Protein 3CWV (pdb70)

Foldseek 3Di:
DVPLVVCVVPVCVQQVAQEQSSLVSLVVLVLLLQLVCLVVVFWQEWEWEQDPVLKIKIKTAGQDADLVLVLCVLVPAQDPPHDPDDHRQRNTSNLSSLSQFQKKKKWKDADLWIWIWIHGNSHTDPSTGTDPPDDDGPDDHRMMMMIMTAGHPVRHPDRDDDLVVVVVLQQLSLQQSASRWYKYHHPVVNDIDIDHHNVHVQSVLCVVCVVFAWLADGWDWDWDDDPQKIKIKTKTAGPAFDFAEWEEESSHTQQVEAQQVLLVLVLQLLLLCVVLVHDSVLQDPSQLRGRMHMYMYMYGDPVQFDAPDDVSNYTDHPPRSVVSSVVCNVVNNVVLPPGSCNVVSNVRD/DLVVCVVPVCVLQVAQELRSLCVLVVQVVLVQLVCLVVPQWQEKEKEDEPVLKIKIKIFGGSNLSSLSQFQFKWKWKAQPDIDIWTTGNRDTDHDDDDPDDDNIMMMIMTAGDPVRHPYRHHDLVVVVVLQQLSQLQSANHWGKYHHVVVVDMDIDHHNVRVQSVLCVVCVVFAWLADGWDWDWDADPQKIKTKTKTATPAFDFAEWEEESSHTQQVEELQVLLVLLLLLQLLCVLLVHHSVQQDSSLLRGRMYMYMYMYGDPVQFDADPPDRNYTDGPPSSVVSNVVRNVVNNVPLNPGSCSVVNNVSTD

Organism: Myxococcus xanthus (strain DK1622) (NCBI:txid246197)

Radius of gyration: 29.13 Å; Cα contacts (8 Å, |Δi|>4): 1427; chains: 2; bounding box: 82×60×70 Å

Structure (mmCIF, N/CA/C/O backbone):
data_3CWV
#
_entry.id   3CWV
#
_cell.length_a   160.606
_cell.length_b   57.799
_cell.length_c   119.437
_cell.angle_alpha   90.000
_cell.angle_beta   127.230
_cell.angle_gamma   90.000
#
_symmetry.space_group_name_H-M   'C 1 2 1'
#
loop_
_entity.id
_entity.type
_entity.pdbx_description
1 polymer 'DNA gyrase, B subunit, truncated'
2 water water
#
loop_
_atom_site.group_PDB
_atom_site.id
_atom_site.type_symbol
_atom_site.label_atom_id
_atom_site.label_alt_id
_atom_site.label_comp_id
_atom_site.label_asym_id
_atom_site.label_entity_id
_atom_site.label_seq_id
_atom_site.pdbx_PDB_ins_code
_atom_site.Cartn_x
_atom_site.Cartn_y
_atom_site.Cartn_z
_atom_site.occupancy
_atom_site.B_iso_or_equiv
_atom_site.auth_seq_id
_atom_site.auth_comp_id
_atom_site.auth_asym_id
_atom_site.auth_atom_id
_atom_site.pdbx_PDB_model_num
ATOM 1 N N . GLY A 1 9 ? 0.187 1.420 -59.934 1.00 38.40 8 GLY A N 1
ATOM 2 C CA . GLY A 1 9 ? -0.394 0.798 -61.143 1.00 49.52 8 GLY A CA 1
ATOM 3 C C . GLY A 1 9 ? -1.742 0.348 -60.647 1.00 50.13 8 GLY A C 1
ATOM 4 O O . GLY A 1 9 ? -1.859 -0.701 -60.014 1.00 54.40 8 GLY A O 1
ATOM 5 N N . GLY A 1 10 ? -2.763 1.149 -60.921 1.00 48.11 9 GLY A N 1
ATOM 6 C CA . GLY A 1 10 ? -3.886 1.153 -60.034 1.00 43.47 9 GLY A CA 1
ATOM 7 C C . GLY A 1 10 ? -3.305 1.779 -58.772 1.00 39.13 9 GLY A C 1
ATOM 8 O O . GLY A 1 10 ? -2.950 2.959 -58.767 1.00 35.98 9 GLY A O 1
ATOM 9 N N . ILE A 1 11 ? -3.142 0.962 -57.735 1.00 35.66 10 ILE A N 1
ATOM 10 C CA . ILE A 1 11 ? -3.020 1.458 -56.361 1.00 32.52 10 ILE A CA 1
ATOM 11 C C . ILE A 1 11 ? -1.712 2.193 -56.092 1.00 30.99 10 ILE A C 1
ATOM 12 O O . ILE A 1 11 ? -1.745 3.309 -55.584 1.00 28.52 10 ILE A O 1
ATOM 17 N N . VAL A 1 12 ? -0.576 1.623 -56.502 1.00 29.67 11 VAL A N 1
ATOM 18 C CA . VAL A 1 12 ? 0.715 2.276 -56.242 1.00 28.66 11 VAL A CA 1
ATOM 19 C C . VAL A 1 12 ? 0.774 3.649 -56.918 1.00 31.67 11 VAL A C 1
ATOM 20 O O . VAL A 1 12 ? 1.260 4.621 -56.341 1.00 29.16 11 VAL A O 1
ATOM 24 N N . GLU A 1 13 ? 0.295 3.707 -58.161 1.00 31.26 12 GLU A N 1
ATOM 25 C CA . GLU A 1 13 ? 0.367 4.952 -58.927 1.00 31.64 12 GLU A CA 1
ATOM 26 C C . GLU A 1 13 ? -0.597 6.005 -58.404 1.00 29.60 12 GLU A C 1
ATOM 27 O O . GLU A 1 13 ? -0.261 7.186 -58.400 1.00 32.02 12 GLU A O 1
ATOM 33 N N . ASN A 1 14 ? -1.758 5.578 -57.914 1.00 32.07 13 ASN A N 1
ATOM 34 C CA . ASN A 1 14 ? -2.701 6.449 -57.206 1.00 32.66 13 ASN A CA 1
ATOM 35 C C . ASN A 1 14 ? -2.100 7.056 -55.959 1.00 31.77 13 ASN A C 1
ATOM 36 O O . ASN A 1 14 ? -2.277 8.245 -55.687 1.00 33.30 13 ASN A O 1
ATOM 41 N N . VAL A 1 15 ? -1.394 6.241 -55.184 1.00 26.79 14 VAL A N 1
ATOM 42 C CA . VAL A 1 15 ? -0.716 6.752 -53.986 1.00 24.99 14 VAL A CA 1
ATOM 43 C C . VAL A 1 15 ? 0.402 7.722 -54.357 1.00 22.72 14 VAL A C 1
ATOM 44 O O . VAL A 1 15 ? 0.547 8.776 -53.728 1.00 24.11 14 VAL A O 1
ATOM 48 N N . ARG A 1 16 ? 1.211 7.353 -55.356 1.00 21.41 15 ARG A N 1
ATOM 49 C CA . ARG A 1 16 ? 2.342 8.213 -55.756 1.00 22.29 15 ARG A CA 1
ATOM 50 C C . ARG A 1 16 ? 1.864 9.543 -56.357 1.00 23.99 15 ARG A C 1
ATOM 51 O O . ARG A 1 16 ? 2.605 10.524 -56.330 1.00 23.19 15 ARG A O 1
ATOM 59 N N . LYS A 1 17 ? 0.660 9.549 -56.910 1.00 23.39 16 LYS A N 1
ATOM 60 C CA . LYS A 1 17 ? 0.121 10.769 -57.543 1.00 27.61 16 LYS A CA 1
ATOM 61 C C . LYS A 1 17 ? -0.292 11.826 -56.525 1.00 26.78 16 LYS A C 1
ATOM 62 O O . LYS A 1 17 ? -0.106 13.021 -56.756 1.00 30.53 16 LYS A O 1
ATOM 68 N N . ARG A 1 18 ? -0.830 11.393 -55.385 1.00 25.27 17 ARG A N 1
ATOM 69 C CA . ARG A 1 18 ? -1.223 12.319 -54.313 1.00 27.34 17 ARG A CA 1
ATOM 70 C C . ARG A 1 18 ? -0.769 11.800 -52.936 1.00 26.65 17 ARG A C 1
ATOM 71 O O . ARG A 1 18 ? -1.593 11.440 -52.112 1.00 26.92 17 ARG A O 1
ATOM 79 N N . PRO A 1 19 ? 0.564 11.778 -52.693 1.00 26.75 18 PRO A N 1
ATOM 80 C CA . PRO A 1 19 ? 1.146 11.161 -51.502 1.00 25.52 18 PRO A CA 1
ATOM 81 C C . PRO A 1 19 ? 0.591 11.690 -50.201 1.00 24.88 18 PRO A C 1
ATOM 82 O O . PRO A 1 19 ? 0.311 10.896 -49.329 1.00 27.38 18 PRO A O 1
ATOM 86 N N . GLY A 1 20 ? 0.405 13.012 -50.071 1.00 23.77 19 GLY A N 1
ATOM 87 C CA . GLY A 1 20 ? -0.054 13.572 -48.806 1.00 23.95 19 GLY A CA 1
ATOM 88 C C . GLY A 1 20 ? -1.458 13.128 -48.426 1.00 24.57 19 GLY A C 1
ATOM 89 O O . GLY A 1 20 ? -1.829 13.227 -47.266 1.00 27.62 19 GLY A O 1
ATOM 90 N N . MET A 1 21 ? -2.259 12.651 -49.387 1.00 24.13 20 MET A N 1
ATOM 91 C CA . MET A 1 21 ? -3.623 12.144 -49.062 1.00 24.61 20 MET A CA 1
ATOM 92 C C . MET A 1 21 ? -3.558 10.822 -48.303 1.00 29.02 20 MET A C 1
ATOM 93 O O . MET A 1 21 ? -4.529 10.393 -47.628 1.00 27.57 20 MET A O 1
ATOM 98 N N . TYR A 1 22 ? -2.396 10.187 -48.389 1.00 27.69 21 TYR A N 1
ATOM 99 C CA . TYR A 1 22 ? -2.206 8.873 -47.797 1.00 29.26 21 TYR A CA 1
ATOM 100 C C . TYR A 1 22 ? -1.280 8.860 -46.594 1.00 28.04 21 TYR A C 1
ATOM 101 O O . TYR A 1 22 ? -1.489 8.066 -45.685 1.00 30.92 21 TYR A O 1
ATOM 110 N N . CYS A 1 23 ? -0.239 9.694 -46.590 1.00 25.98 22 CYS A N 1
ATOM 111 C CA . CYS A 1 23 ? 0.664 9.706 -45.455 1.00 25.53 22 CYS A CA 1
ATOM 112 C C . CYS A 1 23 ? 0.590 11.017 -44.657 1.00 26.58 22 CYS A C 1
ATOM 113 O O . CYS A 1 23 ? 1.383 11.241 -43.752 1.00 26.82 22 CYS A O 1
ATOM 116 N N . GLY A 1 24 ? -0.405 11.854 -44.959 1.00 23.90 23 GLY A N 1
ATOM 117 C CA . GLY A 1 24 ? -0.666 13.054 -44.141 1.00 27.30 23 GLY A CA 1
ATOM 118 C C . GLY A 1 24 ? -0.114 14.329 -44.778 1.00 25.92 23 GLY A C 1
ATOM 119 O O . GLY A 1 24 ? -0.804 15.344 -44.901 1.00 26.11 23 GLY A O 1
ATOM 120 N N . ASP A 1 25 ? 1.154 14.263 -45.166 1.00 26.17 24 ASP A N 1
ATOM 121 C CA . ASP A 1 25 ? 1.815 15.334 -45.898 1.00 26.55 24 ASP A CA 1
ATOM 122 C C . ASP A 1 25 ? 3.095 14.747 -46.479 1.00 26.29 24 ASP A C 1
ATOM 123 O O . ASP A 1 25 ? 3.348 13.551 -46.323 1.00 23.96 24 ASP A O 1
ATOM 128 N N . VAL A 1 26 ? 3.880 15.576 -47.167 1.00 23.26 25 VAL A N 1
ATOM 129 C CA . VAL A 1 26 ? 5.201 15.141 -47.647 1.00 22.71 25 VAL A CA 1
ATOM 130 C C . VAL A 1 26 ? 6.371 15.855 -46.963 1.00 24.24 25 VAL A C 1
ATOM 131 O O . VAL A 1 26 ? 7.482 15.936 -47.520 1.00 23.56 25 VAL A O 1
ATOM 135 N N . GLY A 1 27 ? 6.122 16.326 -45.745 1.00 22.93 26 GLY A N 1
ATOM 136 C CA . GLY A 1 27 ? 7.169 16.841 -44.871 1.00 24.55 26 GLY A CA 1
ATOM 137 C C . GLY A 1 27 ? 7.560 15.822 -43.807 1.00 26.85 26 GLY A C 1
ATOM 138 O O . GLY A 1 27 ? 7.443 14.596 -44.011 1.00 24.21 26 GLY A O 1
ATOM 139 N N . GLU A 1 28 ? 8.006 16.320 -42.661 1.00 26.59 27 GLU A N 1
ATOM 140 C CA . GLU A 1 28 ? 8.515 15.442 -41.600 1.00 29.78 27 GLU A CA 1
ATOM 141 C C . GLU A 1 28 ? 7.448 14.507 -40.961 1.00 29.69 27 GLU A C 1
ATOM 142 O O . GLU A 1 28 ? 7.750 13.364 -40.593 1.00 28.32 27 GLU A O 1
ATOM 148 N N . TYR A 1 29 ? 6.201 14.960 -40.872 1.00 28.66 28 TYR A N 1
ATOM 149 C CA . TYR A 1 29 ? 5.114 14.098 -40.358 1.00 31.12 28 TYR A CA 1
ATOM 150 C C . TYR A 1 29 ? 4.877 12.874 -41.277 1.00 28.05 28 TYR A C 1
ATOM 151 O O . TYR A 1 29 ? 4.829 11.737 -40.804 1.00 27.68 28 TYR A O 1
ATOM 160 N N . GLY A 1 30 ? 4.709 13.117 -42.583 1.00 24.83 29 GLY A N 1
ATOM 161 C CA . GLY A 1 30 ? 4.427 12.030 -43.515 1.00 27.18 29 GLY A CA 1
ATOM 162 C C . GLY A 1 30 ? 5.585 11.073 -43.629 1.00 26.04 29 GLY A C 1
ATOM 163 O O . GLY A 1 30 ? 5.391 9.849 -43.747 1.00 24.42 29 GLY A O 1
ATOM 164 N N . LEU A 1 31 ? 6.798 11.630 -43.608 1.00 22.61 30 LEU A N 1
ATOM 165 C CA . LEU A 1 31 ? 8.014 10.816 -43.622 1.00 24.38 30 LEU A CA 1
ATOM 166 C C . LEU A 1 31 ? 8.008 9.827 -42.476 1.00 24.52 30 LEU A C 1
ATOM 167 O O . LEU A 1 31 ? 8.288 8.657 -42.680 1.00 21.91 30 LEU A O 1
ATOM 172 N N . HIS A 1 32 ? 7.714 10.310 -41.262 1.00 20.68 31 HIS A N 1
ATOM 173 C CA . HIS A 1 32 ? 7.693 9.417 -40.098 1.00 25.44 31 HIS A CA 1
ATOM 174 C C . HIS A 1 32 ? 6.526 8.428 -40.159 1.00 23.45 31 HIS A C 1
ATOM 175 O O . HIS A 1 32 ? 6.643 7.282 -39.722 1.00 22.97 31 HIS A O 1
ATOM 182 N N . HIS A 1 33 ? 5.416 8.870 -40.726 1.00 23.60 32 HIS A N 1
ATOM 183 C CA . HIS A 1 33 ? 4.274 7.955 -40.937 1.00 23.48 32 HIS A CA 1
ATOM 184 C C . HIS A 1 33 ? 4.566 6.720 -41.758 1.00 23.85 32 HIS A C 1
ATOM 185 O O . HIS A 1 33 ? 4.012 5.663 -41.504 1.00 20.61 32 HIS A O 1
ATOM 192 N N . LEU A 1 34 ? 5.496 6.822 -42.693 1.00 22.08 33 LEU A N 1
ATOM 193 C CA . LEU A 1 34 ? 5.891 5.637 -43.440 1.00 23.98 33 LEU A CA 1
ATOM 194 C C . LEU A 1 34 ? 6.400 4.554 -42.509 1.00 22.75 33 LEU A C 1
ATOM 195 O O . LEU A 1 34 ? 6.132 3.357 -42.714 1.00 22.95 33 LEU A O 1
ATOM 200 N N . VAL A 1 35 ? 7.154 4.956 -41.500 1.00 21.44 34 VAL A N 1
ATOM 201 C CA . VAL A 1 35 ? 7.643 4.022 -40.486 1.00 20.57 34 VAL A CA 1
ATOM 202 C C . VAL A 1 35 ? 6.525 3.551 -39.567 1.00 21.84 34 VAL A C 1
ATOM 203 O O . VAL A 1 35 ? 6.449 2.351 -39.239 1.00 20.43 34 VAL A O 1
ATOM 207 N N . TYR A 1 36 ? 5.664 4.478 -39.145 1.00 19.57 35 TYR A N 1
ATOM 208 C CA . TYR A 1 36 ? 4.548 4.120 -38.248 1.00 22.44 35 TYR A CA 1
ATOM 209 C C . TYR A 1 36 ? 3.620 3.100 -38.927 1.00 21.14 35 TYR A C 1
ATOM 210 O O . TYR A 1 36 ? 3.080 2.212 -38.251 1.00 23.63 35 TYR A O 1
ATOM 219 N N . PHE A 1 37 ? 3.425 3.227 -40.244 1.00 18.57 36 PHE A N 1
ATOM 220 C CA . PHE A 1 37 ? 2.595 2.243 -40.975 1.00 20.22 36 PHE A CA 1
ATOM 221 C C . PHE A 1 37 ? 3.191 0.829 -40.857 1.00 21.98 36 PHE A C 1
ATOM 222 O O . PHE A 1 37 ? 2.458 -0.169 -40.687 1.00 22.63 36 PHE A O 1
ATOM 230 N N . LEU A 1 38 ? 4.511 0.717 -41.009 1.00 21.65 37 LEU A N 1
ATOM 231 C CA . LEU A 1 38 ? 5.192 -0.589 -40.781 1.00 25.03 37 LEU A CA 1
ATOM 232 C C . LEU A 1 38 ? 5.016 -1.130 -39.358 1.00 24.66 37 LEU A C 1
ATOM 233 O O . LEU A 1 38 ? 4.656 -2.300 -39.159 1.00 22.28 37 LEU A O 1
ATOM 238 N N . LEU A 1 39 ? 5.323 -0.319 -38.356 1.00 23.11 38 LEU A N 1
ATOM 239 C CA . LEU A 1 39 ? 5.065 -0.690 -36.958 1.00 25.25 38 LEU A CA 1
ATOM 240 C C . LEU A 1 39 ? 3.613 -1.124 -36.690 1.00 25.01 38 LEU A C 1
ATOM 241 O O . LEU A 1 39 ? 3.373 -2.074 -35.921 1.00 26.78 38 LEU A O 1
ATOM 246 N N . ASP A 1 40 ? 2.648 -0.452 -37.331 1.00 23.83 39 ASP A N 1
ATOM 247 C CA . ASP A 1 40 ? 1.230 -0.833 -37.184 1.00 24.03 39 ASP A CA 1
ATOM 248 C C . ASP A 1 40 ? 0.948 -2.254 -37.748 1.00 25.65 39 ASP A C 1
ATOM 249 O O . ASP A 1 40 ? 0.095 -2.993 -37.220 1.00 23.67 39 ASP A O 1
ATOM 254 N N . VAL A 1 41 ? 1.614 -2.604 -38.849 1.00 23.62 40 VAL A N 1
ATOM 255 C CA . VAL A 1 41 ? 1.548 -3.974 -39.387 1.00 25.27 40 VAL A CA 1
ATOM 256 C C . VAL A 1 41 ? 1.983 -5.009 -38.333 1.00 25.07 40 VAL A C 1
ATOM 257 O O . VAL A 1 41 ? 1.291 -6.018 -38.098 1.00 27.05 40 VAL A O 1
ATOM 261 N N . ALA A 1 42 ? 3.129 -4.751 -37.702 1.00 23.92 41 ALA A N 1
ATOM 262 C CA . ALA A 1 42 ? 3.685 -5.628 -36.666 1.00 24.93 41 ALA A CA 1
ATOM 263 C C . ALA A 1 42 ? 2.753 -5.682 -35.451 1.00 23.88 41 ALA A C 1
ATOM 264 O O . ALA A 1 42 ? 2.517 -6.751 -34.896 1.00 23.51 41 ALA A O 1
ATOM 266 N N . TYR A 1 43 ? 2.186 -4.539 -35.069 1.00 21.70 42 TYR A N 1
ATOM 267 C CA . TYR A 1 43 ? 1.205 -4.501 -33.984 1.00 23.03 42 TYR A CA 1
ATOM 268 C C . TYR A 1 43 ? 0.009 -5.417 -34.256 1.00 23.01 42 TYR A C 1
ATOM 269 O O . TYR A 1 43 ? -0.447 -6.108 -33.356 1.00 22.71 42 TYR A O 1
ATOM 278 N N . GLU A 1 44 ? -0.531 -5.379 -35.468 1.00 22.60 43 GLU A N 1
ATOM 279 C CA . GLU A 1 44 ? -1.723 -6.167 -35.754 1.00 26.12 43 GLU A CA 1
ATOM 280 C C . GLU A 1 44 ? -1.416 -7.660 -35.685 1.00 23.06 43 GLU A C 1
ATOM 281 O O . GLU A 1 44 ? -2.237 -8.463 -35.178 1.00 24.86 43 GLU A O 1
ATOM 287 N N . GLU A 1 45 ? -0.240 -8.054 -36.165 1.00 20.02 44 GLU A N 1
ATOM 288 C CA . GLU A 1 45 ? 0.192 -9.451 -36.004 1.00 21.98 44 GLU A CA 1
ATOM 289 C C . GLU A 1 45 ? 0.357 -9.810 -34.530 1.00 23.67 44 GLU A C 1
ATOM 290 O O . GLU A 1 45 ? -0.107 -10.878 -34.089 1.00 26.33 44 GLU A O 1
ATOM 296 N N . ALA A 1 46 ? 1.023 -8.946 -33.766 1.00 22.53 45 ALA A N 1
ATOM 297 C CA . ALA A 1 46 ? 1.181 -9.181 -32.310 1.00 21.49 45 ALA A CA 1
ATOM 298 C C . ALA A 1 46 ? -0.182 -9.238 -31.608 1.00 23.68 45 ALA A C 1
ATOM 299 O O . ALA A 1 46 ? -0.396 -10.104 -30.754 1.00 23.72 45 ALA A O 1
ATOM 301 N N . ARG A 1 47 ? -1.076 -8.302 -31.936 1.00 22.54 46 ARG A N 1
ATOM 302 C CA . ARG A 1 47 ? -2.420 -8.268 -31.352 1.00 23.94 46 ARG A CA 1
ATOM 303 C C . ARG A 1 47 ? -3.152 -9.635 -31.504 1.00 26.88 46 ARG A C 1
ATOM 304 O O . ARG A 1 47 ? -3.907 -10.076 -30.619 1.00 26.85 46 ARG A O 1
ATOM 312 N N . ARG A 1 48 ? -2.896 -10.298 -32.621 1.00 24.42 47 ARG A N 1
ATOM 313 C CA . ARG A 1 48 ? -3.568 -11.559 -32.980 1.00 29.24 47 ARG A CA 1
ATOM 314 C C . ARG A 1 48 ? -2.796 -12.766 -32.489 1.00 30.12 47 ARG A C 1
ATOM 315 O O . ARG A 1 48 ? -3.196 -13.909 -32.751 1.00 31.47 47 ARG A O 1
ATOM 323 N N . GLY A 1 49 ? -1.680 -12.520 -31.805 1.00 27.02 48 GLY A N 1
ATOM 324 C CA . GLY A 1 49 ? -0.900 -13.607 -31.236 1.00 26.97 48 GLY A CA 1
ATOM 325 C C . GLY A 1 49 ? -0.050 -14.302 -32.291 1.00 27.42 48 GLY A C 1
ATOM 326 O O . GLY A 1 49 ? 0.307 -15.486 -32.147 1.00 26.55 48 GLY A O 1
ATOM 327 N N . GLU A 1 50 ? 0.331 -13.542 -33.325 1.00 24.09 49 GLU A N 1
ATOM 328 C CA . GLU A 1 50 ? 1.041 -14.070 -34.493 1.00 24.35 49 GLU A CA 1
ATOM 329 C C . GLU A 1 50 ? 2.433 -13.455 -34.712 1.00 25.78 49 GLU A C 1
ATOM 330 O O . GLU A 1 50 ? 3.066 -13.651 -35.759 1.00 25.49 49 GLU A O 1
ATOM 336 N N . CYS A 1 51 ? 2.928 -12.724 -33.720 1.00 26.57 50 CYS A N 1
ATOM 337 C CA . CYS A 1 51 ? 4.265 -12.138 -33.844 1.00 27.70 50 CYS A CA 1
ATOM 338 C C . CYS A 1 51 ? 4.851 -11.966 -32.467 1.00 26.14 50 CYS A C 1
ATOM 339 O O . CYS A 1 51 ? 4.230 -11.338 -31.601 1.00 27.53 50 CYS A O 1
ATOM 342 N N . ARG A 1 52 ? 6.040 -12.528 -32.260 1.00 26.21 51 ARG A N 1
ATOM 343 C CA . ARG A 1 52 ? 6.707 -12.463 -30.967 1.00 25.79 51 ARG A CA 1
ATOM 344 C C . ARG A 1 52 ? 7.884 -11.490 -30.925 1.00 26.07 51 ARG A C 1
ATOM 345 O O . ARG A 1 52 ? 8.343 -11.152 -29.835 1.00 27.08 51 ARG A O 1
ATOM 353 N N . ASP A 1 53 ? 8.406 -11.102 -32.093 1.00 25.22 52 ASP A N 1
ATOM 354 C CA . ASP A 1 53 ? 9.607 -10.233 -32.174 1.00 27.16 52 ASP A CA 1
ATOM 355 C C . ASP A 1 53 ? 9.462 -9.233 -33.315 1.00 25.82 52 ASP A C 1
ATOM 356 O O . ASP A 1 53 ? 9.030 -9.602 -34.412 1.00 25.02 52 ASP A O 1
ATOM 361 N N . VAL A 1 54 ? 9.845 -7.981 -33.047 1.00 24.78 53 VAL A N 1
ATOM 362 C CA . VAL A 1 54 ? 9.845 -6.903 -34.041 1.00 23.67 53 VAL A CA 1
ATOM 363 C C . VAL A 1 54 ? 11.150 -6.135 -33.868 1.00 23.90 53 VAL A C 1
ATOM 364 O O . VAL A 1 54 ? 11.485 -5.733 -32.740 1.00 24.49 53 VAL A O 1
ATOM 368 N N . VAL A 1 55 ? 11.888 -5.945 -34.957 1.00 24.60 54 VAL A N 1
ATOM 369 C CA . VAL A 1 55 ? 13.125 -5.152 -34.954 1.00 24.01 54 VAL A CA 1
ATOM 370 C C . VAL A 1 55 ? 13.031 -4.007 -35.966 1.00 25.24 54 VAL A C 1
ATOM 371 O O . VAL A 1 55 ? 12.823 -4.239 -37.152 1.00 25.11 54 VAL A O 1
ATOM 375 N N . LEU A 1 56 ? 13.214 -2.780 -35.488 1.00 23.15 55 LEU A N 1
ATOM 376 C CA . LEU A 1 56 ? 13.234 -1.602 -36.339 1.00 22.09 55 LEU A CA 1
ATOM 377 C C . LEU A 1 56 ? 14.678 -1.096 -36.419 1.00 25.24 55 LEU A C 1
ATOM 378 O O . LEU A 1 56 ? 15.372 -0.918 -35.399 1.00 24.01 55 LEU A O 1
ATOM 383 N N . GLU A 1 57 ? 15.129 -0.848 -37.632 1.00 25.68 56 GLU A N 1
ATOM 384 C CA . GLU A 1 57 ? 16.521 -0.478 -37.845 1.00 30.11 56 GLU A CA 1
ATOM 385 C C . GLU A 1 57 ? 16.575 0.771 -38.712 1.00 31.74 56 GLU A C 1
ATOM 386 O O . GLU A 1 57 ? 15.950 0.841 -39.778 1.00 28.46 56 GLU A O 1
ATOM 392 N N . VAL A 1 58 ? 17.303 1.777 -38.236 1.00 33.93 57 VAL A N 1
ATOM 393 C CA . VAL A 1 58 ? 17.535 2.998 -39.015 1.00 35.91 57 VAL A CA 1
ATOM 394 C C . VAL A 1 58 ? 19.018 3.025 -39.409 1.00 36.93 57 VAL A C 1
ATOM 395 O O . VAL A 1 58 ? 19.895 2.794 -38.582 1.00 36.80 57 VAL A O 1
ATOM 399 N N . GLY A 1 59 ? 19.283 3.243 -40.681 1.00 37.79 58 GLY A N 1
ATOM 400 C CA . GLY A 1 59 ? 20.652 3.288 -41.158 1.00 42.37 58 GLY A CA 1
ATOM 401 C C . GLY A 1 59 ? 21.054 4.729 -41.378 1.00 44.38 58 GLY A C 1
ATOM 402 O O . GLY A 1 59 ? 20.202 5.629 -41.378 1.00 43.59 58 GLY A O 1
ATOM 403 N N . GLY A 1 60 ? 22.353 4.945 -41.575 1.00 47.11 59 GLY A N 1
ATOM 404 C CA . GLY A 1 60 ? 22.888 6.274 -41.877 1.00 47.33 59 GLY A CA 1
ATOM 405 C C . GLY A 1 60 ? 22.456 6.800 -43.232 1.00 47.89 59 GLY A C 1
ATOM 406 O O . GLY A 1 60 ? 22.450 8.007 -43.458 1.00 51.20 59 GLY A O 1
ATOM 407 N N . ASP A 1 61 ? 22.076 5.900 -44.134 1.00 47.28 60 ASP A N 1
ATOM 408 C CA . ASP A 1 61 ? 21.668 6.283 -45.484 1.00 44.66 60 ASP A CA 1
ATOM 409 C C . ASP A 1 61 ? 20.192 6.690 -45.624 1.00 42.77 60 ASP A C 1
ATOM 410 O O . ASP A 1 61 ? 19.680 6.823 -46.739 1.00 43.13 60 ASP A O 1
ATOM 415 N N . GLY A 1 62 ? 19.512 6.896 -44.499 1.00 37.74 61 GLY A N 1
ATOM 416 C CA . GLY A 1 62 ? 18.106 7.322 -44.521 1.00 36.18 61 GLY A CA 1
ATOM 417 C C . GLY A 1 62 ? 17.111 6.195 -44.813 1.00 34.95 61 GLY A C 1
ATOM 418 O O . GLY A 1 62 ? 15.899 6.432 -44.933 1.00 33.31 61 GLY A O 1
ATOM 419 N N . SER A 1 63 ? 17.623 4.970 -44.923 1.00 31.78 62 SER A N 1
ATOM 420 C CA . SER A 1 63 ? 16.755 3.811 -45.113 1.00 30.37 62 SER A CA 1
ATOM 421 C C . SER A 1 63 ? 16.184 3.340 -43.764 1.00 28.28 62 SER A C 1
ATOM 422 O O . SER A 1 63 ? 16.657 3.722 -42.688 1.00 27.32 62 SER A O 1
ATOM 425 N N . ILE A 1 64 ? 15.165 2.485 -43.836 1.00 27.21 63 ILE A N 1
ATOM 426 C CA . ILE A 1 64 ? 14.466 2.005 -42.660 1.00 24.92 63 ILE A CA 1
ATOM 427 C C . ILE A 1 64 ? 14.275 0.509 -42.893 1.00 23.21 63 ILE A C 1
ATOM 428 O O . ILE A 1 64 ? 13.925 0.106 -44.001 1.00 22.67 63 ILE A O 1
ATOM 433 N N . ALA A 1 65 ? 14.511 -0.319 -41.892 1.00 23.71 64 ALA A N 1
ATOM 434 C CA . ALA A 1 65 ? 14.090 -1.721 -42.082 1.00 24.08 64 ALA A CA 1
ATOM 435 C C . ALA A 1 65 ? 13.289 -2.182 -40.883 1.00 22.43 64 ALA A C 1
ATOM 436 O O . ALA A 1 65 ? 13.612 -1.831 -39.736 1.00 24.86 64 ALA A O 1
ATOM 438 N N . LEU A 1 66 ? 12.247 -2.976 -41.133 1.00 22.38 65 LEU A N 1
ATOM 439 C CA . LEU A 1 66 ? 11.499 -3.592 -40.035 1.00 20.74 65 LEU A CA 1
ATOM 440 C C . LEU A 1 66 ? 11.499 -5.095 -40.287 1.00 24.71 65 LEU A C 1
ATOM 441 O O . LEU A 1 66 ? 11.199 -5.518 -41.409 1.00 23.81 65 LEU A O 1
ATOM 446 N N . PHE A 1 67 ? 11.897 -5.873 -39.277 1.00 22.96 66 PHE A N 1
ATOM 447 C CA . PHE A 1 67 ? 11.790 -7.332 -39.325 1.00 24.24 66 PHE A CA 1
ATOM 448 C C . PHE A 1 67 ? 10.808 -7.823 -38.272 1.00 25.04 66 PHE A C 1
ATOM 449 O O . PHE A 1 67 ? 10.783 -7.303 -37.153 1.00 22.34 66 PHE A O 1
ATOM 457 N N . CYS A 1 68 ? 10.007 -8.834 -38.635 1.00 25.52 67 CYS A N 1
ATOM 458 C CA . CYS A 1 68 ? 9.038 -9.440 -37.728 1.00 25.16 67 CYS A CA 1
ATOM 459 C C . CYS A 1 68 ? 9.151 -10.955 -37.831 1.00 23.89 67 CYS A C 1
ATOM 460 O O . CYS A 1 68 ? 9.256 -11.457 -38.934 1.00 21.02 67 CYS A O 1
ATOM 463 N N . THR A 1 69 ? 9.125 -11.659 -36.701 1.00 22.86 68 THR A N 1
ATOM 464 C CA . THR A 1 69 ? 9.040 -13.119 -36.715 1.00 24.56 68 THR A CA 1
ATOM 465 C C . THR A 1 69 ? 7.590 -13.477 -36.887 1.00 25.33 68 THR A C 1
ATOM 466 O O . THR A 1 69 ? 6.703 -12.648 -36.675 1.00 24.56 68 THR A O 1
ATOM 470 N N . SER A 1 70 ? 7.328 -14.719 -37.270 1.00 27.57 69 SER A N 1
ATOM 471 C CA . SER A 1 70 ? 5.978 -15.113 -37.647 1.00 26.46 69 SER A CA 1
ATOM 472 C C . SER A 1 70 ? 5.903 -16.628 -37.667 1.00 27.87 69 SER A C 1
ATOM 473 O O . SER A 1 70 ? 6.941 -17.298 -37.780 1.00 29.71 69 SER A O 1
ATOM 476 N N . ARG A 1 71 ? 4.691 -17.164 -37.553 1.00 30.04 70 ARG A N 1
ATOM 477 C CA . ARG A 1 71 ? 4.479 -18.584 -37.862 1.00 32.63 70 ARG A CA 1
ATOM 478 C C . ARG A 1 71 ? 3.582 -18.708 -39.083 1.00 31.79 70 ARG A C 1
ATOM 479 O O . ARG A 1 71 ? 3.308 -19.806 -39.538 1.00 29.59 70 ARG A O 1
ATOM 487 N N . THR A 1 72 ? 3.109 -17.585 -39.625 1.00 30.36 71 THR A N 1
ATOM 488 C CA . THR A 1 72 ? 2.135 -17.669 -40.727 1.00 30.33 71 THR A CA 1
ATOM 489 C C . THR A 1 72 ? 2.479 -16.946 -42.044 1.00 31.93 71 THR A C 1
ATOM 490 O O . THR A 1 72 ? 1.898 -17.251 -43.094 1.00 31.25 71 THR A O 1
ATOM 494 N N . VAL A 1 73 ? 3.396 -15.978 -42.003 1.00 27.72 72 VAL A N 1
ATOM 495 C CA . VAL A 1 73 ? 3.664 -15.162 -43.197 1.00 26.32 72 VAL A CA 1
ATOM 496 C C . VAL A 1 73 ? 4.052 -16.025 -44.405 1.00 26.94 72 VAL A C 1
ATOM 497 O O . VAL A 1 73 ? 4.751 -17.047 -44.268 1.00 28.22 72 VAL A O 1
ATOM 501 N N . THR A 1 74 ? 3.590 -15.640 -45.587 1.00 26.98 73 THR A N 1
ATOM 502 C CA . THR A 1 74 ? 4.066 -16.284 -46.818 1.00 28.75 73 THR A CA 1
ATOM 503 C C . THR A 1 74 ? 4.557 -15.286 -47.856 1.00 27.77 73 THR A C 1
ATOM 504 O O . THR A 1 74 ? 4.132 -14.130 -47.887 1.00 27.01 73 THR A O 1
ATOM 508 N N . ALA A 1 75 ? 5.395 -15.755 -48.773 1.00 26.74 74 ALA A N 1
ATOM 509 C CA . ALA A 1 75 ? 5.833 -14.905 -49.864 1.00 27.90 74 ALA A CA 1
ATOM 510 C C . ALA A 1 75 ? 4.678 -14.491 -50.775 1.00 27.48 74 ALA A C 1
ATOM 511 O O . ALA A 1 75 ? 4.667 -13.367 -51.284 1.00 28.31 74 ALA A O 1
ATOM 513 N N . GLU A 1 76 ? 3.718 -15.391 -51.014 1.00 28.73 75 GLU A N 1
ATOM 514 C CA . GLU A 1 76 ? 2.579 -15.041 -51.868 1.00 28.56 75 GLU A CA 1
ATOM 515 C C . GLU A 1 76 ? 1.749 -13.907 -51.267 1.00 29.59 75 GLU A C 1
ATOM 516 O O . GLU A 1 76 ? 1.290 -13.014 -51.981 1.00 30.68 75 GLU A O 1
ATOM 522 N N . ASN A 1 77 ? 1.545 -13.996 -49.955 1.00 28.05 76 ASN A N 1
ATOM 523 C CA . ASN A 1 77 ? 0.945 -12.931 -49.115 1.00 29.47 76 ASN A CA 1
ATOM 524 C C . ASN A 1 77 ? 1.636 -11.582 -49.374 1.00 28.14 76 ASN A C 1
ATOM 525 O O . ASN A 1 77 ? 0.965 -10.627 -49.758 1.00 28.88 76 ASN A O 1
ATOM 530 N N . LEU A 1 78 ? 2.965 -11.539 -49.252 1.00 27.84 77 LEU A N 1
ATOM 531 C CA . LEU A 1 78 ? 3.724 -10.289 -49.440 1.00 27.91 77 LEU A CA 1
ATOM 532 C C . LEU A 1 78 ? 3.634 -9.750 -50.855 1.00 27.86 77 LEU A C 1
ATOM 533 O O . LEU A 1 78 ? 3.444 -8.547 -51.037 1.00 27.25 77 LEU A O 1
ATOM 538 N N . VAL A 1 79 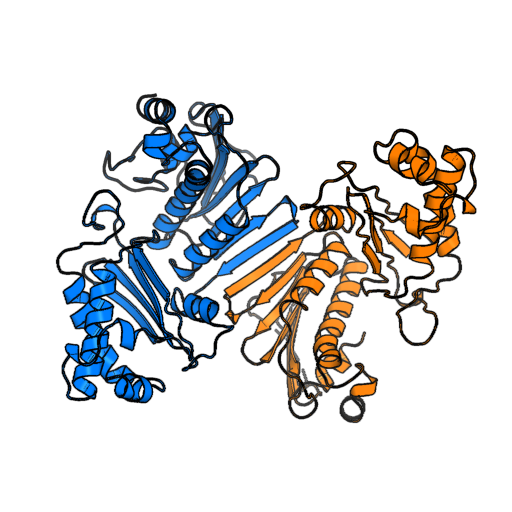? 3.758 -10.623 -51.863 1.00 24.58 78 VAL A N 1
ATOM 539 C CA . VAL A 1 79 ? 3.654 -10.153 -53.254 1.00 25.46 78 VAL A CA 1
ATOM 540 C C . VAL A 1 79 ? 2.280 -9.515 -53.510 1.00 26.82 78 VAL A C 1
ATOM 541 O O . VAL A 1 79 ? 2.199 -8.435 -54.116 1.00 24.72 78 VAL A O 1
ATOM 545 N N . ARG A 1 80 ? 1.210 -10.158 -53.030 1.00 25.45 79 ARG A N 1
ATOM 546 C CA . ARG A 1 80 ? -0.139 -9.615 -53.206 1.00 25.46 79 ARG A CA 1
ATOM 547 C C . ARG A 1 80 ? -0.325 -8.253 -52.516 1.00 26.48 79 ARG A C 1
ATOM 548 O O . ARG A 1 80 ? -0.805 -7.300 -53.138 1.00 24.84 79 ARG A O 1
ATOM 556 N N . VAL A 1 81 ? 0.032 -8.173 -51.233 1.00 24.56 80 VAL A N 1
ATOM 557 C CA . VAL A 1 81 ? -0.136 -6.926 -50.493 1.00 25.80 80 VAL A CA 1
ATOM 558 C C . VAL A 1 81 ? 0.743 -5.817 -51.062 1.00 27.20 80 VAL A C 1
ATOM 559 O O . VAL A 1 81 ? 0.343 -4.660 -51.050 1.00 25.19 80 VAL A O 1
ATOM 563 N N . ALA A 1 82 ? 1.906 -6.173 -51.609 1.00 26.62 81 ALA A N 1
ATOM 564 C CA . ALA A 1 82 ? 2.793 -5.183 -52.208 1.00 29.77 81 ALA A CA 1
ATOM 565 C C . ALA A 1 82 ? 2.171 -4.416 -53.385 1.00 30.35 81 ALA A C 1
ATOM 566 O O . ALA A 1 82 ? 2.575 -3.298 -53.655 1.00 30.78 81 ALA A O 1
ATOM 568 N N . THR A 1 83 ? 1.224 -5.014 -54.111 1.00 31.78 82 THR A N 1
ATOM 569 C CA . THR A 1 83 ? 0.520 -4.231 -55.153 1.00 33.53 82 THR A CA 1
ATOM 570 C C . THR A 1 83 ? -0.876 -3.725 -54.766 1.00 32.27 82 THR A C 1
ATOM 571 O O . THR A 1 83 ? -1.640 -3.262 -55.617 1.00 34.40 82 THR A O 1
ATOM 575 N N . GLY A 1 84 ? -1.207 -3.804 -53.490 1.00 27.77 83 GLY A N 1
ATOM 576 C CA . GLY A 1 84 ? -2.456 -3.227 -53.047 1.00 26.75 83 GLY A CA 1
ATOM 577 C C . GLY A 1 84 ? -3.534 -4.164 -52.590 1.00 24.35 83 GLY A C 1
ATOM 578 O O . GLY A 1 84 ? -4.607 -3.725 -52.167 1.00 24.79 83 GLY A O 1
ATOM 579 N N . ALA A 1 85 ? -3.285 -5.475 -52.629 1.00 25.17 84 ALA A N 1
ATOM 580 C CA . ALA A 1 85 ? -4.322 -6.386 -52.138 1.00 26.30 84 ALA A CA 1
ATOM 581 C C . ALA A 1 85 ? -4.715 -6.100 -50.681 1.00 23.78 84 ALA A C 1
ATOM 582 O O . ALA A 1 85 ? -3.855 -5.965 -49.800 1.00 25.96 84 ALA A O 1
ATOM 584 N N . GLY A 1 86 ? -6.023 -6.010 -50.412 1.00 22.71 85 GLY A N 1
ATOM 585 C CA . GLY A 1 86 ? -6.517 -5.821 -49.062 1.00 22.92 85 GLY A CA 1
ATOM 586 C C . GLY A 1 86 ? -6.537 -4.372 -48.579 1.00 23.93 85 GLY A C 1
ATOM 587 O O . GLY A 1 86 ? -7.059 -4.069 -47.510 1.00 24.13 85 GLY A O 1
ATOM 588 N N . PHE A 1 87 ? -5.930 -3.506 -49.358 1.00 22.73 86 PHE A N 1
ATOM 589 C CA . PHE A 1 87 ? -5.808 -2.083 -49.009 1.00 27.55 86 PHE A CA 1
ATOM 590 C C . PHE A 1 87 ? -7.195 -1.428 -48.881 1.00 27.51 86 PHE A C 1
ATOM 591 O O . PHE A 1 87 ? -8.061 -1.624 -49.745 1.00 30.09 86 PHE A O 1
ATOM 599 N N . LEU A 1 88 ? -7.386 -0.693 -47.785 1.00 29.46 87 LEU A N 1
ATOM 600 C CA . LEU A 1 88 ? -8.643 -0.028 -47.471 1.00 31.72 87 LEU A CA 1
ATOM 601 C C . LEU A 1 88 ? -9.825 -1.011 -47.469 1.00 35.13 87 LEU A C 1
ATOM 602 O O . LEU A 1 88 ? -10.894 -0.693 -47.998 1.00 34.81 87 LEU A O 1
ATOM 607 N N . GLY A 1 89 ? -9.609 -2.215 -46.915 1.00 35.30 88 GLY A N 1
ATOM 608 C CA . GLY A 1 89 ? -10.659 -3.242 -46.822 1.00 34.82 88 GLY A CA 1
ATOM 609 C C . GLY A 1 89 ? -11.017 -4.034 -48.072 1.00 33.77 88 GLY A C 1
ATOM 610 O O . GLY A 1 89 ? -11.883 -4.918 -48.020 1.00 37.57 88 GLY A O 1
ATOM 611 N N A ARG A 1 90 ? -10.355 -3.758 -49.183 0.50 33.45 89 ARG A N 1
ATOM 612 N N B ARG A 1 90 ? -10.325 -3.755 -49.176 0.50 33.31 89 ARG A N 1
ATOM 613 C CA A ARG A 1 90 ? -10.725 -4.388 -50.446 0.50 32.67 89 ARG A CA 1
ATOM 614 C CA B ARG A 1 90 ? -10.630 -4.324 -50.503 0.50 32.92 89 ARG A CA 1
ATOM 615 C C A ARG A 1 90 ? -9.691 -5.380 -50.998 0.50 29.61 89 ARG A C 1
ATOM 616 C C B ARG A 1 90 ? -9.639 -5.389 -51.010 0.50 29.40 89 ARG A C 1
ATOM 617 O O A ARG A 1 90 ? -8.615 -4.983 -51.426 0.50 29.96 89 ARG A O 1
ATOM 618 O O B ARG A 1 90 ? -8.542 -5.047 -51.442 0.50 29.97 89 ARG A O 1
ATOM 633 N N . PRO A 1 91 ? -10.026 -6.680 -51.013 1.00 29.62 90 PRO A N 1
ATOM 634 C CA . PRO A 1 91 ? -11.221 -7.309 -50.447 1.00 28.57 90 PRO A CA 1
ATOM 635 C C . PRO A 1 91 ? -11.000 -7.598 -48.972 1.00 27.74 90 PRO A C 1
ATOM 636 O O . PRO A 1 91 ? -9.883 -7.456 -48.497 1.00 27.32 90 PRO A O 1
ATOM 640 N N . PRO A 1 92 ? -12.056 -7.999 -48.237 1.00 26.96 91 PRO A N 1
ATOM 641 C CA . PRO A 1 92 ? -11.828 -8.386 -46.858 1.00 26.88 91 PRO A CA 1
ATOM 642 C C . PRO A 1 92 ? -11.035 -9.715 -46.851 1.00 26.59 91 PRO A C 1
ATOM 643 O O . PRO A 1 92 ? -11.195 -10.558 -47.765 1.00 25.93 91 PRO A O 1
ATOM 647 N N . GLY A 1 93 ? -10.199 -9.894 -45.849 1.00 24.80 92 GLY A N 1
ATOM 648 C CA . GLY A 1 93 ? -9.310 -11.078 -45.853 1.00 26.17 92 GLY A CA 1
ATOM 649 C C . GLY A 1 93 ? -8.354 -11.101 -44.685 1.00 25.87 92 GLY A C 1
ATOM 650 O O . GLY A 1 93 ? -8.647 -10.540 -43.632 1.00 24.69 92 GLY A O 1
ATOM 651 N N . ASP A 1 94 ? -7.202 -11.776 -44.846 1.00 26.75 93 ASP A N 1
ATOM 652 C CA . ASP A 1 94 ? -6.256 -11.963 -43.743 1.00 27.23 93 ASP A CA 1
ATOM 653 C C . ASP A 1 94 ? -4.847 -12.072 -44.282 1.00 26.87 93 ASP A C 1
ATOM 654 O O . ASP A 1 94 ? -4.648 -12.459 -45.430 1.00 27.24 93 ASP A O 1
ATOM 659 N N . GLY A 1 95 ? -3.859 -11.759 -43.449 1.00 25.83 94 GLY A N 1
ATOM 660 C CA . GLY A 1 95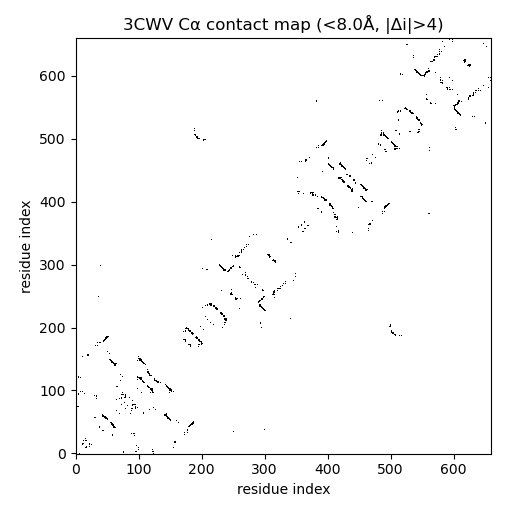 ? -2.482 -11.857 -43.909 1.00 25.13 94 GLY A CA 1
ATOM 661 C C . GLY A 1 95 ? -1.625 -10.775 -43.321 1.00 23.09 94 GLY A C 1
ATOM 662 O O . GLY A 1 95 ? -2.141 -9.749 -42.822 1.00 23.13 94 GLY A O 1
ATOM 663 N N . TRP A 1 96 ? -0.322 -11.024 -43.339 1.00 21.45 95 TRP A N 1
ATOM 664 C CA . TRP A 1 96 ? 0.666 -10.023 -42.928 1.00 23.68 95 TRP A CA 1
ATOM 665 C C . TRP A 1 96 ? 0.482 -8.726 -43.736 1.00 23.03 95 TRP A C 1
ATOM 666 O O . TRP A 1 96 ? 0.648 -8.710 -44.949 1.00 27.17 95 TRP A O 1
ATOM 677 N N . GLY A 1 97 ? 0.120 -7.642 -43.071 1.00 22.83 96 GLY A N 1
ATOM 678 C CA . GLY A 1 97 ? -0.071 -6.333 -43.772 1.00 21.47 96 GLY A CA 1
ATOM 679 C C . GLY A 1 97 ? -1.388 -6.230 -44.528 1.00 24.43 96 GLY A C 1
ATOM 680 O O . GLY A 1 97 ? -1.646 -5.229 -45.187 1.00 22.59 96 GLY A O 1
ATOM 681 N N . TRP A 1 98 ? -2.264 -7.235 -44.402 1.00 22.98 97 TRP A N 1
ATOM 682 C CA . TRP A 1 98 ? -3.577 -7.167 -45.042 1.00 25.35 97 TRP A CA 1
ATOM 683 C C . TRP A 1 98 ? -4.437 -6.122 -44.323 1.00 24.30 97 TRP A C 1
ATOM 684 O O . TRP A 1 98 ? -4.485 -6.084 -43.095 1.00 27.85 97 TRP A O 1
ATOM 695 N N . ASP A 1 99 ? -5.133 -5.305 -45.088 1.00 23.69 98 ASP A N 1
ATOM 696 C CA . ASP A 1 99 ? -5.844 -4.141 -44.558 1.00 24.68 98 ASP A CA 1
ATOM 697 C C . ASP A 1 99 ? -4.955 -3.205 -43.704 1.00 23.65 98 ASP A C 1
ATOM 698 O O . ASP A 1 99 ? -5.360 -2.742 -42.631 1.00 26.66 98 ASP A O 1
ATOM 703 N N . SER A 1 100 ? -3.735 -2.969 -44.160 1.00 23.71 99 SER A N 1
ATOM 704 C CA . SER A 1 100 ? -2.816 -2.104 -43.449 1.00 22.25 99 SER A CA 1
ATOM 705 C C . SER A 1 100 ? -2.470 -0.999 -44.425 1.00 20.21 99 SER A C 1
ATOM 706 O O . SER A 1 100 ? -2.951 -1.002 -45.529 1.00 21.51 99 SER A O 1
ATOM 709 N N . MET A 1 101 ? -1.608 -0.073 -44.006 1.00 21.78 100 MET A N 1
ATOM 710 C CA . MET A 1 101 ? -1.091 0.952 -44.878 1.00 21.14 100 MET A CA 1
ATOM 711 C C . MET A 1 101 ? 0.297 0.550 -45.387 1.00 20.27 100 MET A C 1
ATOM 712 O O . MET A 1 101 ? 1.060 1.388 -45.875 1.00 22.03 100 MET A O 1
ATOM 717 N N . LEU A 1 102 ? 0.650 -0.735 -45.291 1.00 19.51 101 LEU A N 1
ATOM 718 C CA . LEU A 1 102 ? 1.902 -1.177 -45.911 1.00 21.47 101 LEU A CA 1
ATOM 719 C C . LEU A 1 102 ? 2.158 -0.707 -47.352 1.00 21.01 101 LEU A C 1
ATOM 720 O O . LEU A 1 102 ? 3.287 -0.303 -47.686 1.00 21.13 101 LEU A O 1
ATOM 725 N N . VAL A 1 103 ? 1.157 -0.807 -48.228 1.00 18.71 102 VAL A N 1
ATOM 726 C CA . VAL A 1 103 ? 1.367 -0.474 -49.621 1.00 20.00 102 VAL A CA 1
ATOM 727 C C . VAL A 1 103 ? 1.721 1.020 -49.784 1.00 23.51 102 VAL A C 1
ATOM 728 O O . VAL A 1 103 ? 2.379 1.377 -50.735 1.00 19.96 102 VAL A O 1
ATOM 732 N N . VAL A 1 104 ? 1.298 1.854 -48.840 1.00 20.13 103 VAL A N 1
ATOM 733 C CA . VAL A 1 104 ? 1.681 3.290 -48.907 1.00 21.51 103 VAL A CA 1
ATOM 734 C C . VAL A 1 104 ? 3.178 3.458 -48.672 1.00 20.69 103 VAL A C 1
ATOM 735 O O . VAL A 1 104 ? 3.834 4.182 -49.396 1.00 22.47 103 VAL A O 1
ATOM 739 N N . SER A 1 105 ? 3.717 2.792 -47.654 1.00 21.61 104 SER A N 1
ATOM 740 C CA . SER A 1 105 ? 5.148 2.883 -47.376 1.00 23.19 104 SER A CA 1
ATOM 741 C C . SER A 1 105 ? 5.945 2.384 -48.561 1.00 21.61 104 SER A C 1
ATOM 742 O O . SER A 1 105 ? 6.944 2.988 -48.944 1.00 19.23 104 SER A O 1
ATOM 745 N N . LEU A 1 106 ? 5.514 1.270 -49.136 1.00 19.25 105 LEU A N 1
ATOM 746 C CA . LEU A 1 106 ? 6.190 0.722 -50.315 1.00 20.74 105 LEU A CA 1
ATOM 747 C C . LEU A 1 106 ? 6.005 1.622 -51.533 1.00 18.31 105 LEU A C 1
ATOM 748 O O . LEU A 1 106 ? 6.985 1.921 -52.234 1.00 20.76 105 LEU A O 1
ATOM 753 N N . ALA A 1 107 ? 4.768 2.063 -51.791 1.00 20.31 106 ALA A N 1
ATOM 754 C CA . ALA A 1 107 ? 4.511 2.938 -52.953 1.00 19.51 106 ALA A CA 1
ATOM 755 C C . ALA A 1 107 ? 5.383 4.194 -52.930 1.00 20.44 106 ALA A C 1
ATOM 756 O O . ALA A 1 107 ? 5.822 4.675 -53.981 1.00 20.61 106 ALA A O 1
ATOM 758 N N . LEU A 1 108 ? 5.586 4.749 -51.739 1.00 22.63 107 LEU A N 1
ATOM 759 C CA . LEU A 1 108 ? 6.300 6.032 -51.594 1.00 22.58 107 LEU A CA 1
ATOM 760 C C . LEU A 1 108 ? 7.797 5.892 -51.311 1.00 23.91 107 LEU A C 1
ATOM 761 O O . LEU A 1 108 ? 8.420 6.801 -50.747 1.00 23.03 107 LEU A O 1
ATOM 766 N N . SER A 1 109 ? 8.354 4.731 -51.666 1.00 23.58 108 SER A N 1
ATOM 767 C CA . SER A 1 109 ? 9.790 4.505 -51.608 1.00 22.74 108 SER A CA 1
ATOM 768 C C . SER A 1 109 ? 10.377 4.640 -53.027 1.00 22.73 108 SER A C 1
ATOM 769 O O . SER A 1 109 ? 9.669 4.444 -54.002 1.00 24.98 108 SER A O 1
ATOM 772 N N . SER A 1 110 ? 11.653 5.035 -53.145 1.00 23.87 109 SER A N 1
ATOM 773 C CA . SER A 1 110 ? 12.329 4.976 -54.451 1.00 24.54 109 SER A CA 1
ATOM 774 C C . SER A 1 110 ? 12.814 3.550 -54.681 1.00 24.63 109 SER A C 1
ATOM 775 O O . SER A 1 110 ? 12.948 3.110 -55.810 1.00 26.44 109 SER A O 1
ATOM 778 N N . ARG A 1 111 ? 13.070 2.845 -53.594 1.00 24.14 110 ARG A N 1
ATOM 779 C CA . ARG A 1 111 ? 13.463 1.435 -53.704 1.00 24.08 110 ARG A CA 1
ATOM 780 C C . ARG A 1 111 ? 13.127 0.716 -52.435 1.00 22.48 110 ARG A C 1
ATOM 781 O O . ARG A 1 111 ? 13.141 1.314 -51.366 1.00 20.83 110 ARG A O 1
ATOM 789 N N . TYR A 1 112 ? 12.883 -0.598 -52.556 1.00 22.79 111 TYR A N 1
ATOM 790 C CA . TYR A 1 112 ? 12.723 -1.423 -51.398 1.00 21.47 111 TYR A CA 1
ATOM 791 C C . TYR A 1 112 ? 13.210 -2.847 -51.631 1.00 21.08 111 TYR A C 1
ATOM 792 O O . TYR A 1 112 ? 13.470 -3.251 -52.763 1.00 23.02 111 TYR A O 1
ATOM 801 N N . GLN A 1 113 ? 13.316 -3.573 -50.537 1.00 21.71 112 GLN A N 1
ATOM 802 C CA . GLN A 1 113 ? 13.650 -4.999 -50.589 1.00 20.53 112 GLN A CA 1
ATOM 803 C C . GLN A 1 113 ? 12.861 -5.700 -49.522 1.00 20.19 112 GLN A C 1
ATOM 804 O O . GLN A 1 113 ? 12.906 -5.313 -48.353 1.00 22.85 112 GLN A O 1
ATOM 810 N N . VAL A 1 114 ? 12.122 -6.736 -49.907 1.00 21.52 113 VAL A N 1
ATOM 811 C CA . VAL A 1 114 ? 11.385 -7.492 -48.930 1.00 19.25 113 VAL A CA 1
ATOM 812 C C . VAL A 1 114 ? 11.951 -8.935 -48.913 1.00 20.58 113 VAL A C 1
ATOM 813 O O . VAL A 1 114 ? 12.080 -9.541 -49.954 1.00 22.00 113 VAL A O 1
ATOM 817 N N . ASP A 1 115 ? 12.234 -9.453 -47.732 1.00 21.24 114 ASP A N 1
ATOM 818 C CA . ASP A 1 115 ? 12.717 -10.843 -47.589 1.00 24.91 114 ASP A CA 1
ATOM 819 C C . ASP A 1 115 ? 11.729 -11.623 -46.757 1.00 22.98 114 ASP A C 1
ATOM 820 O O . ASP A 1 115 ? 11.218 -11.124 -45.757 1.00 24.63 114 ASP A O 1
ATOM 825 N N . ILE A 1 116 ? 11.432 -12.852 -47.174 1.00 23.76 115 ILE A N 1
ATOM 826 C CA . ILE A 1 116 ? 10.488 -13.677 -46.439 1.00 23.31 115 ILE A CA 1
ATOM 827 C C . ILE A 1 116 ? 11.214 -15.007 -46.207 1.00 24.57 115 ILE A C 1
ATOM 828 O O . ILE A 1 116 ? 11.744 -15.587 -47.154 1.00 24.34 115 ILE A O 1
ATOM 833 N N . TRP A 1 117 ? 11.264 -15.447 -44.953 1.00 24.16 116 TRP A N 1
ATOM 834 C CA . TRP A 1 117 ? 11.907 -16.720 -44.602 1.00 28.38 116 TRP A CA 1
ATOM 835 C C . TRP A 1 117 ? 10.771 -17.647 -44.199 1.00 27.23 116 TRP A C 1
ATOM 836 O O . TRP A 1 117 ? 9.892 -17.252 -43.439 1.00 25.66 116 TRP A O 1
ATOM 847 N N . ALA A 1 118 ? 10.790 -18.883 -44.706 1.00 32.08 117 ALA A N 1
ATOM 848 C CA . ALA A 1 118 ? 9.791 -19.903 -44.344 1.00 34.53 117 ALA A CA 1
ATOM 849 C C . ALA A 1 118 ? 10.300 -21.264 -44.830 1.00 37.71 117 ALA A C 1
ATOM 850 O O . ALA A 1 118 ? 10.921 -21.340 -45.879 1.00 38.13 117 ALA A O 1
ATOM 852 N N . ASP A 1 119 ? 10.065 -22.323 -44.058 1.00 43.13 118 ASP A N 1
ATOM 853 C CA . ASP A 1 119 ? 10.397 -23.698 -44.508 1.00 45.66 118 A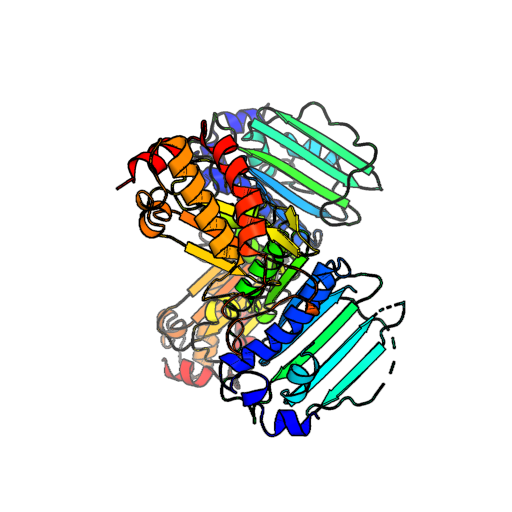SP A CA 1
ATOM 854 C C . ASP A 1 119 ? 11.856 -23.907 -44.858 1.00 45.64 118 ASP A C 1
ATOM 855 O O . ASP A 1 119 ? 12.176 -24.579 -45.838 1.00 48.95 118 ASP A O 1
ATOM 860 N N . GLY A 1 120 ? 12.747 -23.325 -44.076 1.00 44.48 119 GLY A N 1
ATOM 861 C CA . GLY A 1 120 ? 14.168 -23.423 -44.365 1.00 43.29 119 GLY A CA 1
ATOM 862 C C . GLY A 1 120 ? 14.628 -22.708 -45.618 1.00 41.82 119 GLY A C 1
ATOM 863 O O . GLY A 1 120 ? 15.782 -22.855 -46.028 1.00 42.47 119 GLY A O 1
ATOM 864 N N . ARG A 1 121 ? 13.743 -21.918 -46.230 1.00 38.74 120 ARG A N 1
ATOM 865 C CA . ARG A 1 121 ? 14.091 -21.212 -47.449 1.00 35.90 120 ARG A CA 1
ATOM 866 C C . ARG A 1 121 ? 13.711 -19.722 -47.331 1.00 31.69 120 ARG A C 1
ATOM 867 O O . ARG A 1 121 ? 12.931 -19.339 -46.463 1.00 31.40 120 ARG A O 1
ATOM 875 N N . GLN A 1 122 ? 14.282 -18.924 -48.217 1.00 30.18 121 GLN A N 1
ATOM 876 C CA . GLN A 1 122 ? 14.122 -17.475 -48.234 1.00 28.85 121 GLN A CA 1
ATOM 877 C C . GLN A 1 122 ? 13.745 -16.992 -49.642 1.00 29.51 121 GLN A C 1
ATOM 878 O O . GLN A 1 122 ? 14.310 -17.436 -50.663 1.00 29.74 121 GLN A O 1
ATOM 884 N N . TRP A 1 123 ? 12.801 -16.056 -49.698 1.00 26.74 122 TRP A N 1
ATOM 885 C CA . TRP A 1 123 ? 12.391 -15.458 -50.956 1.00 26.34 122 TRP A CA 1
ATOM 886 C C . TRP A 1 123 ? 12.578 -13.947 -50.844 1.00 23.55 122 TRP A C 1
ATOM 887 O O . TRP A 1 123 ? 12.369 -13.394 -49.771 1.00 25.37 122 TRP A O 1
ATOM 898 N N . ARG A 1 124 ? 12.929 -13.300 -51.950 1.00 24.38 123 ARG A N 1
ATOM 899 C CA . ARG A 1 124 ? 13.230 -11.866 -51.965 1.00 24.34 123 ARG A CA 1
ATOM 900 C C . ARG A 1 124 ? 12.500 -11.157 -53.113 1.00 25.50 123 ARG A C 1
ATOM 901 O O . ARG A 1 124 ? 12.613 -11.577 -54.273 1.00 24.22 123 ARG A O 1
ATOM 909 N N . VAL A 1 125 ? 11.816 -10.050 -52.793 1.00 24.09 124 VAL A N 1
ATOM 910 C CA . VAL A 1 125 ? 11.119 -9.217 -53.783 1.00 23.59 124 VAL A CA 1
ATOM 911 C C . VAL A 1 125 ? 11.746 -7.817 -53.764 1.00 23.76 124 VAL A C 1
ATOM 912 O O . VAL A 1 125 ? 11.823 -7.210 -52.702 1.00 23.39 124 VAL A O 1
ATOM 916 N N . MET A 1 126 ? 12.226 -7.346 -54.914 1.00 22.79 125 MET A N 1
ATOM 917 C CA . MET A 1 126 ? 12.841 -6.023 -55.017 1.00 23.77 125 MET A CA 1
ATOM 918 C C . MET A 1 126 ? 11.760 -5.053 -55.449 1.00 23.01 125 MET A C 1
ATOM 919 O O . MET A 1 126 ? 10.809 -5.446 -56.121 1.00 24.56 125 MET A O 1
ATOM 924 N N . GLY A 1 127 ? 11.910 -3.785 -55.061 1.00 23.74 126 GLY A N 1
ATOM 925 C CA . GLY A 1 127 ? 10.954 -2.766 -55.478 1.00 20.81 126 GLY A CA 1
ATOM 926 C C . GLY A 1 127 ? 11.718 -1.566 -56.043 1.00 23.04 126 GLY A C 1
ATOM 927 O O . GLY A 1 127 ? 12.804 -1.239 -55.561 1.00 23.37 126 GLY A O 1
ATOM 928 N N . GLU A 1 128 ? 11.171 -0.933 -57.087 1.00 24.74 127 GLU A N 1
ATOM 929 C CA . GLU A 1 128 ? 11.726 0.347 -57.572 1.00 27.62 127 GLU A CA 1
ATOM 930 C C . GLU A 1 128 ? 10.576 1.321 -57.831 1.00 24.33 127 GLU A C 1
ATOM 931 O O . GLU A 1 128 ? 9.579 0.950 -58.459 1.00 25.68 127 GLU A O 1
ATOM 937 N N . HIS A 1 129 ? 10.684 2.563 -57.340 1.00 25.55 128 HIS A N 1
ATOM 938 C CA . HIS A 1 129 ? 9.658 3.595 -57.628 1.00 24.67 128 HIS A CA 1
ATOM 939 C C . HIS A 1 129 ? 8.264 3.129 -57.236 1.00 25.23 128 HIS A C 1
ATOM 940 O O . HIS A 1 129 ? 7.255 3.492 -57.855 1.00 25.92 128 HIS A O 1
ATOM 947 N N . GLY A 1 130 ? 8.231 2.314 -56.186 1.00 25.55 129 GLY A N 1
ATOM 948 C CA . GLY A 1 130 ? 7.005 1.942 -55.542 1.00 22.61 129 GLY A CA 1
ATOM 949 C C . GLY A 1 130 ? 6.452 0.610 -55.948 1.00 24.61 129 GLY A C 1
ATOM 950 O O . GLY A 1 130 ? 5.469 0.171 -55.361 1.00 23.29 129 GLY A O 1
ATOM 951 N N . HIS A 1 131 ? 7.059 -0.013 -56.968 1.00 25.44 130 HIS A N 1
ATOM 952 C CA . HIS A 1 131 ? 6.499 -1.204 -57.619 1.00 24.73 130 HIS A CA 1
ATOM 953 C C . HIS A 1 131 ? 7.376 -2.436 -57.441 1.00 23.41 130 HIS A C 1
ATOM 954 O O . HIS A 1 131 ? 8.560 -2.355 -57.636 1.00 25.02 130 HIS A O 1
ATOM 961 N N . PRO A 1 132 ? 6.768 -3.594 -57.190 1.00 26.42 131 PRO A N 1
ATOM 962 C CA . PRO A 1 132 ? 7.611 -4.796 -57.124 1.00 27.91 131 PRO A CA 1
ATOM 963 C C . PRO A 1 132 ? 8.180 -5.118 -58.500 1.00 30.37 131 PRO A C 1
ATOM 964 O O . PRO A 1 132 ? 7.517 -4.931 -59.522 1.00 30.48 131 PRO A O 1
ATOM 968 N N . GLN A 1 133 ? 9.421 -5.566 -58.516 1.00 30.94 132 GLN A N 1
ATOM 969 C CA . GLN A 1 133 ? 10.031 -6.050 -59.737 1.00 33.42 132 GLN A CA 1
ATOM 970 C C . GLN A 1 133 ? 9.706 -7.533 -59.923 1.00 34.58 132 GLN A C 1
ATOM 971 O O . GLN A 1 133 ? 10.330 -8.401 -59.310 1.00 36.98 132 GLN A O 1
ATOM 977 N N . GLY A 1 134 ? 8.680 -7.805 -60.724 1.00 35.95 133 GLY A N 1
ATOM 978 C CA . GLY A 1 134 ? 8.224 -9.185 -60.971 1.00 34.70 133 GLY A CA 1
ATOM 979 C C . GLY A 1 134 ? 7.658 -9.787 -59.699 1.00 36.02 133 GLY A C 1
ATOM 980 O O . GLY A 1 134 ? 7.071 -9.082 -58.889 1.00 35.34 133 GLY A O 1
ATOM 981 N N . GLU A 1 135 ? 7.850 -11.088 -59.497 1.00 30.60 134 GLU A N 1
ATOM 982 C CA . GLU A 1 135 ? 7.375 -11.724 -58.287 1.00 29.36 134 GLU A CA 1
ATOM 983 C C . GLU A 1 135 ? 8.538 -12.203 -57.366 1.00 29.20 134 GLU A C 1
ATOM 984 O O . GLU A 1 135 ? 8.319 -12.983 -56.451 1.00 31.33 134 GLU A O 1
ATOM 990 N N . GLY A 1 136 ? 9.741 -11.692 -57.598 1.00 26.96 135 GLY A N 1
ATOM 991 C CA . GLY A 1 136 ? 10.884 -11.906 -56.718 1.00 27.84 135 GLY A CA 1
ATOM 992 C C . GLY A 1 136 ? 11.693 -13.121 -57.142 1.00 29.83 135 GLY A C 1
ATOM 993 O O . GLY A 1 136 ? 11.501 -13.613 -58.242 1.00 30.69 135 GLY A O 1
ATOM 994 N N . ALA A 1 137 ? 12.601 -13.592 -56.283 1.00 30.82 136 ALA A N 1
ATOM 995 C CA . ALA A 1 137 ? 13.498 -14.716 -56.605 1.00 30.96 136 ALA A CA 1
ATOM 996 C C . ALA A 1 137 ? 13.988 -15.319 -55.323 1.00 31.05 136 ALA A C 1
ATOM 997 O O . ALA A 1 137 ? 14.015 -14.635 -54.306 1.00 29.43 136 ALA A O 1
ATOM 999 N N . ALA A 1 138 ? 14.404 -16.591 -55.373 1.00 32.28 137 ALA A N 1
ATOM 1000 C CA . ALA A 1 138 ? 14.934 -17.284 -54.188 1.00 31.57 137 ALA A CA 1
ATOM 1001 C C . ALA A 1 138 ? 16.262 -16.667 -53.772 1.00 32.32 137 ALA A C 1
ATOM 1002 O O . ALA A 1 138 ? 16.997 -16.130 -54.606 1.00 31.18 137 ALA A O 1
ATOM 1004 N N . VAL A 1 139 ? 16.549 -16.733 -52.472 1.00 32.13 138 VAL A N 1
ATOM 1005 C CA . VAL A 1 139 ? 17.856 -16.401 -51.934 1.00 33.28 138 VAL A CA 1
ATOM 1006 C C . VAL A 1 139 ? 18.476 -17.735 -51.523 1.00 36.06 138 VAL A C 1
ATOM 1007 O O . VAL A 1 139 ? 18.021 -18.377 -50.578 1.00 34.81 138 VAL A O 1
ATOM 1011 N N . THR A 1 140 ? 19.492 -18.156 -52.266 1.00 40.29 139 THR A N 1
ATOM 1012 C CA . THR A 1 140 ? 20.169 -19.436 -52.015 1.00 44.94 139 THR A CA 1
ATOM 1013 C C . THR A 1 140 ? 21.693 -19.231 -52.011 1.00 46.13 139 THR A C 1
ATOM 1014 O O . THR A 1 140 ? 22.255 -18.677 -52.958 1.00 48.92 139 THR A O 1
ATOM 1018 N N . PRO A 1 141 ? 22.368 -19.634 -50.920 1.00 47.29 140 PRO A N 1
ATOM 1019 C CA . PRO A 1 141 ? 21.752 -20.245 -49.750 1.00 46.64 140 PRO A CA 1
ATOM 1020 C C . PRO A 1 141 ? 21.032 -19.161 -48.924 1.00 44.82 140 PRO A C 1
ATOM 1021 O O . PRO A 1 141 ? 21.310 -17.976 -49.093 1.00 42.95 140 PRO A O 1
ATOM 1025 N N . MET A 1 142 ? 20.117 -19.609 -48.069 1.00 44.68 141 MET A N 1
ATOM 1026 C CA . MET A 1 142 ? 19.383 -18.804 -47.104 1.00 44.62 141 MET A CA 1
ATOM 1027 C C . MET A 1 142 ? 20.346 -17.978 -46.250 1.00 45.49 141 MET A C 1
ATOM 1028 O O . MET A 1 142 ? 21.348 -18.492 -45.732 1.00 45.51 141 MET A O 1
ATOM 1033 N N . GLU A 1 143 ? 20.050 -16.692 -46.102 1.00 43.16 142 GLU A N 1
ATOM 1034 C CA . GLU A 1 143 ? 20.860 -15.821 -45.265 1.00 39.35 142 GLU A CA 1
ATOM 1035 C C . GLU A 1 143 ? 20.266 -15.777 -43.861 1.00 39.16 142 GLU A C 1
ATOM 1036 O O . GLU A 1 143 ? 19.085 -16.097 -43.684 1.00 39.83 142 GLU A O 1
ATOM 1042 N N . PRO A 1 144 ? 21.074 -15.414 -42.840 1.00 39.06 143 PRO A N 1
ATOM 1043 C CA . PRO A 1 144 ? 20.554 -15.558 -41.481 1.00 39.48 143 PRO A CA 1
ATOM 1044 C C . PRO A 1 144 ? 19.382 -14.620 -41.171 1.00 38.38 143 PRO A C 1
ATOM 1045 O O . PRO A 1 144 ? 19.389 -13.453 -41.583 1.00 36.57 143 PRO A O 1
ATOM 1049 N N . MET A 1 145 ? 18.394 -15.148 -40.456 1.00 36.71 144 MET A N 1
ATOM 1050 C CA . MET A 1 145 ? 17.250 -14.372 -39.991 1.00 33.88 144 MET A CA 1
ATOM 1051 C C . MET A 1 145 ? 17.749 -13.444 -38.896 1.00 37.30 144 MET A C 1
ATOM 1052 O O . MET A 1 145 ? 18.515 -13.889 -38.053 1.00 34.20 144 MET A O 1
ATOM 1057 N N . PRO A 1 146 ? 17.330 -12.151 -38.908 1.00 36.68 145 PRO A N 1
ATOM 1058 C CA . PRO A 1 146 ? 17.669 -11.218 -37.833 1.00 36.59 145 PRO A CA 1
ATOM 1059 C C . PRO A 1 146 ? 17.336 -11.743 -36.432 1.00 37.31 145 PRO A C 1
ATOM 1060 O O . PRO A 1 146 ? 18.099 -11.513 -35.493 1.00 35.25 145 PRO A O 1
ATOM 1064 N N . VAL A 1 147 ? 16.196 -12.417 -36.298 1.00 34.31 146 VAL A N 1
ATOM 1065 C CA . VAL A 1 147 ? 15.813 -13.118 -35.071 1.00 33.48 146 VAL A CA 1
ATOM 1066 C C . VAL A 1 147 ? 15.333 -14.474 -35.561 1.00 34.44 146 VAL A C 1
ATOM 1067 O O . VAL A 1 147 ? 14.450 -14.551 -36.412 1.00 31.79 146 VAL A O 1
ATOM 1071 N N . SER A 1 148 ? 15.930 -15.542 -35.053 1.00 35.74 147 SER A N 1
ATOM 1072 C CA . SER A 1 148 ? 15.623 -16.877 -35.555 1.00 37.34 147 SER A CA 1
ATOM 1073 C C . SER A 1 148 ? 14.223 -17.299 -35.153 1.00 35.63 147 SER A C 1
ATOM 1074 O O . SER A 1 148 ? 13.802 -17.081 -34.015 1.00 39.02 147 SER A O 1
ATOM 1077 N N . ALA A 1 149 ? 13.473 -17.855 -36.099 1.00 33.71 148 ALA A N 1
ATOM 1078 C CA . ALA A 1 149 ? 12.100 -18.266 -35.834 1.00 33.20 148 ALA A CA 1
ATOM 1079 C C . ALA A 1 149 ? 11.629 -19.180 -36.948 1.00 31.32 148 ALA A C 1
ATOM 1080 O O . ALA A 1 149 ? 12.314 -19.305 -37.953 1.00 31.65 148 ALA A O 1
ATOM 1082 N N . GLU A 1 150 ? 10.431 -19.747 -36.813 1.00 30.74 149 GLU A N 1
ATOM 1083 C CA . GLU A 1 150 ? 9.860 -20.596 -37.873 1.00 34.58 149 GLU A CA 1
ATOM 1084 C C . GLU A 1 150 ? 9.777 -19.828 -39.198 1.00 31.83 149 GLU A C 1
ATOM 1085 O O . GLU A 1 150 ? 10.161 -20.342 -40.270 1.00 31.48 149 GLU A O 1
ATOM 1091 N N . ARG A 1 151 ? 9.254 -18.597 -39.120 1.00 27.37 150 ARG A N 1
ATOM 1092 C CA . ARG A 1 151 ? 9.130 -17.759 -40.291 1.00 25.92 150 ARG A CA 1
ATOM 1093 C C . ARG A 1 151 ? 9.444 -16.312 -39.898 1.00 25.12 150 ARG A C 1
ATOM 1094 O O . ARG A 1 151 ? 9.478 -15.961 -38.716 1.00 24.68 150 ARG A O 1
ATOM 1102 N N . GLY A 1 152 ? 9.669 -15.483 -40.906 1.00 27.71 151 GLY A N 1
ATOM 1103 C CA . GLY A 1 152 ? 9.873 -14.055 -40.645 1.00 25.52 151 GLY A CA 1
ATOM 1104 C C . GLY A 1 152 ? 9.809 -13.269 -41.9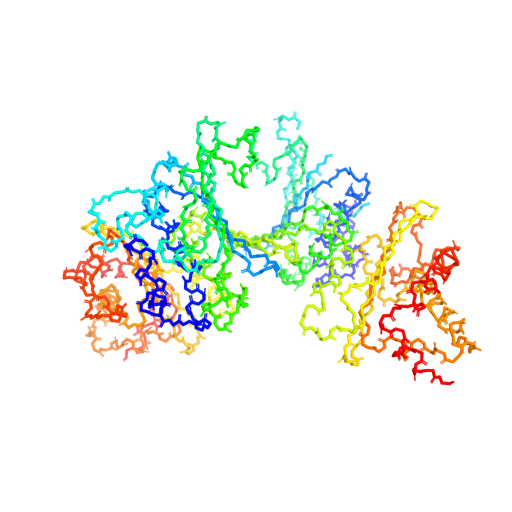25 1.00 26.22 151 GLY A C 1
ATOM 1105 O O . GLY A 1 152 ? 9.867 -13.831 -43.018 1.00 23.89 151 GLY A O 1
ATOM 1106 N N . VAL A 1 153 ? 9.690 -11.950 -41.780 1.00 23.47 152 VAL A N 1
ATOM 1107 C CA . VAL A 1 153 ? 9.613 -11.076 -42.928 1.00 22.16 152 VAL A CA 1
ATOM 1108 C C . VAL A 1 153 ? 10.367 -9.776 -42.583 1.00 21.12 152 VAL A C 1
ATOM 1109 O O . VAL A 1 153 ? 10.237 -9.264 -41.472 1.00 21.49 152 VAL A O 1
ATOM 1113 N N . ARG A 1 154 ? 11.196 -9.329 -43.510 1.00 22.96 153 ARG A N 1
ATOM 1114 C CA . ARG A 1 154 ? 11.869 -8.025 -43.397 1.00 24.12 153 ARG A CA 1
ATOM 1115 C C . ARG A 1 154 ? 11.456 -7.116 -44.551 1.00 24.40 153 ARG A C 1
ATOM 1116 O O . ARG A 1 154 ? 11.455 -7.531 -45.699 1.00 25.36 153 ARG A O 1
ATOM 1124 N N . VAL A 1 155 ? 11.128 -5.866 -44.241 1.00 22.76 154 VAL A N 1
ATOM 1125 C CA . VAL A 1 155 ? 10.790 -4.897 -45.271 1.00 22.83 154 VAL A CA 1
ATOM 1126 C C . VAL A 1 155 ? 11.818 -3.780 -45.096 1.00 22.25 154 VAL A C 1
ATOM 1127 O O . VAL A 1 155 ? 11.906 -3.209 -44.031 1.00 20.84 154 VAL A O 1
ATOM 1131 N N . HIS A 1 156 ? 12.627 -3.540 -46.111 1.00 20.26 155 HIS A N 1
ATOM 1132 C CA . HIS A 1 156 ? 13.669 -2.499 -46.035 1.00 23.36 155 HIS A CA 1
ATOM 1133 C C . HIS A 1 156 ? 13.317 -1.511 -47.131 1.00 24.60 155 HIS A C 1
ATOM 1134 O O . HIS A 1 156 ? 13.099 -1.928 -48.251 1.00 26.14 155 HIS A O 1
ATOM 1141 N N . PHE A 1 157 ? 13.284 -0.207 -46.836 1.00 23.40 156 PHE A N 1
ATOM 1142 C CA . PHE A 1 157 ? 12.909 0.751 -47.876 1.00 22.01 156 PHE A CA 1
ATOM 1143 C C . PHE A 1 157 ? 13.575 2.103 -47.659 1.00 21.87 156 PHE A C 1
ATOM 1144 O O . PHE A 1 157 ? 14.083 2.400 -46.575 1.00 21.33 156 PHE A O 1
ATOM 1152 N N . VAL A 1 158 ? 13.575 2.889 -48.729 1.00 24.55 157 VAL A N 1
ATOM 1153 C CA . VAL A 1 158 ? 14.139 4.228 -48.750 1.00 24.08 157 VAL A CA 1
ATOM 1154 C C . VAL A 1 158 ? 13.047 5.197 -49.221 1.00 22.17 157 VAL A C 1
ATOM 1155 O O . VAL A 1 158 ? 12.619 5.150 -50.371 1.00 19.86 157 VAL A O 1
ATOM 1159 N N . PRO A 1 159 ? 12.593 6.080 -48.323 1.00 24.56 158 PRO A N 1
ATOM 1160 C CA . PRO A 1 159 ? 11.590 7.071 -48.717 1.00 23.96 158 PRO A CA 1
ATOM 1161 C C . PRO A 1 159 ? 12.077 7.783 -49.964 1.00 23.42 158 PRO A C 1
ATOM 1162 O O . PRO A 1 159 ? 13.257 8.136 -50.048 1.00 25.19 158 PRO A O 1
ATOM 1166 N N . ASP A 1 160 ? 11.169 7.990 -50.912 1.00 25.41 159 ASP A N 1
ATOM 1167 C CA . ASP A 1 160 ? 11.522 8.530 -52.218 1.00 24.72 159 ASP A CA 1
ATOM 1168 C C . ASP A 1 160 ? 11.946 9.996 -52.085 1.00 26.80 159 ASP A C 1
ATOM 1169 O O . ASP A 1 160 ? 11.124 10.873 -51.729 1.00 22.74 159 ASP A O 1
ATOM 1174 N N . ALA A 1 161 ? 13.211 10.272 -52.415 1.00 25.74 160 ALA A N 1
ATOM 1175 C CA . ALA A 1 161 ? 13.745 11.642 -52.327 1.00 27.53 160 ALA A CA 1
ATOM 1176 C C . ALA A 1 161 ? 13.123 12.639 -53.314 1.00 25.39 160 ALA A C 1
ATOM 1177 O O . ALA A 1 161 ? 13.300 13.846 -53.160 1.00 30.46 160 ALA A O 1
ATOM 1179 N N . THR A 1 162 ? 12.428 12.156 -54.332 1.00 25.92 161 THR A N 1
ATOM 1180 C CA . THR A 1 162 ? 11.720 13.051 -55.258 1.00 27.46 161 THR A CA 1
ATOM 1181 C C . THR A 1 162 ? 10.337 13.452 -54.709 1.00 31.24 161 THR A C 1
ATOM 1182 O O . THR A 1 162 ? 9.674 14.321 -55.259 1.00 30.05 161 THR A O 1
ATOM 1186 N N . ILE A 1 163 ? 9.917 12.808 -53.626 1.00 27.44 162 ILE A N 1
ATOM 1187 C CA . ILE A 1 163 ? 8.578 13.038 -53.090 1.00 27.28 162 ILE A CA 1
ATOM 1188 C C . ILE A 1 163 ? 8.666 13.818 -51.791 1.00 26.92 162 ILE A C 1
ATOM 1189 O O . ILE A 1 163 ? 7.945 14.793 -51.587 1.00 27.86 162 ILE A O 1
ATOM 1194 N N . PHE A 1 164 ? 9.515 13.365 -50.885 1.00 24.41 163 PHE A N 1
ATOM 1195 C CA . PHE A 1 164 ? 9.563 13.951 -49.553 1.00 27.36 163 PHE A CA 1
ATOM 1196 C C . PHE A 1 164 ? 10.512 15.121 -49.437 1.00 29.99 163 PHE A C 1
ATOM 1197 O O . PHE A 1 164 ? 11.578 15.120 -50.039 1.00 29.84 163 PHE A O 1
ATOM 1205 N N . GLU A 1 165 ? 10.092 16.100 -48.647 1.00 30.70 164 GLU A N 1
ATOM 1206 C CA . GLU A 1 165 ? 10.795 17.382 -48.491 1.00 37.53 164 GLU A CA 1
ATOM 1207 C C . GLU A 1 165 ? 11.940 17.268 -47.508 1.00 37.78 164 GLU A C 1
ATOM 1208 O O . GLU A 1 165 ? 12.906 18.008 -47.601 1.00 37.59 164 GLU A O 1
ATOM 1214 N N . VAL A 1 166 ? 11.824 16.351 -46.543 1.00 37.01 165 VAL A N 1
ATOM 1215 C CA . VAL A 1 166 ? 12.903 16.097 -45.594 1.00 38.28 165 VAL A CA 1
ATOM 1216 C C . VAL A 1 166 ? 13.068 14.584 -45.538 1.00 36.51 165 VAL A C 1
ATOM 1217 O O . VAL A 1 166 ? 12.100 13.845 -45.752 1.00 35.29 165 VAL A O 1
ATOM 1221 N N . LEU A 1 167 ? 14.287 14.130 -45.291 1.00 33.08 166 LEU A N 1
ATOM 1222 C CA . LEU A 1 167 ? 14.581 12.711 -45.349 1.00 34.93 166 LEU A CA 1
ATOM 1223 C C . LEU A 1 167 ? 15.189 12.173 -44.059 1.00 34.84 166 LEU A C 1
ATOM 1224 O O . LEU A 1 167 ? 15.417 10.972 -43.930 1.00 34.56 166 LEU A O 1
ATOM 1229 N N . ALA A 1 168 ? 15.444 13.045 -43.095 1.00 33.35 167 ALA A N 1
ATOM 1230 C CA . ALA A 1 168 ? 16.088 12.609 -41.873 1.00 32.86 167 ALA A CA 1
ATOM 1231 C C . ALA A 1 168 ? 15.073 12.135 -40.819 1.00 31.83 167 ALA A C 1
ATOM 1232 O O . ALA A 1 168 ? 14.144 12.840 -40.485 1.00 31.21 167 ALA A O 1
ATOM 1234 N N . PHE A 1 169 ? 15.230 10.910 -40.325 1.00 31.46 168 PHE A N 1
ATOM 1235 C CA . PHE A 1 169 ? 14.365 10.433 -39.240 1.00 33.78 168 PHE A CA 1
ATOM 1236 C C . PHE A 1 169 ? 14.832 10.889 -37.876 1.00 33.93 168 PHE A C 1
ATOM 1237 O O . PHE A 1 169 ? 16.027 10.896 -37.604 1.00 36.32 168 PHE A O 1
ATOM 1245 N N . ASP A 1 170 ? 13.882 11.265 -37.022 1.00 33.28 169 ASP A N 1
ATOM 1246 C CA . ASP A 1 170 ? 14.124 11.583 -35.627 1.00 33.85 169 ASP A CA 1
ATOM 1247 C C . ASP A 1 170 ? 14.215 10.230 -34.890 1.00 33.58 169 ASP A C 1
ATOM 1248 O O . ASP A 1 170 ? 13.187 9.597 -34.629 1.00 31.00 169 ASP A O 1
ATOM 1253 N N . ARG A 1 171 ? 15.435 9.781 -34.588 1.00 32.83 170 ARG A N 1
ATOM 1254 C CA . ARG A 1 171 ? 15.654 8.507 -33.881 1.00 35.15 170 ARG A CA 1
ATOM 1255 C C . ARG A 1 171 ? 14.929 8.406 -32.544 1.00 34.81 170 ARG A C 1
ATOM 1256 O O . ARG A 1 171 ? 14.404 7.336 -32.185 1.00 32.91 170 ARG A O 1
ATOM 1264 N N . ALA A 1 172 ? 14.909 9.516 -31.809 1.00 34.47 171 ALA A N 1
ATOM 1265 C CA . ALA A 1 172 ? 14.248 9.561 -30.503 1.00 32.70 171 ALA A CA 1
ATOM 1266 C C . ALA A 1 172 ? 12.756 9.286 -30.584 1.00 31.00 171 ALA A C 1
ATOM 1267 O O . ALA A 1 172 ? 12.203 8.553 -29.743 1.00 29.23 171 ALA A O 1
ATOM 1269 N N . ARG A 1 173 ? 12.066 9.892 -31.551 1.00 29.71 172 ARG A N 1
ATOM 1270 C CA . ARG A 1 173 ? 10.623 9.633 -31.643 1.00 29.76 172 ARG A CA 1
ATOM 1271 C C . ARG A 1 173 ? 10.292 8.216 -32.152 1.00 28.94 172 ARG A C 1
ATOM 1272 O O . ARG A 1 173 ? 9.311 7.623 -31.724 1.00 29.66 172 ARG A O 1
ATOM 1280 N N . LEU A 1 174 ? 11.118 7.680 -33.044 1.00 27.14 173 LEU A N 1
ATOM 1281 C CA . LEU A 1 174 ? 10.997 6.280 -33.465 1.00 29.18 173 LEU A CA 1
ATOM 1282 C C . LEU A 1 174 ? 11.220 5.303 -32.298 1.00 29.42 173 LEU A C 1
ATOM 1283 O O . LEU A 1 174 ? 10.425 4.366 -32.128 1.00 31.85 173 LEU A O 1
ATOM 1288 N N . SER A 1 175 ? 12.260 5.521 -31.478 1.00 31.07 174 SER A N 1
ATOM 1289 C CA . SER A 1 175 ? 12.469 4.703 -30.259 1.00 30.59 174 SER A CA 1
ATOM 1290 C C . SER A 1 175 ? 11.305 4.792 -29.298 1.00 30.73 174 SER A C 1
ATOM 1291 O O . SER A 1 175 ? 10.888 3.774 -28.742 1.00 29.27 174 SER A O 1
ATOM 1294 N N . ARG A 1 176 ? 10.772 5.997 -29.086 1.00 30.68 175 ARG A N 1
ATOM 1295 C CA . ARG A 1 176 ? 9.575 6.143 -28.253 1.00 31.35 175 ARG A CA 1
ATOM 1296 C C . ARG A 1 176 ? 8.381 5.347 -28.783 1.00 29.31 175 ARG A C 1
ATOM 1297 O O . ARG A 1 176 ? 7.640 4.780 -28.003 1.00 30.64 175 ARG A O 1
ATOM 1305 N N . ARG A 1 177 ? 8.179 5.313 -30.098 1.00 29.54 176 ARG A N 1
ATOM 1306 C CA . ARG A 1 177 ? 7.049 4.561 -30.652 1.00 27.37 176 ARG A CA 1
ATOM 1307 C C . ARG A 1 177 ? 7.266 3.061 -30.441 1.00 25.82 176 ARG A C 1
ATOM 1308 O O . ARG A 1 177 ? 6.316 2.296 -30.223 1.00 26.61 176 ARG A O 1
ATOM 1316 N N . CYS A 1 178 ? 8.514 2.636 -30.498 1.00 23.79 177 CYS A N 1
ATOM 1317 C CA . CYS A 1 178 ? 8.825 1.232 -30.265 1.00 27.09 177 CYS A CA 1
ATOM 1318 C C . CYS A 1 178 ? 8.518 0.846 -28.804 1.00 28.95 177 CYS A C 1
ATOM 1319 O O . CYS A 1 178 ? 7.956 -0.217 -28.526 1.00 27.52 177 CYS A O 1
ATOM 1322 N N . ASN A 1 179 ? 8.901 1.723 -27.879 1.00 28.28 178 ASN A N 1
ATOM 1323 C CA . ASN A 1 179 ? 8.629 1.526 -26.458 1.00 28.97 178 ASN A CA 1
ATOM 1324 C C . ASN A 1 179 ? 7.117 1.396 -26.207 1.00 28.71 178 ASN A C 1
ATOM 1325 O O . ASN A 1 179 ? 6.687 0.496 -25.473 1.00 27.67 178 ASN A O 1
ATOM 1330 N N . GLU A 1 180 ? 6.318 2.271 -26.829 1.00 27.99 179 GLU A N 1
ATOM 1331 C CA . GLU A 1 180 ? 4.866 2.211 -26.726 1.00 30.03 179 GLU A CA 1
ATOM 1332 C C . GLU A 1 180 ? 4.319 0.903 -27.251 1.00 29.74 179 GLU A C 1
ATOM 1333 O O . GLU A 1 180 ? 3.421 0.333 -26.662 1.00 28.79 179 GLU A O 1
ATOM 1339 N N . LEU A 1 181 ? 4.816 0.472 -28.406 1.00 29.33 180 LEU A N 1
ATOM 1340 C CA . LEU A 1 181 ? 4.378 -0.781 -29.012 1.00 30.01 180 LEU A CA 1
ATOM 1341 C C . LEU A 1 181 ? 4.617 -1.997 -28.073 1.00 29.14 180 LEU A C 1
ATOM 1342 O O . LEU A 1 181 ? 3.737 -2.858 -27.922 1.00 27.68 180 LEU A O 1
ATOM 1347 N N . ALA A 1 182 ? 5.792 -2.060 -27.443 1.00 26.40 181 ALA A N 1
ATOM 1348 C CA . ALA A 1 182 ? 6.043 -3.084 -26.414 1.00 25.85 181 ALA A CA 1
ATOM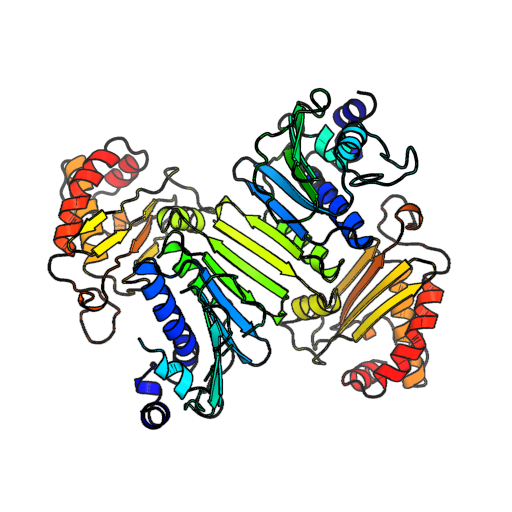 1349 C C . ALA A 1 182 ? 5.032 -3.047 -25.258 1.00 26.15 181 ALA A C 1
ATOM 1350 O O . ALA A 1 182 ? 4.603 -4.101 -24.763 1.00 27.23 181 ALA A O 1
ATOM 1352 N N . ALA A 1 183 ? 4.657 -1.845 -24.825 1.00 25.62 182 ALA A N 1
ATOM 1353 C CA . ALA A 1 183 ? 3.641 -1.669 -23.773 1.00 26.71 182 ALA A CA 1
ATOM 1354 C C . ALA A 1 183 ? 2.235 -2.065 -24.232 1.00 29.06 182 ALA A C 1
ATOM 1355 O O . ALA A 1 183 ? 1.450 -2.622 -23.454 1.00 27.93 182 ALA A O 1
ATOM 1357 N N . LEU A 1 184 ? 1.909 -1.757 -25.485 1.00 27.73 183 LEU A N 1
ATOM 1358 C CA . LEU A 1 184 ? 0.533 -1.941 -25.966 1.00 31.00 183 LEU A CA 1
ATOM 1359 C C . LEU A 1 184 ? 0.272 -3.396 -26.348 1.00 29.93 183 LEU A C 1
ATOM 1360 O O . LEU A 1 184 ? -0.869 -3.831 -26.406 1.00 31.49 183 LEU A O 1
ATOM 1365 N N . ALA A 1 185 ? 1.345 -4.127 -26.613 1.00 28.36 184 ALA A N 1
ATOM 1366 C CA . ALA A 1 185 ? 1.265 -5.532 -26.971 1.00 29.12 184 ALA A CA 1
ATOM 1367 C C . ALA A 1 185 ? 2.139 -6.313 -25.973 1.00 29.15 184 ALA A C 1
ATOM 1368 O O . ALA A 1 185 ? 3.241 -6.752 -26.277 1.00 28.26 184 ALA A O 1
ATOM 1370 N N . PRO A 1 186 ? 1.648 -6.433 -24.720 1.00 29.98 185 PRO A N 1
ATOM 1371 C CA . PRO A 1 186 ? 2.479 -6.940 -23.626 1.00 27.06 185 PRO A CA 1
ATOM 1372 C C . PRO A 1 186 ? 3.064 -8.294 -23.935 1.00 28.93 185 PRO A C 1
ATOM 1373 O O . PRO A 1 186 ? 2.336 -9.188 -24.375 1.00 30.05 185 PRO A O 1
ATOM 1377 N N . GLY A 1 187 ? 4.368 -8.442 -23.732 1.00 26.27 186 GLY A N 1
ATOM 1378 C CA . GLY A 1 187 ? 5.043 -9.684 -24.071 1.00 28.63 186 GLY A CA 1
ATOM 1379 C C . GLY A 1 187 ? 5.735 -9.647 -25.427 1.00 26.77 186 GLY A C 1
ATOM 1380 O O . GLY A 1 187 ? 6.665 -10.407 -25.660 1.00 29.39 186 GLY A O 1
ATOM 1381 N N . LEU A 1 188 ? 5.288 -8.770 -26.321 1.00 25.83 187 LEU A N 1
ATOM 1382 C CA . LEU A 1 188 ? 5.989 -8.560 -27.591 1.00 25.75 187 LEU A CA 1
ATOM 1383 C C . LEU A 1 188 ? 7.411 -8.013 -27.326 1.00 26.09 187 LEU A C 1
ATOM 1384 O O . LEU A 1 188 ? 7.570 -7.063 -26.556 1.00 28.25 187 LEU A O 1
ATOM 1389 N N . ARG A 1 189 ? 8.424 -8.626 -27.942 1.00 24.65 188 ARG A N 1
ATOM 1390 C CA . ARG A 1 189 ? 9.809 -8.107 -27.923 1.00 24.58 188 ARG A CA 1
ATOM 1391 C C . ARG A 1 189 ? 10.026 -7.122 -29.060 1.00 24.38 188 ARG A C 1
ATOM 1392 O O . ARG A 1 189 ? 9.873 -7.480 -30.232 1.00 24.47 188 ARG A O 1
ATOM 1400 N N . VAL A 1 190 ? 10.331 -5.865 -28.729 1.00 23.90 189 VAL A N 1
ATOM 1401 C CA . VAL A 1 190 ? 10.469 -4.862 -29.772 1.00 23.82 189 VAL A CA 1
ATOM 1402 C C . VAL A 1 190 ? 11.851 -4.257 -29.608 1.00 24.65 189 VAL A C 1
ATOM 1403 O O . VAL A 1 190 ? 12.212 -3.888 -28.499 1.00 25.82 189 VAL A O 1
ATOM 1407 N N . SER A 1 191 ? 12.614 -4.171 -30.698 1.00 23.98 190 SER A N 1
ATOM 1408 C CA . SER A 1 191 ? 13.966 -3.627 -30.644 1.00 25.92 190 SER A CA 1
ATOM 1409 C C . SER A 1 191 ? 14.121 -2.463 -31.614 1.00 26.94 190 SER A C 1
ATOM 1410 O O . SER A 1 191 ? 13.534 -2.458 -32.705 1.00 23.53 190 SER A O 1
ATOM 1413 N N . PHE A 1 192 ? 14.930 -1.492 -31.209 1.00 26.25 191 PHE A N 1
ATOM 1414 C CA . PHE A 1 192 ? 15.293 -0.400 -32.082 1.00 28.79 191 PHE A CA 1
ATOM 1415 C C . PHE A 1 192 ? 16.818 -0.426 -32.268 1.00 29.42 191 PHE A C 1
ATOM 1416 O O . PHE A 1 192 ? 17.548 -0.319 -31.303 1.00 27.61 191 PHE A O 1
ATOM 1424 N N . ALA A 1 193 ? 17.288 -0.588 -33.506 1.00 28.74 192 ALA A N 1
ATOM 1425 C CA . ALA A 1 193 ? 18.711 -0.698 -33.799 1.00 31.80 192 ALA A CA 1
ATOM 1426 C C . ALA A 1 193 ? 19.198 0.561 -34.493 1.00 35.89 192 ALA A C 1
ATOM 1427 O O . ALA A 1 193 ? 18.809 0.873 -35.623 1.00 33.38 192 ALA A O 1
ATOM 1429 N N . ASP A 1 194 ? 20.022 1.301 -33.763 1.00 39.98 193 ASP A N 1
ATOM 1430 C CA . ASP A 1 194 ? 20.640 2.535 -34.213 1.00 42.43 193 ASP A CA 1
ATOM 1431 C C . ASP A 1 194 ? 22.029 2.138 -34.730 1.00 44.06 193 ASP A C 1
ATOM 1432 O O . ASP A 1 194 ? 23.014 2.157 -33.986 1.00 43.24 193 ASP A O 1
ATOM 1437 N N . LEU A 1 195 ? 22.097 1.725 -35.991 1.00 44.37 194 LEU A N 1
ATOM 1438 C CA . LEU A 1 195 ? 23.324 1.152 -36.563 1.00 45.96 194 LEU A CA 1
ATOM 1439 C C . LEU A 1 195 ? 24.561 2.059 -36.450 1.00 46.87 194 LEU A C 1
ATOM 1440 O O . LEU A 1 195 ? 25.687 1.590 -36.248 1.00 46.79 194 LEU A O 1
ATOM 1445 N N . GLN A 1 196 ? 24.332 3.355 -36.602 1.00 48.10 195 GLN A N 1
ATOM 1446 C CA . GLN A 1 196 ? 25.391 4.352 -36.475 1.00 50.93 195 GLN A CA 1
ATOM 1447 C C . GLN A 1 196 ? 26.055 4.309 -35.090 1.00 48.89 195 GLN A C 1
ATOM 1448 O O . GLN A 1 196 ? 27.285 4.227 -34.987 1.00 51.30 195 GLN A O 1
ATOM 1454 N N . ARG A 1 197 ? 25.240 4.345 -34.036 1.00 45.12 196 ARG A N 1
ATOM 1455 C CA . ARG A 1 197 ? 25.741 4.374 -32.669 1.00 43.01 196 ARG A CA 1
ATOM 1456 C C . ARG A 1 197 ? 26.275 3.035 -32.156 1.00 41.26 196 ARG A C 1
ATOM 1457 O O . ARG A 1 197 ? 26.764 2.952 -31.034 1.00 42.45 196 ARG A O 1
ATOM 1465 N N . GLY A 1 198 ? 26.142 1.976 -32.943 1.00 39.34 197 GLY A N 1
ATOM 1466 C CA . GLY A 1 198 ? 26.446 0.638 -32.455 1.00 37.34 197 GLY A CA 1
ATOM 1467 C C . GLY A 1 198 ? 25.584 0.296 -31.247 1.00 39.03 197 GLY A C 1
ATOM 1468 O O . GLY A 1 198 ? 26.008 -0.444 -30.349 1.00 39.24 197 GLY A O 1
ATOM 1469 N N . GLU A 1 199 ? 24.361 0.826 -31.250 1.00 37.05 198 GLU A N 1
ATOM 1470 C CA . GLU A 1 199 ? 23.412 0.676 -30.144 1.00 37.75 198 GLU A CA 1
ATOM 1471 C C . GLU A 1 199 ? 22.125 -0.069 -30.587 1.00 36.78 198 GLU A C 1
ATOM 1472 O O . GLU A 1 199 ? 21.671 0.100 -31.731 1.00 35.59 198 GLU A O 1
ATOM 1478 N N . ARG A 1 200 ? 21.558 -0.882 -29.692 1.00 33.23 199 ARG A N 1
ATOM 1479 C CA . ARG A 1 200 ? 20.284 -1.598 -29.939 1.00 34.05 199 ARG A CA 1
ATOM 1480 C C . ARG A 1 200 ? 19.505 -1.694 -28.632 1.00 35.03 199 ARG A C 1
ATOM 1481 O O . ARG A 1 200 ? 20.018 -2.248 -27.660 1.00 38.15 199 ARG A O 1
ATOM 1489 N N . THR A 1 201 ? 18.294 -1.133 -28.587 1.00 32.15 200 THR A N 1
ATOM 1490 C CA . THR A 1 201 ? 17.482 -1.160 -27.365 1.00 29.84 200 THR A CA 1
ATOM 1491 C C . THR A 1 201 ? 16.373 -2.188 -27.534 1.00 31.38 200 THR A C 1
ATOM 1492 O O . THR A 1 201 ? 15.687 -2.182 -28.558 1.00 25.56 200 THR A O 1
ATOM 1496 N N . LEU A 1 202 ? 16.207 -3.058 -26.540 1.00 31.04 201 LEU A N 1
ATOM 1497 C CA . LEU A 1 202 ? 15.158 -4.079 -26.541 1.00 30.15 201 LEU A CA 1
ATOM 1498 C C . LEU A 1 202 ? 14.186 -3.744 -25.457 1.00 29.61 201 LEU A C 1
ATOM 1499 O O . LEU A 1 202 ? 14.585 -3.571 -24.292 1.00 28.89 201 LEU A O 1
ATOM 1504 N N . TRP A 1 203 ? 12.910 -3.613 -25.830 1.00 28.89 202 TRP A N 1
ATOM 1505 C CA . TRP A 1 203 ? 11.839 -3.486 -24.839 1.00 27.20 202 TRP A CA 1
ATOM 1506 C C . TRP A 1 203 ? 11.058 -4.789 -24.782 1.00 29.52 202 TRP A C 1
ATOM 1507 O O . TRP A 1 203 ? 10.744 -5.371 -25.808 1.00 28.26 202 TRP A O 1
ATOM 1518 N N . HIS A 1 204 ? 10.760 -5.242 -23.575 1.00 27.67 203 HIS A N 1
ATOM 1519 C CA . HIS A 1 204 ? 9.891 -6.374 -23.369 1.00 29.67 203 HIS A CA 1
ATOM 1520 C C . HIS A 1 204 ? 9.146 -6.033 -22.076 1.00 29.32 203 HIS A C 1
ATOM 1521 O O . HIS A 1 204 ? 9.750 -5.950 -20.994 1.00 29.05 203 HIS A O 1
ATOM 1528 N N . LEU A 1 205 ? 7.865 -5.693 -22.217 1.00 28.28 204 LEU A N 1
ATOM 1529 C CA . LEU A 1 205 ? 7.065 -5.222 -21.092 1.00 29.79 204 LEU A CA 1
ATOM 1530 C C . LEU A 1 205 ? 5.917 -6.212 -20.838 1.00 30.76 204 LEU A C 1
ATOM 1531 O O . LEU A 1 205 ? 4.777 -5.952 -21.208 1.00 30.35 204 LEU A O 1
ATOM 1536 N N . PRO A 1 206 ? 6.217 -7.362 -20.202 1.00 34.26 205 PRO A N 1
ATOM 1537 C CA . PRO A 1 206 ? 5.137 -8.346 -20.009 1.00 35.21 205 PRO A CA 1
ATOM 1538 C C . PRO A 1 206 ? 4.006 -7.789 -19.143 1.00 34.53 205 PRO A C 1
ATOM 1539 O O . PRO A 1 206 ? 2.869 -8.224 -19.265 1.00 36.37 205 PRO A O 1
ATOM 1543 N N . GLY A 1 207 ? 4.297 -6.786 -18.323 1.00 35.02 206 GLY A N 1
ATOM 1544 C CA . GLY A 1 207 ? 3.248 -6.130 -17.552 1.00 34.44 206 GLY A CA 1
ATOM 1545 C C . GLY A 1 207 ? 2.480 -5.070 -18.314 1.00 35.10 206 GLY A C 1
ATOM 1546 O O . GLY A 1 207 ? 1.616 -4.424 -17.751 1.00 36.05 206 GLY A O 1
ATOM 1547 N N . GLY A 1 208 ? 2.795 -4.858 -19.593 1.00 34.79 207 GLY A N 1
ATOM 1548 C CA . GLY A 1 208 ? 1.949 -3.984 -20.416 1.00 28.94 207 GLY A CA 1
ATOM 1549 C C . GLY A 1 208 ? 1.902 -2.508 -20.033 1.00 30.50 207 GLY A C 1
ATOM 1550 O O . GLY A 1 208 ? 2.920 -1.901 -19.685 1.00 27.99 207 GLY A O 1
ATOM 1551 N N . VAL A 1 209 ? 0.718 -1.917 -20.094 1.00 29.20 208 VAL A N 1
ATOM 1552 C CA . VAL A 1 209 ? 0.598 -0.488 -19.825 1.00 31.28 208 VAL A CA 1
ATOM 1553 C C . VAL A 1 209 ? 0.789 -0.191 -18.326 1.00 31.74 208 VAL A C 1
ATOM 1554 O O . VAL A 1 209 ? 1.067 0.945 -17.955 1.00 30.55 208 VAL A O 1
ATOM 1558 N N . ALA A 1 210 ? 0.665 -1.220 -17.483 1.00 31.99 209 ALA A N 1
ATOM 1559 C CA . ALA A 1 210 ? 0.955 -1.077 -16.051 1.00 34.60 209 ALA A CA 1
ATOM 1560 C C . ALA A 1 210 ? 2.447 -0.873 -15.847 1.00 36.38 209 ALA A C 1
ATOM 1561 O O . ALA A 1 210 ? 2.888 0.018 -15.099 1.00 36.54 209 ALA A O 1
ATOM 1563 N N . GLN A 1 211 ? 3.233 -1.689 -16.537 1.00 35.38 210 GLN A N 1
ATOM 1564 C CA . GLN A 1 211 ? 4.669 -1.572 -16.437 1.00 36.77 210 GLN A CA 1
ATOM 1565 C C . GLN A 1 211 ? 5.099 -0.211 -16.993 1.00 37.58 210 GLN A C 1
ATOM 1566 O O . GLN A 1 211 ? 5.979 0.441 -16.429 1.00 38.06 210 GLN A O 1
ATOM 1572 N N . TRP A 1 212 ? 4.425 0.239 -18.056 1.00 36.34 211 TRP A N 1
ATOM 1573 C CA . TRP A 1 212 ? 4.705 1.513 -18.711 1.00 36.13 211 TRP A CA 1
ATOM 1574 C C . TRP A 1 212 ? 4.352 2.699 -17.824 1.00 36.23 211 TRP A C 1
ATOM 1575 O O . TRP A 1 212 ? 5.059 3.712 -17.826 1.00 35.72 211 TRP A O 1
ATOM 1586 N N . ALA A 1 213 ? 3.242 2.593 -17.095 1.00 35.86 212 ALA A N 1
ATOM 1587 C CA . ALA A 1 213 ? 2.822 3.661 -16.189 1.00 37.25 212 ALA A CA 1
ATOM 1588 C C . ALA A 1 213 ? 3.865 3.872 -15.080 1.00 38.96 212 ALA A C 1
ATOM 1589 O O . ALA A 1 213 ? 4.181 5.017 -14.715 1.00 39.07 212 ALA A O 1
ATOM 1591 N N . HIS A 1 214 ? 4.400 2.769 -14.565 1.00 41.76 213 HIS A N 1
ATOM 1592 C CA . HIS A 1 214 ? 5.474 2.829 -13.573 1.00 44.61 213 HIS A CA 1
ATOM 1593 C C . HIS A 1 214 ? 6.650 3.610 -14.139 1.00 45.80 213 HIS A C 1
ATOM 1594 O O . HIS A 1 214 ? 7.174 4.523 -13.488 1.00 46.46 213 HIS A O 1
ATOM 1601 N N . VAL A 1 215 ? 7.069 3.232 -15.346 1.00 43.86 214 VAL A N 1
ATOM 1602 C CA . VAL A 1 215 ? 8.141 3.925 -16.049 1.00 43.33 214 VAL A CA 1
ATOM 1603 C C . VAL A 1 215 ? 7.885 5.419 -16.122 1.00 43.73 214 VAL A C 1
ATOM 1604 O O . VAL A 1 215 ? 8.762 6.216 -15.759 1.00 44.90 214 VAL A O 1
ATOM 1608 N N . LEU A 1 216 ? 6.687 5.799 -16.588 1.00 40.19 215 LEU A N 1
ATOM 1609 C CA . LEU A 1 216 ? 6.334 7.204 -16.796 1.00 40.34 215 LEU A CA 1
ATOM 1610 C C . LEU A 1 216 ? 6.307 8.013 -15.512 1.00 39.83 215 LEU A C 1
ATOM 1611 O O . LEU A 1 216 ? 6.383 9.237 -15.553 1.00 41.21 215 LEU A O 1
ATOM 1616 N N . THR A 1 217 ? 6.170 7.331 -14.380 1.00 39.84 216 THR A N 1
ATOM 1617 C CA . THR A 1 217 ? 6.115 8.001 -13.080 1.00 40.21 216 THR A CA 1
ATOM 1618 C C . THR A 1 217 ? 7.342 7.760 -12.184 1.00 44.17 216 THR A C 1
ATOM 1619 O O . THR A 1 217 ? 7.392 8.257 -11.051 1.00 43.15 216 THR A O 1
ATOM 1623 N N . GLU A 1 218 ? 8.320 6.994 -12.671 1.00 45.92 217 GLU A N 1
ATOM 1624 C CA . GLU A 1 218 ? 9.426 6.524 -11.809 1.00 50.36 217 GLU A CA 1
ATOM 1625 C C . GLU A 1 218 ? 10.209 7.641 -11.075 1.00 51.30 217 GLU A C 1
ATOM 1626 O O . GLU A 1 218 ? 10.831 7.386 -10.042 1.00 53.25 217 GLU A O 1
ATOM 1632 N N . ALA A 1 219 ? 10.165 8.863 -11.602 1.00 52.98 218 ALA A N 1
ATOM 1633 C CA . ALA A 1 219 ? 10.882 10.001 -11.013 1.00 54.07 218 ALA A CA 1
ATOM 1634 C C . ALA A 1 219 ? 9.928 10.969 -10.307 1.00 55.05 218 ALA A C 1
ATOM 1635 O O . ALA A 1 219 ? 10.263 12.140 -10.080 1.00 56.07 218 ALA A O 1
ATOM 1637 N N . ARG A 1 220 ? 8.740 10.474 -9.978 1.00 54.03 219 ARG A N 1
ATOM 1638 C CA . ARG A 1 220 ? 7.726 11.235 -9.270 1.00 52.76 219 ARG A CA 1
ATOM 1639 C C . ARG A 1 220 ? 7.437 10.526 -7.939 1.00 51.85 219 ARG A C 1
ATOM 1640 O O . ARG A 1 220 ? 7.743 9.344 -7.784 1.00 50.80 219 ARG A O 1
ATOM 1648 N N . PRO A 1 221 ? 6.859 11.241 -6.962 1.00 50.79 220 PRO A N 1
ATOM 1649 C CA . PRO A 1 221 ? 6.588 10.533 -5.714 1.00 50.05 220 PRO A CA 1
ATOM 1650 C C . PRO A 1 221 ? 5.296 9.714 -5.756 1.00 47.51 220 PRO A C 1
ATOM 1651 O O . PRO A 1 221 ? 4.201 10.247 -5.555 1.00 47.75 220 PRO A O 1
ATOM 1655 N N . GLN A 1 222 ? 5.436 8.415 -6.000 1.00 45.05 221 GLN A N 1
ATOM 1656 C CA . GLN A 1 222 ? 4.288 7.522 -6.145 1.00 44.31 221 GLN A CA 1
ATOM 1657 C C . GLN A 1 222 ? 3.557 7.287 -4.814 1.00 44.62 221 GLN A C 1
ATOM 1658 O O . GLN A 1 222 ? 4.191 6.980 -3.803 1.00 43.30 221 GLN A O 1
ATOM 1664 N N . LEU A 1 223 ? 2.226 7.408 -4.830 1.00 42.13 222 LEU A N 1
ATOM 1665 C CA . LEU A 1 223 ? 1.407 7.239 -3.624 1.00 42.29 222 LEU A CA 1
ATOM 1666 C C . LEU A 1 223 ? 1.098 5.783 -3.303 1.00 41.53 222 LEU A C 1
ATOM 1667 O O . LEU A 1 223 ? 0.518 5.471 -2.260 1.00 44.20 222 LEU A O 1
ATOM 1672 N N . HIS A 1 224 ? 1.462 4.898 -4.218 1.00 39.56 223 HIS A N 1
ATOM 1673 C CA . HIS A 1 224 ? 1.305 3.471 -4.032 1.00 37.20 223 HIS A CA 1
ATOM 1674 C C . HIS A 1 224 ? 2.356 2.788 -4.916 1.00 40.12 223 HIS A C 1
ATOM 1675 O O . HIS A 1 224 ? 2.731 3.340 -5.950 1.00 38.20 223 HIS A O 1
ATOM 1682 N N . PRO A 1 225 ? 2.869 1.619 -4.485 1.00 41.05 224 PRO A N 1
ATOM 1683 C CA . PRO A 1 225 ? 4.009 0.983 -5.139 1.00 42.04 224 PRO A CA 1
ATOM 1684 C C . PRO A 1 225 ? 3.697 0.205 -6.413 1.00 42.16 224 PRO A C 1
ATOM 1685 O O . PRO A 1 225 ? 4.630 -0.207 -7.111 1.00 41.81 224 PRO A O 1
ATOM 1689 N N . GLU A 1 226 ? 2.415 -0.026 -6.693 1.00 41.64 225 GLU A N 1
ATOM 1690 C CA . GLU A 1 226 ? 2.031 -0.768 -7.891 1.00 43.11 225 GLU A CA 1
ATOM 1691 C C . GLU A 1 226 ? 0.820 -0.093 -8.531 1.00 42.06 225 GLU A C 1
ATOM 1692 O O . GLU A 1 226 ? -0.117 0.318 -7.824 1.00 39.70 225 GLU A O 1
ATOM 1698 N N . PRO A 1 227 ? 0.844 0.069 -9.874 1.00 39.96 226 PRO A N 1
ATOM 1699 C CA . PRO A 1 227 ? -0.304 0.714 -10.498 1.00 37.08 226 PRO A CA 1
ATOM 1700 C C . PRO A 1 227 ? -1.562 -0.118 -10.325 1.00 33.40 226 PRO A C 1
ATOM 1701 O O . PRO A 1 227 ? -1.490 -1.350 -10.156 1.00 32.48 226 PRO A O 1
ATOM 1705 N N . VAL A 1 228 ? -2.706 0.548 -10.334 1.00 34.14 227 VAL A N 1
ATOM 1706 C CA . VAL A 1 228 ? -3.981 -0.162 -10.430 1.00 34.38 227 VAL A CA 1
ATOM 1707 C C . VAL A 1 228 ? -4.146 -0.624 -11.877 1.00 35.83 227 VAL A C 1
ATOM 1708 O O . VAL A 1 228 ? -3.988 0.177 -12.788 1.00 35.67 227 VAL A O 1
ATOM 1712 N N . VAL A 1 229 ? -4.466 -1.899 -12.092 1.00 35.13 228 VAL A N 1
ATOM 1713 C CA . VAL A 1 229 ? -4.501 -2.445 -13.449 1.00 36.07 228 VAL A CA 1
ATOM 1714 C C . VAL A 1 229 ? -5.763 -3.253 -13.713 1.00 36.83 228 VAL A C 1
ATOM 1715 O O . VAL A 1 229 ? -6.302 -3.893 -12.810 1.00 36.13 228 VAL A O 1
ATOM 1719 N N . PHE A 1 230 ? -6.226 -3.217 -14.958 1.00 34.95 229 PHE A N 1
ATOM 1720 C CA . PHE A 1 230 ? -7.321 -4.067 -15.431 1.00 34.38 229 PHE A CA 1
ATOM 1721 C C . PHE A 1 230 ? -6.980 -4.582 -16.816 1.00 34.11 229 PHE A C 1
ATOM 1722 O O . PHE A 1 230 ? -6.268 -3.915 -17.578 1.00 32.90 229 PHE A O 1
ATOM 1730 N N . ASP A 1 231 ? -7.428 -5.794 -17.124 1.00 30.68 230 ASP A N 1
ATOM 1731 C CA . ASP A 1 231 ? -7.243 -6.353 -18.446 1.00 34.84 230 ASP A CA 1
ATOM 1732 C C . ASP A 1 231 ? -8.410 -7.300 -18.626 1.00 35.63 230 ASP A C 1
ATOM 1733 O O . ASP A 1 231 ? -8.486 -8.306 -17.924 1.00 34.54 230 ASP A O 1
ATOM 1738 N N . PHE A 1 232 ? -9.318 -6.977 -19.542 1.00 32.40 231 PHE A N 1
ATOM 1739 C CA . PHE A 1 232 ? -10.464 -7.858 -19.795 1.00 33.12 231 PHE A CA 1
ATOM 1740 C C . PHE A 1 232 ? -10.953 -7.735 -21.231 1.00 33.47 231 PHE A C 1
ATOM 1741 O O . PHE A 1 232 ? -10.528 -6.841 -21.957 1.00 31.67 231 PHE A O 1
ATOM 1749 N N . THR A 1 233 ? -11.844 -8.637 -21.631 1.00 34.33 232 THR A N 1
ATOM 1750 C CA . THR A 1 233 ? -12.367 -8.663 -22.995 1.00 34.31 232 THR A CA 1
ATOM 1751 C C . THR A 1 233 ? -13.895 -8.555 -22.962 1.00 34.58 232 THR A C 1
ATOM 1752 O O . THR A 1 233 ? -14.564 -9.168 -22.115 1.00 34.05 232 THR A O 1
ATOM 1756 N N . TRP A 1 234 ? -14.431 -7.723 -23.843 1.00 30.41 233 TRP A N 1
ATOM 1757 C CA . TRP A 1 234 ? -15.875 -7.568 -23.986 1.00 31.43 233 TRP A CA 1
ATOM 1758 C C . TRP A 1 234 ? -16.205 -7.587 -25.451 1.00 31.78 233 TRP A C 1
ATOM 1759 O O . TRP A 1 234 ? -15.634 -6.812 -26.230 1.00 29.88 233 TRP A O 1
ATOM 1770 N N . ASP A 1 235 ? -17.111 -8.490 -25.834 1.00 28.72 234 ASP A N 1
ATOM 1771 C CA . ASP A 1 235 ? -17.541 -8.597 -27.204 1.00 29.65 234 ASP A CA 1
ATOM 1772 C C . ASP A 1 235 ? -16.362 -8.597 -28.186 1.00 30.72 234 ASP A C 1
ATOM 1773 O O . ASP A 1 235 ? -16.413 -7.906 -29.196 1.00 30.06 234 ASP A O 1
ATOM 1778 N N . GLY A 1 236 ? -15.311 -9.368 -27.887 1.00 30.86 235 GLY A N 1
ATOM 1779 C CA . GLY A 1 236 ? -14.168 -9.501 -28.794 1.00 30.17 235 GLY A CA 1
ATOM 1780 C C . GLY A 1 236 ? -13.112 -8.401 -28.694 1.00 30.62 235 GLY A C 1
ATOM 1781 O O . GLY A 1 236 ? -12.108 -8.430 -29.425 1.00 28.63 235 GLY A O 1
ATOM 1782 N N . LEU A 1 237 ? -13.341 -7.453 -27.782 1.00 27.24 236 LEU A N 1
ATOM 1783 C CA . LEU A 1 237 ? -12.522 -6.251 -27.621 1.00 28.27 236 LEU A CA 1
ATOM 1784 C C . LEU A 1 237 ? -11.755 -6.348 -26.315 1.00 29.45 236 LEU A C 1
ATOM 1785 O O . LEU A 1 237 ? -12.370 -6.516 -25.260 1.00 31.36 236 LEU A O 1
ATOM 1790 N N . ARG A 1 238 ? -10.432 -6.196 -26.368 1.00 26.27 237 ARG A N 1
ATOM 1791 C CA . ARG A 1 238 ? -9.626 -6.202 -25.162 1.00 27.07 237 ARG A CA 1
ATOM 1792 C C . ARG A 1 238 ? -9.430 -4.805 -24.605 1.00 27.92 237 ARG A C 1
ATOM 1793 O O . ARG A 1 238 ? -9.083 -3.874 -25.323 1.00 29.99 237 ARG A O 1
ATOM 1801 N N . VAL A 1 239 ? -9.657 -4.653 -23.312 1.00 26.58 238 VAL A N 1
ATOM 1802 C CA . VAL A 1 239 ? -9.494 -3.360 -22.672 1.00 28.32 238 VAL A CA 1
ATOM 1803 C C . VAL A 1 239 ? -8.410 -3.539 -21.627 1.00 29.87 238 VAL A C 1
ATOM 1804 O O . VAL A 1 239 ? -8.497 -4.448 -20.808 1.00 27.87 238 VAL A O 1
ATOM 1808 N N . GLN A 1 240 ? -7.361 -2.722 -21.714 1.00 29.37 239 GLN A N 1
ATOM 1809 C CA . GLN A 1 240 ? -6.241 -2.764 -20.771 1.00 30.73 239 GLN A CA 1
ATOM 1810 C C . GLN A 1 240 ? -6.106 -1.370 -20.199 1.00 31.85 239 GLN A C 1
ATOM 1811 O O . GLN A 1 240 ? -6.159 -0.377 -20.925 1.00 27.54 239 GLN A O 1
ATOM 1817 N N . CYS A 1 241 ? -5.935 -1.285 -18.891 1.00 33.21 240 CYS A N 1
ATOM 1818 C CA . CYS A 1 241 ? -5.945 -0.017 -18.226 1.00 31.93 240 CYS A CA 1
ATOM 1819 C C . CYS A 1 241 ? -4.921 -0.021 -17.076 1.00 33.05 240 CYS A C 1
ATOM 1820 O O . CYS A 1 241 ? -4.713 -1.049 -16.424 1.00 29.80 240 CYS A O 1
ATOM 1823 N N . ALA A 1 242 ? -4.266 1.116 -16.855 1.00 30.02 241 ALA A N 1
ATOM 1824 C CA . ALA A 1 242 ? -3.369 1.281 -15.687 1.00 32.53 241 ALA A CA 1
ATOM 1825 C C . ALA A 1 242 ? -3.558 2.670 -15.098 1.00 31.95 241 ALA A C 1
ATOM 1826 O O . ALA A 1 242 ? -3.646 3.646 -15.838 1.00 31.20 241 ALA A O 1
ATOM 1828 N N . LEU A 1 243 ? -3.599 2.764 -13.766 1.00 30.13 242 LEU A N 1
ATOM 1829 C CA . LEU A 1 243 ? -3.704 4.062 -13.098 1.00 28.93 242 LEU A CA 1
ATOM 1830 C C . LEU A 1 243 ? -2.645 4.175 -11.990 1.00 30.52 242 LEU A C 1
ATOM 1831 O O . LEU A 1 243 ? -2.448 3.250 -11.207 1.00 32.95 242 LEU A O 1
ATOM 1836 N N . GLN A 1 244 ? -2.000 5.326 -11.916 1.00 31.20 243 GLN A N 1
ATOM 1837 C CA . GLN A 1 244 ? -0.911 5.527 -10.974 1.00 35.18 243 GLN A CA 1
ATOM 1838 C C . GLN A 1 244 ? -0.947 6.962 -10.476 1.00 35.40 243 GLN A C 1
ATOM 1839 O O . GLN A 1 244 ? -0.776 7.895 -11.263 1.00 35.69 243 GLN A O 1
ATOM 1845 N N . TRP A 1 245 ? -1.181 7.120 -9.170 1.00 36.09 244 TRP A N 1
ATOM 1846 C CA . TRP A 1 245 ? -1.198 8.415 -8.520 1.00 36.92 244 TRP A CA 1
ATOM 1847 C C . TRP A 1 245 ? 0.145 8.707 -7.882 1.00 38.90 244 TRP A C 1
ATOM 1848 O O . TRP A 1 245 ? 0.786 7.818 -7.325 1.00 39.46 244 TRP A O 1
ATOM 1859 N N . CYS A 1 246 ? 0.555 9.964 -7.992 1.00 41.85 245 CYS A N 1
ATOM 1860 C CA . CYS A 1 246 ? 1.789 10.467 -7.423 1.00 44.92 245 CYS A CA 1
ATOM 1861 C C . CYS A 1 246 ? 1.418 11.756 -6.707 1.00 48.34 245 CYS A C 1
ATOM 1862 O O . CYS A 1 246 ? 0.343 12.302 -6.940 1.00 48.43 245 CYS A O 1
ATOM 1865 N N . GLU A 1 247 ? 2.286 12.254 -5.835 1.00 52.81 246 GLU A N 1
ATOM 1866 C CA . GLU A 1 247 ? 1.939 13.483 -5.133 1.00 57.64 246 GLU A CA 1
ATOM 1867 C C . GLU A 1 247 ? 2.497 14.723 -5.814 1.00 59.50 246 GLU A C 1
ATOM 1868 O O . GLU A 1 247 ? 3.425 15.367 -5.320 1.00 62.10 246 GLU A O 1
ATOM 1874 N N . ASP A 1 248 ? 1.916 15.036 -6.968 1.00 62.05 247 ASP A N 1
ATOM 1875 C CA . ASP A 1 248 ? 2.190 16.275 -7.687 1.00 62.86 247 ASP A CA 1
ATOM 1876 C C . ASP A 1 248 ? 0.931 16.779 -8.394 1.00 63.57 247 ASP A C 1
ATOM 1877 O O . ASP A 1 248 ? -0.154 16.210 -8.243 1.00 62.38 247 ASP A O 1
ATOM 1882 N N . GLU A 1 249 ? 1.076 17.854 -9.155 1.00 63.93 248 GLU A N 1
ATOM 1883 C CA . GLU A 1 249 ? -0.082 18.548 -9.696 1.00 65.18 248 GLU A CA 1
ATOM 1884 C C . GLU A 1 249 ? -0.464 18.055 -11.093 1.00 63.60 248 GLU A C 1
ATOM 1885 O O . GLU A 1 249 ? -1.622 18.169 -11.509 1.00 63.61 248 GLU A O 1
ATOM 1891 N N . ASP A 1 250 ? 0.516 17.505 -11.802 1.00 61.15 249 ASP A N 1
ATOM 1892 C CA . ASP A 1 250 ? 0.355 17.161 -13.203 1.00 58.94 249 ASP A CA 1
ATOM 1893 C C . ASP A 1 250 ? -0.526 15.934 -13.384 1.00 56.29 249 ASP A C 1
ATOM 1894 O O . ASP A 1 250 ? -0.527 15.037 -12.552 1.00 56.07 249 ASP A O 1
ATOM 1899 N N . SER A 1 251 ? -1.270 15.916 -14.481 1.00 53.27 250 SER A N 1
ATOM 1900 C CA . SER A 1 251 ? -2.167 14.816 -14.819 1.00 50.55 250 SER A CA 1
ATOM 1901 C C . SER A 1 251 ? -1.795 14.332 -16.211 1.00 47.79 250 SER A C 1
ATOM 1902 O O . SER A 1 251 ? -1.489 15.141 -17.082 1.00 44.71 250 SER A O 1
ATOM 1905 N N . THR A 1 252 ? -1.794 13.016 -16.406 1.00 44.54 251 THR A N 1
ATOM 1906 C CA . THR A 1 252 ? -1.514 12.437 -17.711 1.00 42.83 251 THR A CA 1
ATOM 1907 C C . THR A 1 252 ? -2.573 11.380 -18.034 1.00 41.17 251 THR A C 1
ATOM 1908 O O . THR A 1 252 ? -2.805 10.463 -17.249 1.00 39.47 251 T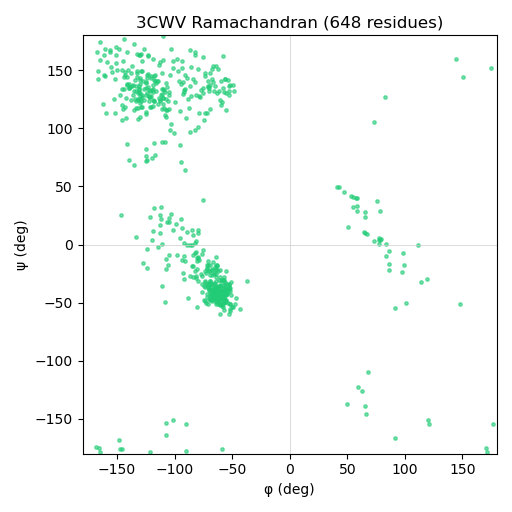HR A O 1
ATOM 1912 N N . LEU A 1 253 ? -3.229 11.529 -19.185 1.00 38.24 252 LEU A N 1
ATOM 1913 C CA . LEU A 1 253 ? -4.217 10.546 -19.633 1.00 37.61 252 LEU A CA 1
ATOM 1914 C C . LEU A 1 253 ? -3.919 10.190 -21.091 1.00 36.60 252 LEU A C 1
ATOM 1915 O O . LEU A 1 253 ? -4.095 11.018 -21.982 1.00 32.48 252 LEU A O 1
ATOM 1920 N N . LEU A 1 254 ? -3.416 8.974 -21.309 1.00 33.19 253 LEU A N 1
ATOM 1921 C CA . LEU A 1 254 ? -3.068 8.480 -22.647 1.00 32.90 253 LEU A CA 1
ATOM 1922 C C . LEU A 1 254 ? -4.065 7.393 -23.030 1.00 32.03 253 LEU A C 1
ATOM 1923 O O . LEU A 1 254 ? -4.252 6.439 -22.272 1.00 31.90 253 LEU A O 1
ATOM 1928 N N . SER A 1 255 ? -4.715 7.529 -24.185 1.00 26.81 254 SER A N 1
ATOM 1929 C CA . SER A 1 255 ? -5.671 6.491 -24.596 1.00 25.96 254 SER A CA 1
ATOM 1930 C C . SER A 1 255 ? -5.364 6.053 -26.019 1.00 27.43 254 SER A C 1
ATOM 1931 O O . SER A 1 255 ? -4.839 6.848 -26.812 1.00 26.01 254 SER A O 1
ATOM 1934 N N . PHE A 1 256 ? -5.662 4.789 -26.319 1.00 24.64 255 PHE A N 1
ATOM 1935 C CA . PHE A 1 256 ? -5.312 4.182 -27.602 1.00 24.79 255 PHE A CA 1
ATOM 1936 C C . PHE A 1 256 ? -6.445 3.294 -28.076 1.00 23.90 255 PHE A C 1
ATOM 1937 O O . PHE A 1 256 ? -7.159 2.734 -27.263 1.00 23.49 255 PHE A O 1
ATOM 1945 N N . ALA A 1 257 ? -6.601 3.171 -29.392 1.00 25.79 256 ALA A N 1
ATOM 1946 C CA . ALA A 1 257 ? -7.447 2.121 -29.966 1.00 27.35 256 ALA A CA 1
ATOM 1947 C C . ALA A 1 257 ? -6.581 1.453 -31.001 1.00 28.71 256 ALA A C 1
ATOM 1948 O O . ALA A 1 257 ? -6.033 2.124 -31.898 1.00 25.35 256 ALA A O 1
ATOM 1950 N N . ASN A 1 258 ? -6.404 0.142 -30.861 1.00 26.69 257 ASN A N 1
ATOM 1951 C CA . ASN A 1 258 ? -5.370 -0.563 -31.623 1.00 26.64 257 ASN A CA 1
ATOM 1952 C C . ASN A 1 258 ? -4.033 0.184 -31.701 1.00 29.09 257 ASN A C 1
ATOM 1953 O O . ASN A 1 258 ? -3.450 0.350 -32.799 1.00 24.92 257 ASN A O 1
ATOM 1958 N N . ALA A 1 259 ? -3.556 0.623 -30.542 1.00 27.17 258 ALA A N 1
ATOM 1959 C CA . ALA A 1 259 ? -2.187 1.150 -30.430 1.00 33.22 258 ALA A CA 1
ATOM 1960 C C . ALA A 1 259 ? -1.953 2.436 -31.216 1.00 35.47 258 ALA A C 1
ATOM 1961 O O . ALA A 1 259 ? -0.808 2.872 -31.357 1.00 35.77 258 ALA A O 1
ATOM 1963 N N . VAL A 1 260 ? -3.025 3.034 -31.733 1.00 37.04 259 VAL A N 1
ATOM 1964 C CA . VAL A 1 260 ? -2.948 4.412 -32.219 1.00 37.38 259 VAL A CA 1
ATOM 1965 C C . VAL A 1 260 ? -3.693 5.346 -31.259 1.00 35.46 259 VAL A C 1
ATOM 1966 O O . VAL A 1 260 ? -4.783 5.028 -30.752 1.00 31.81 259 VAL A O 1
ATOM 1970 N N . ARG A 1 261 ? -3.111 6.507 -31.006 1.00 34.14 260 ARG A N 1
ATOM 1971 C CA . ARG A 1 261 ? -3.616 7.303 -29.906 1.00 34.40 260 ARG A CA 1
ATOM 1972 C C . ARG A 1 261 ? -4.942 7.935 -30.279 1.00 33.42 260 ARG A C 1
ATOM 1973 O O . ARG A 1 261 ? -5.185 8.272 -31.441 1.00 31.93 260 ARG A O 1
ATOM 1981 N N . THR A 1 262 ? -5.819 8.038 -29.290 1.00 30.59 261 THR A N 1
ATOM 1982 C CA . THR A 1 262 ? -7.066 8.766 -29.435 1.00 28.63 261 THR A CA 1
ATOM 1983 C C . THR A 1 262 ? -6.901 9.987 -28.552 1.00 31.90 261 THR A C 1
ATOM 1984 O O . THR A 1 262 ? -7.264 9.956 -27.369 1.00 28.67 261 THR A O 1
ATOM 1988 N N . VAL A 1 263 ? -6.348 11.069 -29.118 1.00 30.82 262 VAL A N 1
ATOM 1989 C CA . VAL A 1 263 ? -6.051 12.263 -28.314 1.00 33.34 262 VAL A CA 1
ATOM 1990 C C . VAL A 1 263 ? -7.265 12.957 -27.691 1.00 33.73 262 VAL A C 1
ATOM 1991 O O . VAL A 1 263 ? -7.092 13.756 -26.768 1.00 35.70 262 VAL A O 1
ATOM 1995 N N . ARG A 1 264 ? -8.479 12.676 -28.182 1.00 31.23 263 ARG A N 1
ATOM 1996 C CA . ARG A 1 264 ? -9.698 13.187 -27.530 1.00 32.15 263 ARG A CA 1
ATOM 1997 C C . ARG A 1 264 ? -10.533 12.063 -26.897 1.00 31.00 263 ARG A C 1
ATOM 1998 O O . ARG A 1 264 ? -11.740 12.196 -26.657 1.00 29.49 263 ARG A O 1
ATOM 2006 N N . HIS A 1 265 ? -9.863 10.954 -26.620 1.00 29.23 264 HIS A N 1
ATOM 2007 C CA . HIS A 1 265 ? -10.410 9.923 -25.734 1.00 28.81 264 HIS A CA 1
ATOM 2008 C C . HIS A 1 265 ? -11.678 9.313 -26.309 1.00 28.49 264 HIS A C 1
ATOM 2009 O O . HIS A 1 265 ? -11.645 8.831 -27.432 1.00 30.50 264 HIS A O 1
ATOM 2016 N N . GLY A 1 266 ? -12.778 9.304 -25.572 1.00 28.64 265 GLY A N 1
ATOM 2017 C CA . GLY A 1 266 ? -13.977 8.637 -26.053 1.00 30.08 265 GLY A CA 1
ATOM 2018 C C . GLY A 1 266 ? -14.461 7.536 -25.133 1.00 32.16 265 GLY A C 1
ATOM 2019 O O . GLY A 1 266 ? -14.172 7.533 -23.934 1.00 31.10 265 GLY A O 1
ATOM 2020 N N . ALA A 1 267 ? -15.176 6.579 -25.712 1.00 31.54 266 ALA A N 1
ATOM 2021 C CA . ALA A 1 267 ? -15.966 5.623 -24.940 1.00 30.54 266 ALA A CA 1
ATOM 2022 C C . ALA A 1 267 ? -15.130 4.715 -24.029 1.00 30.64 266 ALA A C 1
ATOM 2023 O O . ALA A 1 267 ? -15.578 4.364 -22.941 1.00 30.10 266 ALA A O 1
ATOM 2025 N N . HIS A 1 268 ? -13.932 4.336 -24.482 1.00 27.52 267 HIS A N 1
ATOM 2026 C CA . HIS A 1 268 ? -13.040 3.492 -23.684 1.00 29.00 267 HIS A CA 1
ATOM 2027 C C . HIS A 1 268 ? -12.622 4.233 -22.403 1.00 30.92 267 HIS A C 1
ATOM 2028 O O . HIS A 1 268 ? -12.712 3.692 -21.294 1.00 31.27 267 HIS A O 1
ATOM 2035 N N . VAL A 1 269 ? -12.241 5.495 -22.557 1.00 30.26 268 VAL A N 1
ATOM 2036 C CA . VAL A 1 269 ? -11.819 6.316 -21.438 1.00 31.24 268 VAL A CA 1
ATOM 2037 C C . VAL A 1 269 ? -13.001 6.650 -20.521 1.00 34.47 268 VAL A C 1
ATOM 2038 O O . VAL A 1 269 ? -12.903 6.500 -19.295 1.00 34.41 268 VAL A O 1
ATOM 2042 N N . LYS A 1 270 ? -14.123 7.095 -21.100 1.00 32.68 269 LYS A N 1
ATOM 2043 C CA . LYS A 1 270 ? -15.284 7.436 -20.293 1.00 33.21 269 LYS A CA 1
ATOM 2044 C C . LYS A 1 270 ? -15.808 6.264 -19.469 1.00 32.23 269 LYS A C 1
ATOM 2045 O O . LYS A 1 270 ? -16.251 6.455 -18.348 1.00 33.14 269 LYS A O 1
ATOM 2051 N N . GLY A 1 271 ? -15.755 5.054 -20.003 1.00 31.50 270 GLY A N 1
ATOM 2052 C CA . GLY A 1 271 ? -16.097 3.884 -19.197 1.00 30.89 270 GLY A CA 1
ATOM 2053 C C . GLY A 1 271 ? -15.278 3.829 -17.907 1.00 34.59 270 GLY A C 1
ATOM 2054 O O . GLY A 1 271 ? -15.805 3.520 -16.816 1.00 32.48 270 GLY A O 1
ATOM 2055 N N . VAL A 1 272 ? -13.988 4.128 -18.026 1.00 33.24 271 VAL A N 1
ATOM 2056 C CA . VAL A 1 272 ? -13.068 4.021 -16.900 1.00 33.03 271 VAL A CA 1
ATOM 2057 C C . VAL A 1 272 ? -13.312 5.146 -15.914 1.00 32.37 271 VAL A C 1
ATOM 2058 O O . VAL A 1 272 ? -13.412 4.909 -14.726 1.00 34.85 271 VAL A O 1
ATOM 2062 N N . THR A 1 273 ? -13.399 6.376 -16.398 1.00 33.92 272 THR A N 1
ATOM 2063 C CA . THR A 1 273 ? -13.508 7.493 -15.491 1.00 35.44 272 THR A CA 1
ATOM 2064 C C . THR A 1 273 ? -14.871 7.486 -14.793 1.00 37.41 272 THR A C 1
ATOM 2065 O O . THR A 1 273 ? -14.967 7.829 -13.611 1.00 36.75 272 THR A O 1
ATOM 2069 N N . GLN A 1 274 ? -15.911 7.059 -15.505 1.00 36.21 273 GLN A N 1
ATOM 2070 C CA . GLN A 1 274 ? -17.234 6.958 -14.902 1.00 37.21 273 GLN A CA 1
ATOM 2071 C C . GLN A 1 274 ? -17.266 5.893 -13.819 1.00 36.18 273 GLN A C 1
ATOM 2072 O O . GLN A 1 274 ? -17.887 6.089 -12.759 1.00 35.78 273 GLN A O 1
ATOM 2078 N N . ALA A 1 275 ? -16.597 4.772 -14.077 1.00 34.81 274 ALA A N 1
ATOM 2079 C CA . ALA A 1 275 ? -16.486 3.692 -13.100 1.00 35.69 274 ALA A CA 1
ATOM 2080 C C . ALA A 1 275 ? -15.747 4.147 -11.834 1.00 35.78 274 ALA A C 1
ATOM 2081 O O . ALA A 1 275 ? -16.169 3.826 -10.726 1.00 35.19 274 ALA A O 1
ATOM 2083 N N . LEU A 1 276 ? -14.662 4.909 -12.003 1.00 36.62 275 LEU A N 1
ATOM 2084 C CA . LEU A 1 276 ? -13.856 5.382 -10.864 1.00 37.66 275 LEU A CA 1
ATOM 2085 C C . LEU A 1 276 ? -14.566 6.479 -10.057 1.00 41.44 275 LEU A C 1
ATOM 2086 O O . LEU A 1 276 ? -14.648 6.406 -8.820 1.00 41.68 275 LEU A O 1
ATOM 2091 N N . ARG A 1 277 ? -15.061 7.498 -10.751 1.00 40.82 276 ARG A N 1
ATOM 2092 C CA . ARG A 1 277 ? -15.832 8.563 -10.109 1.00 43.14 276 ARG A CA 1
ATOM 2093 C C . ARG A 1 277 ? -17.031 8.007 -9.348 1.00 44.18 276 ARG A C 1
ATOM 2094 O O . ARG A 1 277 ? -17.406 8.541 -8.303 1.00 44.34 276 ARG A O 1
ATOM 2102 N N . GLY A 1 278 ? -17.613 6.932 -9.880 1.00 43.01 277 GLY A N 1
ATOM 2103 C CA . GLY A 1 278 ? -18.745 6.252 -9.283 1.00 44.51 277 GLY A CA 1
ATOM 2104 C C . GLY A 1 278 ? -18.406 5.379 -8.083 1.00 47.23 277 GLY A C 1
ATOM 2105 O O . GLY A 1 278 ? -19.221 5.234 -7.159 1.00 44.99 277 GLY A O 1
ATOM 2106 N N . ALA A 1 279 ? -17.222 4.769 -8.115 1.00 45.14 278 ALA A N 1
ATOM 2107 C CA . ALA A 1 279 ? -16.731 3.971 -7.010 1.00 44.86 278 ALA A CA 1
ATOM 2108 C C . ALA A 1 279 ? -16.444 4.895 -5.837 1.00 45.03 278 ALA A C 1
ATOM 2109 O O . ALA A 1 279 ? -16.804 4.586 -4.709 1.00 47.02 278 ALA A O 1
ATOM 2111 N N . LEU A 1 280 ? -15.825 6.036 -6.117 1.00 44.88 279 LEU A N 1
ATOM 2112 C CA . LEU A 1 280 ? -15.532 7.024 -5.086 1.00 47.22 279 LEU A CA 1
ATOM 2113 C C . LEU A 1 280 ? -16.804 7.598 -4.468 1.00 48.31 279 LEU A C 1
ATOM 2114 O O . LEU A 1 280 ? -16.932 7.639 -3.247 1.00 48.49 279 LEU A O 1
ATOM 2119 N N . ALA A 1 281 ? -17.736 8.028 -5.317 1.00 48.50 280 ALA A N 1
ATOM 2120 C CA . ALA A 1 281 ? -19.053 8.499 -4.871 1.00 48.65 280 ALA A CA 1
ATOM 2121 C C . ALA A 1 281 ? -19.692 7.543 -3.866 1.00 48.63 280 ALA A C 1
ATOM 2122 O O . ALA A 1 281 ? -20.115 7.957 -2.783 1.00 50.67 280 ALA A O 1
ATOM 2124 N N . LYS A 1 282 ? -19.746 6.264 -4.204 1.00 46.22 281 LYS A N 1
ATOM 2125 C CA . LYS A 1 282 ? -20.377 5.289 -3.334 1.00 45.89 281 LYS A CA 1
ATOM 2126 C C . LYS A 1 282 ? -19.634 5.114 -2.001 1.00 48.23 281 LYS A C 1
ATOM 2127 O O . LYS A 1 282 ? -20.255 5.097 -0.932 1.00 47.94 281 LYS A O 1
ATOM 2133 N N . LEU A 1 283 ? -18.309 5.002 -2.070 1.00 48.07 282 LEU A N 1
ATOM 2134 C CA . LEU A 1 283 ? -17.484 4.781 -0.883 1.00 50.25 282 LEU A CA 1
ATOM 2135 C C . LEU A 1 283 ? -17.640 5.910 0.132 1.00 51.82 282 LEU A C 1
ATOM 2136 O O . LEU A 1 283 ? -17.743 5.660 1.336 1.00 54.82 282 LEU A O 1
ATOM 2141 N N . SER A 1 284 ? -17.661 7.143 -0.364 1.00 53.13 283 SER A N 1
ATOM 2142 C CA . SER A 1 284 ? -17.816 8.321 0.467 1.00 54.05 283 SER A CA 1
ATOM 2143 C C . SER A 1 284 ? -19.276 8.580 0.833 1.00 56.62 283 SER A C 1
ATOM 2144 O O . SER A 1 284 ? -19.566 9.473 1.630 1.00 56.58 283 SER A O 1
ATOM 2147 N N . GLY A 1 285 ? -20.187 7.799 0.251 1.00 58.71 284 GLY A N 1
ATOM 2148 C CA . GLY A 1 285 ? -21.621 8.025 0.394 1.00 60.17 284 GLY A CA 1
ATOM 2149 C C . GLY A 1 285 ? -22.069 9.330 -0.242 1.00 61.93 284 GLY A C 1
ATOM 2150 O O . GLY A 1 285 ? -23.095 9.893 0.135 1.00 63.00 284 GLY A O 1
ATOM 2151 N N . GLU A 1 286 ? -21.297 9.823 -1.205 1.00 63.11 285 GLU A N 1
ATOM 2152 C CA . GLU A 1 286 ? -21.661 11.046 -1.910 1.00 63.66 285 GLU A CA 1
ATOM 2153 C C . GLU A 1 286 ? -22.137 10.758 -3.342 1.00 64.08 285 GLU A C 1
ATOM 2154 O O . GLU A 1 286 ? -22.476 9.616 -3.692 1.00 62.82 285 GLU A O 1
ATOM 2160 N N . THR A 1 287 ? -22.160 11.808 -4.158 1.00 64.24 286 THR A N 1
ATOM 2161 C CA . THR A 1 287 ? -22.638 11.732 -5.531 1.00 65.32 286 THR A CA 1
ATOM 2162 C C . THR A 1 287 ? -21.468 11.965 -6.501 1.00 64.75 286 THR A C 1
ATOM 2163 O O . THR A 1 287 ? -20.461 12.569 -6.118 1.00 64.24 286 THR A O 1
ATOM 2167 N N . ARG A 1 288 ? -21.595 11.482 -7.741 1.00 63.54 287 ARG A N 1
ATOM 2168 C CA . ARG A 1 288 ? -20.524 11.608 -8.744 1.00 61.06 287 ARG A CA 1
ATOM 2169 C C . ARG A 1 288 ? -20.038 13.042 -8.922 1.00 60.83 287 ARG A C 1
ATOM 2170 O O . ARG A 1 288 ? -18.857 13.267 -9.188 1.00 59.66 287 ARG A O 1
ATOM 2178 N N . GLY A 1 289 ? -20.949 14.006 -8.782 1.00 59.06 288 GLY A N 1
ATOM 2179 C CA . GLY A 1 289 ? -20.608 15.424 -8.912 1.00 58.34 288 GLY A CA 1
ATOM 2180 C C . GLY A 1 289 ? -19.649 15.919 -7.842 1.00 57.66 288 GLY A C 1
ATOM 2181 O O . GLY A 1 289 ? -18.956 16.924 -8.028 1.00 57.73 288 GLY A O 1
ATOM 2182 N N . ALA A 1 290 ? -19.610 15.202 -6.721 1.00 57.59 289 ALA A N 1
ATOM 2183 C CA . ALA A 1 290 ? -18.673 15.486 -5.630 1.00 58.05 289 ALA A CA 1
ATOM 2184 C C . ALA A 1 290 ? -17.240 15.154 -6.039 1.00 58.51 289 ALA A C 1
ATOM 2185 O O . ALA A 1 290 ? -16.277 15.695 -5.482 1.00 58.94 289 ALA A O 1
ATOM 2187 N N . PHE A 1 291 ? -17.110 14.267 -7.024 1.00 57.98 290 PHE A N 1
ATOM 2188 C CA . PHE A 1 291 ? -15.810 13.863 -7.529 1.00 56.69 290 PHE A CA 1
ATOM 2189 C C . PHE A 1 291 ? -15.629 14.184 -9.009 1.00 56.29 290 PHE A C 1
ATOM 2190 O O . PHE A 1 291 ? -15.647 13.279 -9.840 1.00 56.70 290 PHE A O 1
ATOM 2198 N N . PRO A 1 292 ? -15.420 15.472 -9.340 1.00 55.20 291 PRO A N 1
ATOM 2199 C CA . PRO A 1 292 ? -15.204 15.804 -10.737 1.00 54.54 291 PRO A CA 1
ATOM 2200 C C . PRO A 1 292 ? -13.880 15.201 -11.182 1.00 53.75 291 PRO A C 1
ATOM 2201 O O . PRO A 1 292 ? -12.995 14.988 -10.350 1.00 53.87 291 PRO A O 1
ATOM 2205 N N . TRP A 1 293 ? -13.755 14.916 -12.474 1.00 51.52 292 TRP A N 1
ATOM 2206 C CA . TRP A 1 293 ? -12.579 14.224 -12.976 1.00 49.98 292 TRP A CA 1
ATOM 2207 C C . TRP A 1 293 ? -11.308 15.040 -12.776 1.00 50.62 292 TRP A C 1
ATOM 2208 O O . TRP A 1 293 ? -10.263 14.481 -12.433 1.00 51.65 292 TRP A O 1
ATOM 2219 N N . ALA A 1 294 ? -11.406 16.354 -12.963 1.00 49.80 293 ALA A N 1
ATOM 2220 C CA . ALA A 1 294 ? -10.274 17.255 -12.758 1.00 51.00 293 ALA A CA 1
ATOM 2221 C C . ALA A 1 294 ? -9.646 17.123 -11.363 1.00 51.54 293 ALA A C 1
ATOM 2222 O O . ALA A 1 294 ? -8.433 17.287 -11.213 1.00 51.78 293 ALA A O 1
ATOM 2224 N N . ARG A 1 295 ? -10.472 16.840 -10.355 1.00 51.28 294 ARG A N 1
ATOM 2225 C CA . ARG A 1 295 ? -9.989 16.648 -8.987 1.00 51.88 294 ARG A CA 1
ATOM 2226 C C . ARG A 1 295 ? -9.422 15.244 -8.815 1.00 51.00 294 ARG A C 1
ATOM 2227 O O . ARG A 1 295 ? -8.278 15.072 -8.383 1.00 51.37 294 ARG A O 1
ATOM 2230 N N . VAL A 1 296 ? -10.226 14.242 -9.168 1.00 50.08 295 VAL A N 1
ATOM 2231 C CA . VAL A 1 296 ? -9.815 12.842 -9.078 1.00 47.14 295 VAL A CA 1
ATOM 2232 C C . VAL A 1 296 ? -8.477 12.602 -9.780 1.00 46.34 295 VAL A C 1
ATOM 2233 O O . VAL A 1 296 ? -7.645 11.847 -9.283 1.00 44.41 295 VAL A O 1
ATOM 2237 N N . ALA A 1 297 ? -8.261 13.278 -10.909 1.00 45.36 296 ALA A N 1
ATOM 2238 C CA . ALA A 1 297 ? -7.073 13.052 -11.757 1.00 45.56 296 ALA A CA 1
ATOM 2239 C C . ALA A 1 297 ? -5.805 13.818 -11.367 1.00 45.84 296 ALA A C 1
ATOM 2240 O O . ALA A 1 297 ? -4.775 13.697 -12.046 1.00 44.68 296 ALA A O 1
ATOM 2242 N N . GLN A 1 298 ? -5.875 14.632 -10.308 1.00 45.89 297 GLN A N 1
ATOM 2243 C CA . GLN A 1 298 ? -4.684 15.358 -9.849 1.00 45.13 297 GLN A CA 1
ATOM 2244 C C . GLN A 1 298 ? -3.606 14.362 -9.452 1.00 42.37 297 GLN A C 1
ATOM 2245 O O . GLN A 1 298 ? -3.858 13.473 -8.658 1.00 43.30 297 GLN A O 1
ATOM 2251 N N . GLY A 1 299 ? -2.424 14.486 -10.048 1.00 40.48 298 GLY A N 1
ATOM 2252 C CA . GLY A 1 299 ? -1.341 13.536 -9.807 1.00 40.20 298 GLY A CA 1
ATOM 2253 C C . GLY A 1 299 ? -1.508 12.161 -10.443 1.00 39.41 298 GLY A C 1
ATOM 2254 O O . GLY A 1 299 ? -0.666 11.284 -10.246 1.00 39.36 298 GLY A O 1
ATOM 2255 N N . LEU A 1 300 ? -2.580 11.974 -11.210 1.00 37.62 299 LEU A N 1
ATOM 2256 C CA . LEU A 1 300 ? -2.834 10.700 -11.904 1.00 37.44 299 LEU A CA 1
ATOM 2257 C C . LEU A 1 300 ? -2.134 10.586 -13.261 1.00 37.95 299 LEU A C 1
ATOM 2258 O O . LEU A 1 300 ? -2.264 11.467 -14.117 1.00 39.65 299 LEU A O 1
ATOM 2263 N N . THR A 1 301 ? -1.399 9.494 -13.445 1.00 38.61 300 THR A N 1
ATOM 2264 C CA . THR A 1 301 ? -0.982 9.051 -14.765 1.00 36.37 300 THR A CA 1
ATOM 2265 C C . THR A 1 301 ? -1.857 7.827 -15.069 1.00 36.06 300 THR A C 1
ATOM 2266 O O . THR A 1 301 ? -1.795 6.814 -14.367 1.00 34.49 300 THR A O 1
ATOM 2270 N N . ALA A 1 302 ? -2.700 7.945 -16.098 1.00 33.25 301 ALA A N 1
ATOM 2271 C CA . ALA A 1 302 ? -3.625 6.872 -16.472 1.00 30.73 301 ALA A CA 1
ATOM 2272 C C . ALA A 1 302 ? -3.471 6.539 -17.963 1.00 32.40 301 ALA A C 1
ATOM 2273 O O . ALA A 1 302 ? -3.260 7.427 -18.805 1.00 31.47 301 ALA A O 1
ATOM 2275 N N . ILE A 1 303 ? -3.537 5.249 -18.273 1.00 30.51 302 ILE A N 1
ATOM 2276 C CA . ILE A 1 303 ? -3.439 4.785 -19.646 1.00 28.50 302 ILE A CA 1
ATOM 2277 C C . ILE A 1 303 ? -4.598 3.820 -19.892 1.00 28.60 302 ILE A C 1
ATOM 2278 O O . ILE A 1 303 ? -4.835 2.911 -19.083 1.00 27.15 302 ILE A O 1
ATOM 2283 N N . VAL A 1 304 ? -5.321 4.033 -20.995 1.00 27.50 303 VAL A N 1
ATOM 2284 C CA . VAL A 1 304 ? -6.463 3.199 -21.364 1.00 26.35 303 VAL A CA 1
ATOM 2285 C C . VAL A 1 304 ? -6.340 2.781 -22.845 1.00 28.43 303 VAL A C 1
ATOM 2286 O O . VAL A 1 304 ? -6.350 3.628 -23.717 1.00 26.12 303 VAL A O 1
ATOM 2290 N N . ALA A 1 305 ? -6.218 1.481 -23.121 1.00 25.85 304 ALA A N 1
ATOM 2291 C CA . ALA A 1 305 ? -5.988 0.990 -24.476 1.00 27.98 304 ALA A CA 1
ATOM 2292 C C . ALA A 1 305 ? -7.047 -0.055 -24.808 1.00 28.73 304 ALA A C 1
ATOM 2293 O O . ALA A 1 305 ? -7.210 -1.028 -24.072 1.00 29.32 304 ALA A O 1
ATOM 2295 N N . VAL A 1 306 ? -7.768 0.157 -25.906 1.00 27.73 305 VAL A N 1
ATOM 2296 C CA . VAL A 1 306 ? -8.715 -0.867 -26.370 1.00 27.42 305 VAL A CA 1
ATOM 2297 C C . VAL A 1 306 ? -8.171 -1.439 -27.662 1.00 25.69 305 VAL A C 1
ATOM 2298 O O . VAL A 1 306 ? -7.475 -0.760 -28.396 1.00 23.66 305 VAL A O 1
ATOM 2302 N N . SER A 1 307 ? -8.414 -2.715 -27.923 1.00 24.95 306 SER A N 1
ATOM 2303 C CA . SER A 1 307 ? -7.921 -3.267 -29.160 1.00 24.58 306 SER A CA 1
ATOM 2304 C C . SER A 1 307 ? -8.947 -4.295 -29.644 1.00 26.56 306 SER A C 1
ATOM 2305 O O . SER A 1 307 ? -9.735 -4.785 -28.834 1.00 25.26 306 SER A O 1
ATOM 2308 N N . GLY A 1 308 ? -8.945 -4.600 -30.940 1.00 23.72 307 GLY A N 1
ATOM 2309 C CA . GLY A 1 308 ? -9.888 -5.561 -31.498 1.00 26.05 307 GLY A CA 1
ATOM 2310 C C . GLY A 1 308 ? -9.796 -5.528 -33.024 1.00 27.72 307 GLY A C 1
ATOM 2311 O O . GLY A 1 308 ? -8.962 -4.800 -33.585 1.00 26.79 307 GLY A O 1
ATOM 2312 N N . PRO A 1 309 ? -10.673 -6.285 -33.709 1.00 28.32 308 PRO A N 1
ATOM 2313 C CA . PRO A 1 309 ? -10.656 -6.261 -35.180 1.00 28.63 308 PRO A CA 1
ATOM 2314 C C . PRO A 1 309 ? -10.740 -4.808 -35.683 1.00 28.13 308 PRO A C 1
ATOM 2315 O O . PRO A 1 309 ? -11.525 -4.020 -35.129 1.00 29.92 308 PRO A O 1
ATOM 2319 N N . ARG A 1 310 ? -9.937 -4.450 -36.690 1.00 32.07 309 ARG A N 1
ATOM 2320 C CA . ARG A 1 310 ? -9.899 -3.050 -37.213 1.00 36.19 309 ARG A CA 1
ATOM 2321 C C . ARG A 1 310 ? -11.286 -2.527 -37.584 1.00 38.40 309 ARG A C 1
ATOM 2322 O O . ARG A 1 310 ? -11.597 -1.327 -37.395 1.00 39.69 309 ARG A O 1
ATOM 2330 N N . ARG A 1 311 ? -12.106 -3.414 -38.145 1.00 39.61 310 ARG A N 1
ATOM 2331 C CA . ARG A 1 311 ? -13.461 -3.071 -38.595 1.00 44.99 310 ARG A CA 1
ATOM 2332 C C . ARG A 1 311 ? -14.378 -2.654 -37.449 1.00 44.67 310 ARG A C 1
ATOM 2333 O O . ARG A 1 311 ? -15.319 -1.885 -37.655 1.00 44.12 310 ARG A O 1
ATOM 2341 N N . GLN A 1 312 ? -14.100 -3.181 -36.254 1.00 43.04 311 GLN A N 1
ATOM 2342 C CA . GLN A 1 312 ? -14.869 -2.876 -35.042 1.00 43.61 311 GLN A CA 1
ATOM 2343 C C . GLN A 1 312 ? -14.497 -1.552 -34.377 1.00 40.32 311 GLN A C 1
ATOM 2344 O O . GLN A 1 312 ? -15.215 -1.091 -33.504 1.00 43.44 311 GLN A O 1
ATOM 2350 N N . MET A 1 313 ? -13.369 -0.963 -34.759 1.00 39.94 312 MET A N 1
ATOM 2351 C CA . MET A 1 313 ? -12.933 0.335 -34.211 1.00 38.26 312 MET A CA 1
ATOM 2352 C C . MET A 1 313 ? -13.714 1.447 -34.897 1.00 38.83 312 MET A C 1
ATOM 2353 O O . MET A 1 313 ? -13.567 1.655 -36.099 1.00 40.76 312 MET A O 1
ATOM 2358 N N . ALA A 1 314 ? -14.566 2.142 -34.151 1.00 35.05 313 ALA A N 1
ATOM 2359 C CA . ALA A 1 314 ? -15.437 3.170 -34.728 1.00 31.78 313 ALA A CA 1
ATOM 2360 C C . ALA A 1 314 ? -15.197 4.462 -33.984 1.00 29.76 313 ALA A C 1
ATOM 2361 O O . ALA A 1 314 ? -15.043 4.467 -32.763 1.00 28.82 313 ALA A O 1
ATOM 2363 N N . PHE A 1 315 ? -15.167 5.560 -34.725 1.00 28.61 314 PHE A N 1
ATOM 2364 C CA . PHE A 1 315 ? -14.768 6.847 -34.186 1.00 27.40 314 PHE A CA 1
ATOM 2365 C C . PHE A 1 315 ? -15.909 7.837 -34.409 1.00 30.15 314 PHE A C 1
ATOM 2366 O O . PHE A 1 315 ? -16.829 7.570 -35.194 1.00 31.71 314 PHE A O 1
ATOM 2374 N N . ALA A 1 316 ? -15.882 8.956 -33.695 1.00 28.52 315 ALA A N 1
ATOM 2375 C CA . ALA A 1 316 ? -16.933 9.957 -33.813 1.00 30.19 315 ALA A CA 1
ATOM 2376 C C . ALA A 1 316 ? -16.858 10.707 -35.147 1.00 30.37 315 ALA A C 1
ATOM 2377 O O . ALA A 1 316 ? -17.826 11.347 -35.578 1.00 33.66 315 ALA A O 1
ATOM 2379 N N . GLY A 1 317 ? -15.695 10.683 -35.769 1.00 31.51 316 GLY A N 1
ATOM 2380 C CA . GLY A 1 317 ? -15.535 11.359 -37.062 1.00 30.99 316 GLY A CA 1
ATOM 2381 C C . GLY A 1 317 ? -14.233 10.973 -37.712 1.00 32.77 316 GLY A C 1
ATOM 2382 O O . GLY A 1 317 ? -13.496 10.124 -37.180 1.00 31.88 316 GLY A O 1
ATOM 2383 N N . PRO A 1 318 ? -13.913 11.630 -38.854 1.00 33.58 317 PRO A N 1
ATOM 2384 C CA . PRO A 1 318 ? -12.779 11.283 -39.716 1.00 33.06 317 PRO A CA 1
ATOM 2385 C C . PRO A 1 318 ? -11.389 11.543 -39.156 1.00 33.02 317 PRO A C 1
ATOM 2386 O O . PRO A 1 318 ? -10.421 10.975 -39.671 1.00 34.10 317 PRO A O 1
ATOM 2390 N N . THR A 1 319 ? -11.277 12.368 -38.110 1.00 35.28 318 THR A N 1
ATOM 2391 C CA . THR A 1 319 ? -9.973 12.617 -37.482 1.00 35.48 318 THR A CA 1
ATOM 2392 C C . THR A 1 319 ? -9.499 11.381 -36.693 1.00 35.47 318 THR A C 1
ATOM 2393 O O . THR A 1 319 ? -8.311 11.249 -36.421 1.00 36.25 318 THR A O 1
ATOM 2397 N N . LYS A 1 320 ? -10.437 10.501 -36.337 1.00 34.43 319 LYS A N 1
ATOM 2398 C CA . LYS A 1 320 ? -10.179 9.309 -35.495 1.00 34.20 319 LYS A CA 1
ATOM 2399 C C . LYS A 1 320 ? -9.585 9.660 -34.126 1.00 33.96 319 LYS A C 1
ATOM 2400 O O . LYS A 1 320 ? -8.834 8.880 -33.538 1.00 33.73 319 LYS A O 1
ATOM 2406 N N . GLU A 1 321 ? -9.915 10.844 -33.627 1.00 32.22 320 GLU A N 1
ATOM 2407 C CA . GLU A 1 321 ? -9.349 11.281 -32.367 1.00 31.36 320 GLU A CA 1
ATOM 2408 C C . GLU A 1 321 ? -10.217 10.883 -31.181 1.00 29.76 320 GLU A C 1
ATOM 2409 O O . GLU A 1 321 ? -9.747 10.900 -30.046 1.00 29.15 320 GLU A O 1
ATOM 2415 N N . LEU A 1 322 ? -11.460 10.476 -31.449 1.00 29.84 321 LEU A N 1
ATOM 2416 C CA . LEU A 1 322 ? -12.422 10.175 -30.386 1.00 30.08 321 LEU A CA 1
ATOM 2417 C C . LEU A 1 322 ? -13.144 8.870 -30.695 1.00 30.39 321 LEU A C 1
ATOM 2418 O O . LEU A 1 322 ? -13.902 8.764 -31.659 1.00 28.91 321 LEU A O 1
ATOM 2423 N N . LEU A 1 323 ? -12.929 7.880 -29.853 1.00 28.30 322 LEU A N 1
ATOM 2424 C CA . LEU A 1 323 ? -13.542 6.559 -30.043 1.00 28.19 322 LEU A CA 1
ATOM 2425 C C . LEU A 1 323 ? -15.042 6.542 -29.683 1.00 28.18 322 LEU A C 1
ATOM 2426 O O . LEU A 1 323 ? -15.433 7.057 -28.647 1.00 28.14 322 LEU A O 1
ATOM 2431 N N . ALA A 1 324 ? -15.870 5.938 -30.536 1.00 27.44 323 ALA A N 1
ATOM 2432 C CA . ALA A 1 324 ? -17.297 5.870 -30.301 1.00 29.74 323 ALA A CA 1
ATOM 2433 C C . ALA A 1 324 ? -17.787 4.498 -30.737 1.00 32.56 323 ALA A C 1
ATOM 2434 O O . ALA A 1 324 ? -18.164 4.302 -31.898 1.00 34.65 323 ALA A O 1
ATOM 2436 N N . ILE A 1 325 ? -17.703 3.529 -29.827 1.00 31.29 324 ILE A N 1
ATOM 2437 C CA . ILE A 1 325 ? -18.217 2.162 -30.065 1.00 29.31 324 ILE A CA 1
ATOM 2438 C C . ILE A 1 325 ? -19.461 1.965 -29.205 1.00 30.27 324 ILE A C 1
ATOM 2439 O O . ILE A 1 325 ? -19.385 2.029 -27.987 1.00 31.61 324 ILE A O 1
ATOM 2444 N N . PRO A 1 326 ? -20.622 1.746 -29.832 1.00 30.84 325 PRO A N 1
ATOM 2445 C CA . PRO A 1 326 ? -21.876 1.688 -29.068 1.00 30.77 325 PRO A CA 1
ATOM 2446 C C . PRO A 1 326 ? -21.783 0.605 -28.014 1.00 29.43 325 PRO A C 1
ATOM 2447 O O . PRO A 1 326 ? -21.312 -0.482 -28.331 1.00 28.99 325 PRO A O 1
ATOM 2451 N N . GLY A 1 327 ? -22.215 0.896 -26.780 1.00 30.69 326 GLY A N 1
ATOM 2452 C CA . GLY A 1 327 ? -22.232 -0.108 -25.711 1.00 29.98 326 GLY A CA 1
ATOM 2453 C C . GLY A 1 327 ? -20.916 -0.234 -24.944 1.00 31.97 326 GLY A C 1
ATOM 2454 O O . GLY A 1 327 ? -20.908 -0.711 -23.804 1.00 29.49 326 GLY A O 1
ATOM 2455 N N . LEU A 1 328 ? -19.802 0.196 -25.555 1.00 29.47 327 LEU A N 1
ATOM 2456 C CA . LEU A 1 328 ? -18.475 0.024 -24.939 1.00 28.83 327 LEU A CA 1
ATOM 2457 C C . LEU A 1 328 ? -18.337 0.754 -23.595 1.00 30.21 327 LEU A C 1
ATOM 2458 O O . LEU A 1 328 ? -17.841 0.191 -22.631 1.00 27.78 327 LEU A O 1
ATOM 2463 N N . GLU A 1 329 ? -18.756 2.012 -23.542 1.00 28.74 328 GLU A N 1
ATOM 2464 C CA . GLU A 1 329 ? -18.617 2.774 -22.315 1.00 31.78 328 GLU A CA 1
ATOM 2465 C C . GLU A 1 329 ? -19.340 2.125 -21.133 1.00 32.62 328 GLU A C 1
ATOM 2466 O O . GLU A 1 329 ? -18.798 2.039 -20.016 1.00 31.06 328 GLU A O 1
ATOM 2472 N N . GLU A 1 330 ? -20.578 1.695 -21.367 1.00 33.61 329 GLU A N 1
ATOM 2473 C CA . GLU A 1 330 ? -21.351 1.058 -20.303 1.00 34.96 329 GLU A CA 1
ATOM 2474 C C . GLU A 1 330 ? -20.820 -0.315 -19.945 1.00 32.98 329 GLU A C 1
ATOM 2475 O O . GLU A 1 330 ? -20.823 -0.673 -18.778 1.00 31.99 329 GLU A O 1
ATOM 2481 N N . ALA A 1 331 ? -20.374 -1.078 -20.941 1.00 31.89 330 ALA A N 1
ATOM 2482 C CA . ALA A 1 331 ? -19.740 -2.392 -20.699 1.00 31.96 330 ALA A CA 1
ATOM 2483 C C . ALA A 1 331 ? -18.512 -2.304 -19.806 1.00 32.10 330 ALA A C 1
ATOM 2484 O O . ALA A 1 331 ? -18.325 -3.157 -18.933 1.00 31.33 330 ALA A O 1
ATOM 2486 N N . ILE A 1 332 ? -17.666 -1.298 -20.058 1.00 29.90 331 ILE A N 1
ATOM 2487 C CA . ILE A 1 332 ? -16.472 -1.022 -19.241 1.00 30.40 331 ILE A CA 1
ATOM 2488 C C . ILE A 1 332 ? -16.865 -0.546 -17.847 1.00 33.20 331 ILE A C 1
ATOM 2489 O O . ILE A 1 332 ? -16.324 -1.045 -16.859 1.00 34.12 331 ILE A O 1
ATOM 2494 N N . ARG A 1 333 ? -17.803 0.403 -17.771 1.00 32.37 332 ARG A N 1
ATOM 2495 C CA . ARG A 1 333 ? -18.245 0.925 -16.484 1.00 34.94 332 ARG A CA 1
ATOM 2496 C C . ARG A 1 333 ? -18.813 -0.172 -15.596 1.00 36.93 332 ARG A C 1
ATOM 2497 O O . ARG A 1 333 ? -18.456 -0.249 -14.420 1.00 37.80 332 ARG A O 1
ATOM 2505 N N . LYS A 1 334 ? -19.650 -1.039 -16.167 1.00 36.61 333 LYS A N 1
ATOM 2506 C CA . LYS A 1 334 ? -20.222 -2.160 -15.429 1.00 39.02 333 LYS A CA 1
ATOM 2507 C C . LYS A 1 334 ? -19.182 -3.159 -14.959 1.00 37.22 333 LYS A C 1
ATOM 2508 O O . LYS A 1 334 ? -19.284 -3.684 -13.847 1.00 36.99 333 LYS A O 1
ATOM 2514 N N . GLN A 1 335 ? -18.197 -3.440 -15.804 1.00 33.97 334 GLN A N 1
ATOM 2515 C CA . GLN A 1 335 ? -17.112 -4.330 -15.424 1.00 33.03 334 GLN A CA 1
ATOM 2516 C C . GLN A 1 335 ? -16.255 -3.723 -14.313 1.00 33.57 334 GLN A C 1
ATOM 2517 O O . GLN A 1 335 ? -15.873 -4.418 -13.367 1.00 34.67 334 GLN A O 1
ATOM 2523 N N . LEU A 1 336 ? -15.927 -2.443 -14.434 1.00 30.60 335 LEU A N 1
ATOM 2524 C CA . LEU A 1 336 ? -14.885 -1.884 -13.578 1.00 31.58 335 LEU A CA 1
ATOM 2525 C C . LEU A 1 336 ? -15.379 -1.262 -12.281 1.00 34.81 335 LEU A C 1
ATOM 2526 O O . LEU A 1 336 ? -14.643 -1.238 -11.292 1.00 31.87 335 LEU A O 1
ATOM 2531 N N . GLN A 1 337 ? -16.605 -0.738 -12.281 1.00 36.19 336 GLN A N 1
ATOM 2532 C CA . GLN A 1 337 ? -17.097 -0.037 -11.086 1.00 38.83 336 GLN A CA 1
ATOM 2533 C C . GLN A 1 337 ? -17.070 -0.879 -9.802 1.00 39.18 336 GLN A C 1
ATOM 2534 O O . GLN A 1 337 ? -16.566 -0.405 -8.793 1.00 40.23 336 GLN A O 1
ATOM 2540 N N . PRO A 1 338 ? -17.578 -2.128 -9.841 1.00 39.65 337 PRO A N 1
ATOM 2541 C CA . PRO A 1 338 ? -17.503 -2.984 -8.642 1.00 40.99 337 PRO A CA 1
ATOM 2542 C C . PRO A 1 338 ? -16.078 -3.440 -8.279 1.00 41.55 337 PRO A C 1
ATOM 2543 O O . PRO A 1 338 ? -15.780 -3.637 -7.096 1.00 40.59 337 PRO A O 1
ATOM 2547 N N . LEU A 1 339 ? -15.223 -3.608 -9.288 1.00 37.19 338 LEU A N 1
ATOM 2548 C CA . LEU A 1 339 ? -13.812 -3.915 -9.060 1.00 37.48 338 LEU A CA 1
ATOM 2549 C C . LEU A 1 339 ? -13.077 -2.770 -8.393 1.00 36.62 338 LEU A C 1
ATOM 2550 O O . LEU A 1 339 ? -12.248 -3.008 -7.525 1.00 38.79 338 LEU A O 1
ATOM 2555 N N . PHE A 1 340 ? -13.380 -1.535 -8.794 1.00 35.15 339 PHE A N 1
ATOM 2556 C CA . PHE A 1 340 ? -12.790 -0.355 -8.194 1.00 35.50 339 PHE A CA 1
ATOM 2557 C C . PHE A 1 340 ? -13.247 -0.233 -6.725 1.00 38.81 339 PHE A C 1
ATOM 2558 O O . PHE A 1 340 ? -12.429 0.070 -5.853 1.00 38.27 339 PHE A O 1
ATOM 2566 N N . ILE A 1 341 ? -14.550 -0.417 -6.473 1.00 39.49 340 ILE A N 1
ATOM 2567 C CA . ILE A 1 341 ? -15.118 -0.399 -5.104 1.00 39.94 340 ILE A CA 1
ATOM 2568 C C . ILE A 1 341 ? -14.356 -1.350 -4.156 1.00 40.94 340 ILE A C 1
ATOM 2569 O O . ILE A 1 341 ? -13.824 -0.918 -3.136 1.00 43.22 340 ILE A O 1
ATOM 2574 N N . GLU A 1 342 ? -14.288 -2.629 -4.504 1.00 40.37 341 GLU A N 1
ATOM 2575 C CA . GLU A 1 342 ? -13.585 -3.601 -3.682 1.00 42.94 341 GLU A CA 1
ATOM 2576 C C . GLU A 1 342 ? -12.095 -3.284 -3.558 1.00 43.80 341 GLU A C 1
ATOM 2577 O O . GLU A 1 342 ? -11.537 -3.255 -2.458 1.00 42.15 341 GLU A O 1
ATOM 2583 N N . LEU A 1 343 ? -11.461 -3.027 -4.698 1.00 42.06 342 LEU A N 1
ATOM 2584 C CA . LEU A 1 343 ? -10.041 -2.726 -4.754 1.00 42.35 342 LEU A CA 1
ATOM 2585 C C . LEU A 1 343 ? -9.657 -1.558 -3.872 1.00 41.28 342 LEU A C 1
ATOM 2586 O O . LEU A 1 343 ? -8.603 -1.584 -3.218 1.00 41.06 342 LEU A O 1
ATOM 2591 N N . LEU A 1 344 ? -10.485 -0.517 -3.885 1.00 40.82 343 LEU A N 1
ATOM 2592 C CA . LEU A 1 344 ? -10.120 0.734 -3.247 1.00 42.28 343 LEU A CA 1
ATOM 2593 C C . LEU A 1 344 ? -10.303 0.683 -1.723 1.00 43.49 343 LEU A C 1
ATOM 2594 O O . LEU A 1 344 ? -9.801 1.549 -1.017 1.00 44.37 343 LEU A O 1
ATOM 2599 N N . ARG A 1 345 ? -11.000 -0.337 -1.232 1.00 44.09 344 ARG A N 1
ATOM 2600 C CA . ARG A 1 345 ? -11.285 -0.446 0.202 1.00 48.72 344 ARG A CA 1
ATOM 2601 C C . ARG A 1 345 ? -9.991 -0.335 0.991 1.00 48.82 344 ARG A C 1
ATOM 2602 O O . ARG A 1 345 ? -9.818 0.590 1.799 1.00 48.83 344 ARG A O 1
ATOM 2610 N N . GLU A 1 346 ? -9.078 -1.263 0.709 1.00 49.43 345 GLU A N 1
ATOM 2611 C CA . GLU A 1 346 ? -7.800 -1.357 1.430 1.00 49.80 345 GLU A CA 1
ATOM 2612 C C . GLU A 1 346 ? -6.598 -0.850 0.624 1.00 49.03 345 GLU A C 1
ATOM 2613 O O . GLU A 1 346 ? -5.456 -1.231 0.904 1.00 48.90 345 GLU A O 1
ATOM 2619 N N . HIS A 1 347 ? -6.861 0.004 -0.368 1.00 46.67 346 HIS A N 1
ATOM 2620 C CA . HIS A 1 347 ? -5.811 0.579 -1.213 1.00 44.32 346 HIS A CA 1
ATOM 2621 C C . HIS A 1 347 ? -5.250 1.833 -0.561 1.00 43.20 346 HIS A C 1
ATOM 2622 O O . HIS A 1 347 ? -6.014 2.656 -0.065 1.00 44.46 346 HIS A O 1
ATOM 2629 N N . PRO A 1 348 ? -3.911 1.986 -0.568 1.00 41.60 347 PRO A N 1
ATOM 2630 C CA . PRO A 1 348 ? -3.240 3.126 0.050 1.00 41.26 347 PRO A CA 1
ATOM 2631 C C . PRO A 1 348 ? -3.768 4.500 -0.359 1.00 41.09 347 PRO A C 1
ATOM 2632 O O . PRO A 1 348 ? -3.763 5.418 0.459 1.00 40.70 347 PRO A O 1
ATOM 2636 N N . VAL A 1 349 ? -4.237 4.643 -1.597 1.00 41.46 348 VAL A N 1
ATOM 2637 C CA . VAL A 1 349 ? -4.579 5.966 -2.134 1.00 39.76 348 VAL A CA 1
ATOM 2638 C C . VAL A 1 349 ? -5.973 6.506 -1.757 1.00 39.54 348 VAL A C 1
ATOM 2639 O O . VAL A 1 349 ? -6.204 7.717 -1.786 1.00 39.78 348 VAL A O 1
ATOM 2643 N N . THR A 1 350 ? -6.886 5.611 -1.408 1.00 40.64 349 THR A N 1
ATOM 2644 C CA . THR A 1 350 ? -8.317 5.938 -1.298 1.00 44.42 349 THR A CA 1
ATOM 2645 C C . THR A 1 350 ? -8.672 7.051 -0.297 1.00 45.69 349 THR A C 1
ATOM 2646 O O . THR A 1 350 ? -9.372 8.000 -0.669 1.00 45.30 349 THR A O 1
ATOM 2650 N N . PRO A 1 351 ? -8.184 6.961 0.973 1.00 46.63 350 PRO A N 1
ATOM 2651 C CA . PRO A 1 351 ? -8.478 8.066 1.899 1.00 45.49 350 PRO A CA 1
ATOM 2652 C C . PRO A 1 351 ? -8.128 9.429 1.324 1.00 45.15 350 PRO A C 1
ATOM 2653 O O . PRO A 1 351 ? -8.920 10.359 1.445 1.00 44.94 350 PRO A O 1
ATOM 2657 N N . ALA A 1 352 ? -6.967 9.540 0.685 1.00 45.96 351 ALA A N 1
ATOM 2658 C CA . ALA A 1 352 ? -6.560 10.788 0.038 1.00 47.50 351 ALA A CA 1
ATOM 2659 C C . ALA A 1 352 ? -7.521 11.224 -1.068 1.00 47.59 351 ALA A C 1
ATOM 2660 O O . ALA A 1 352 ? -7.849 12.407 -1.186 1.00 49.17 351 ALA A O 1
ATOM 2662 N N . LEU A 1 353 ? -7.965 10.275 -1.884 1.00 48.04 352 LEU A N 1
ATOM 2663 C CA . LEU A 1 353 ? -8.931 10.582 -2.959 1.00 47.94 352 LEU A CA 1
ATOM 2664 C C . LEU A 1 353 ? -10.299 10.918 -2.374 1.00 48.87 352 LEU A C 1
ATOM 2665 O O . LEU A 1 353 ? -10.996 11.795 -2.863 1.00 49.05 352 LEU A O 1
ATOM 2670 N N . LEU A 1 354 ? -10.670 10.192 -1.327 1.00 51.06 353 LEU A N 1
ATOM 2671 C CA . LEU A 1 354 ? -11.958 10.368 -0.662 1.00 52.65 353 LEU A CA 1
ATOM 2672 C C . LEU A 1 354 ? -12.000 11.756 -0.040 1.00 54.00 353 LEU A C 1
ATOM 2673 O O . LEU A 1 354 ? -13.037 12.408 -0.010 1.00 55.30 353 LEU A O 1
ATOM 2678 N N . ALA A 1 355 ? -10.842 12.220 0.417 1.00 56.25 354 ALA A N 1
ATOM 2679 C CA . ALA A 1 355 ? -10.708 13.543 1.021 1.00 57.76 354 ALA A CA 1
ATOM 2680 C C . ALA A 1 355 ? -10.621 14.666 -0.013 1.00 58.04 354 ALA A C 1
ATOM 2681 O O . ALA A 1 355 ? -10.323 15.813 0.336 1.00 57.90 354 ALA A O 1
ATOM 2683 N N . ARG A 1 356 ? -10.876 14.335 -1.280 1.00 59.17 355 ARG A N 1
ATOM 2684 C CA . ARG A 1 356 ? -10.783 15.312 -2.379 1.00 59.19 355 ARG A CA 1
ATOM 2685 C C . ARG A 1 356 ? -12.137 15.909 -2.765 1.00 59.45 355 ARG A C 1
ATOM 2686 O O . ARG A 1 356 ? -12.193 16.856 -3.565 1.00 59.10 355 ARG A O 1
ATOM 2694 N N . ARG A 1 357 ? -13.213 15.352 -2.204 1.00 59.40 356 ARG A N 1
ATOM 2695 C CA . ARG A 1 357 ? -14.577 15.782 -2.528 1.00 60.64 356 ARG A CA 1
ATOM 2696 C C . ARG A 1 357 ? -14.804 17.285 -2.330 1.00 61.65 356 ARG A C 1
ATOM 2697 O O . ARG A 1 357 ? -15.325 17.966 -3.223 1.00 62.95 356 ARG A O 1
ATOM 2705 N N . ILE B 1 11 ? 39.484 -13.069 5.884 1.00 72.16 10 ILE B N 1
ATOM 2706 C CA . ILE B 1 11 ? 39.572 -12.265 4.620 1.00 72.70 10 ILE B CA 1
ATOM 2707 C C . ILE B 1 11 ? 38.337 -11.380 4.380 1.00 72.03 10 ILE B C 1
ATOM 2708 O O . ILE B 1 11 ? 38.452 -10.156 4.274 1.00 71.13 10 ILE B O 1
ATOM 2713 N N . VAL B 1 12 ? 37.171 -12.022 4.299 1.00 70.84 11 VAL B N 1
ATOM 2714 C CA . VAL B 1 12 ? 35.883 -11.355 4.150 1.00 69.54 11 VAL B CA 1
ATOM 2715 C C . VAL B 1 12 ? 35.668 -10.369 5.289 1.00 70.13 11 VAL B C 1
ATOM 2716 O O . VAL B 1 12 ? 35.459 -9.172 5.062 1.00 68.83 11 VAL B O 1
ATOM 2720 N N . GLU B 1 13 ? 35.747 -10.889 6.517 1.00 70.61 12 GLU B N 1
ATOM 2721 C CA . GLU B 1 13 ? 35.522 -10.107 7.731 1.00 70.27 12 GLU B CA 1
ATOM 2722 C C . GLU B 1 13 ? 36.528 -8.982 7.856 1.00 69.52 12 GLU B C 1
ATOM 2723 O O . GLU B 1 13 ? 36.222 -7.940 8.419 1.00 70.39 12 GLU B O 1
ATOM 2729 N N . ASN B 1 14 ? 37.725 -9.198 7.327 1.00 69.60 13 ASN B N 1
ATOM 2730 C CA . ASN B 1 14 ? 38.714 -8.132 7.248 1.00 70.36 13 ASN B CA 1
ATOM 2731 C C . ASN B 1 14 ? 38.228 -7.013 6.335 1.00 69.51 13 ASN B C 1
ATOM 2732 O O . ASN B 1 14 ? 38.281 -5.835 6.703 1.00 68.11 13 ASN B O 1
ATOM 2737 N N . VAL B 1 15 ? 37.751 -7.396 5.146 1.00 69.80 14 VAL B N 1
ATOM 2738 C CA . VAL B 1 15 ? 37.193 -6.437 4.192 1.00 69.45 14 VAL B CA 1
ATOM 2739 C C . VAL B 1 15 ? 35.940 -5.799 4.784 1.00 69.82 14 VAL B C 1
ATOM 2740 O O . VAL B 1 15 ? 35.764 -4.584 4.706 1.00 69.63 14 VAL B O 1
ATOM 2744 N N . ARG B 1 16 ? 35.093 -6.620 5.404 1.00 71.08 15 ARG B N 1
ATOM 2745 C CA . ARG B 1 16 ? 33.909 -6.126 6.118 1.00 72.29 15 ARG B CA 1
ATOM 2746 C C . ARG B 1 16 ? 34.282 -5.192 7.273 1.00 73.60 15 ARG B C 1
ATOM 2747 O O . ARG B 1 16 ? 33.573 -4.220 7.542 1.00 73.37 15 ARG B O 1
ATOM 2755 N N . LYS B 1 17 ? 35.401 -5.491 7.940 1.00 75.83 16 LYS B N 1
ATOM 2756 C CA . LYS B 1 17 ? 35.934 -4.662 9.024 1.00 77.21 16 LYS B CA 1
ATOM 2757 C C . LYS B 1 17 ? 36.260 -3.260 8.516 1.00 77.78 16 LYS B C 1
ATOM 2758 O O . LYS B 1 17 ? 35.705 -2.276 9.000 1.00 77.58 16 LYS B O 1
ATOM 2764 N N . ARG B 1 18 ? 37.157 -3.177 7.535 1.00 79.35 17 ARG B N 1
ATOM 2765 C CA . ARG B 1 18 ? 37.487 -1.901 6.898 1.00 80.88 17 ARG B CA 1
ATOM 2766 C C . ARG B 1 18 ? 37.139 -1.931 5.406 1.00 82.06 17 ARG B C 1
ATOM 2767 O O . ARG B 1 18 ? 37.979 -2.282 4.576 1.00 82.44 17 ARG B O 1
ATOM 2775 N N . PRO B 1 19 ? 35.882 -1.587 5.063 1.00 82.84 18 PRO B N 1
ATOM 2776 C CA . PRO B 1 19 ? 35.455 -1.584 3.662 1.00 82.71 18 PRO B CA 1
ATOM 2777 C C . PRO B 1 19 ? 36.017 -0.401 2.869 1.00 82.23 18 PRO B C 1
ATOM 2778 O O . PRO B 1 19 ? 36.345 -0.555 1.693 1.00 82.09 18 PRO B O 1
ATOM 2782 N N . GLY B 1 20 ? 36.136 0.757 3.520 1.00 81.77 19 GLY B N 1
ATOM 2783 C CA . GLY B 1 20 ? 36.657 1.974 2.891 1.00 81.02 19 GLY B CA 1
ATOM 2784 C C . GLY B 1 20 ? 38.051 1.840 2.296 1.00 80.66 19 GLY B C 1
ATOM 2785 O O . GLY B 1 20 ? 38.399 2.545 1.350 1.00 80.41 19 GLY B O 1
ATOM 2786 N N . MET B 1 21 ? 38.850 0.934 2.850 1.00 79.89 20 MET B N 1
ATOM 2787 C CA . MET B 1 21 ? 40.179 0.664 2.322 1.00 79.04 20 MET B CA 1
ATOM 2788 C C . MET B 1 21 ? 40.148 -0.117 1.015 1.00 77.92 20 MET B C 1
ATOM 2789 O O . MET B 1 21 ? 41.021 0.064 0.165 1.00 78.59 20 MET B O 1
ATOM 2794 N N . TYR B 1 22 ? 39.153 -0.987 0.862 1.00 75.66 21 TYR B N 1
ATOM 2795 C CA . TYR B 1 22 ? 39.079 -1.882 -0.296 1.00 73.44 21 TYR B CA 1
ATOM 2796 C C . TYR B 1 22 ? 38.238 -1.362 -1.474 1.00 70.59 21 TYR B C 1
ATOM 2797 O O . TYR B 1 22 ? 38.316 -1.919 -2.571 1.00 69.40 21 TYR B O 1
ATOM 2806 N N . CYS B 1 23 ? 37.440 -0.317 -1.254 1.00 66.96 22 CYS B N 1
ATOM 2807 C CA . CYS B 1 23 ? 36.654 0.276 -2.339 1.00 64.79 22 CYS B CA 1
ATOM 2808 C C . CYS B 1 23 ? 36.466 1.787 -2.221 1.00 64.32 22 CYS B C 1
ATOM 2809 O O . CYS B 1 23 ? 35.506 2.352 -2.754 1.00 63.30 22 CYS B O 1
ATOM 2812 N N . GLY B 1 24 ? 37.399 2.441 -1.534 1.00 62.63 23 GLY B N 1
ATOM 2813 C CA . GLY B 1 24 ? 37.438 3.901 -1.493 1.00 61.80 23 GLY B CA 1
ATOM 2814 C C . GLY B 1 24 ? 36.657 4.483 -0.336 1.00 61.11 23 GLY B C 1
ATOM 2815 O O . GLY B 1 24 ? 37.191 5.260 0.450 1.00 61.37 23 GLY B O 1
ATOM 2816 N N . ASP B 1 25 ? 35.386 4.100 -0.236 1.00 60.14 24 ASP B N 1
ATOM 2817 C CA . ASP B 1 25 ? 34.523 4.550 0.838 1.00 58.92 24 ASP B CA 1
ATOM 2818 C C . ASP B 1 25 ? 33.269 3.679 0.876 1.00 59.24 24 ASP B C 1
ATOM 2819 O O . ASP B 1 25 ? 33.175 2.695 0.140 1.00 60.53 24 ASP B O 1
ATOM 2824 N N . VAL B 1 26 ? 32.322 4.026 1.744 1.00 57.93 25 VAL B N 1
ATOM 2825 C CA . VAL B 1 26 ? 31.057 3.294 1.838 1.00 56.53 25 VAL B CA 1
ATOM 2826 C C . VAL B 1 26 ? 29.885 4.215 1.494 1.00 55.77 25 VAL B C 1
ATOM 2827 O O . VAL B 1 26 ? 28.776 4.077 2.019 1.00 55.51 25 VAL B O 1
ATOM 2831 N N . GLY B 1 27 ? 30.164 5.167 0.610 1.00 53.79 26 GLY B N 1
ATOM 2832 C CA . GLY B 1 27 ? 29.151 6.025 0.026 1.00 53.46 26 GLY B CA 1
ATOM 2833 C C . GLY B 1 27 ? 28.912 5.644 -1.435 1.00 52.89 26 GLY B C 1
ATOM 2834 O O . GLY B 1 27 ? 29.119 4.496 -1.835 1.00 51.94 26 GLY B O 1
ATOM 2835 N N . GLU B 1 28 ? 28.470 6.616 -2.225 1.00 54.22 27 GLU B N 1
ATOM 2836 C CA . GLU B 1 28 ? 28.123 6.395 -3.629 1.00 55.06 27 GLU B CA 1
ATOM 2837 C C . GLU B 1 28 ? 29.293 5.834 -4.437 1.00 53.68 27 GLU B C 1
ATOM 2838 O O . GLU B 1 28 ? 29.087 5.071 -5.375 1.00 53.48 27 GLU B O 1
ATOM 2844 N N . TYR B 1 29 ? 30.518 6.192 -4.042 1.00 51.16 28 TYR B N 1
ATOM 2845 C CA . TYR B 1 29 ? 31.740 5.750 -4.724 1.00 48.90 28 TYR B CA 1
ATOM 2846 C C . TYR B 1 29 ? 32.057 4.267 -4.512 1.00 46.46 28 TYR B C 1
ATOM 2847 O O . TYR B 1 29 ? 32.302 3.541 -5.471 1.00 44.68 28 TYR B O 1
ATOM 2856 N N . GLY B 1 30 ? 32.067 3.807 -3.266 1.00 43.50 29 GLY B N 1
ATOM 2857 C CA . GLY B 1 30 ? 32.331 2.398 -3.024 1.00 40.99 29 GLY B CA 1
ATOM 2858 C C . GLY B 1 30 ? 31.196 1.507 -3.516 1.00 41.21 29 GLY B C 1
ATOM 2859 O O . GLY B 1 30 ? 31.430 0.388 -3.994 1.00 41.49 29 GLY B O 1
ATOM 2860 N N . LEU B 1 31 ? 29.965 1.991 -3.372 1.00 40.95 30 LEU B N 1
ATOM 2861 C CA . LEU B 1 31 ? 28.795 1.248 -3.844 1.00 41.62 30 LEU B CA 1
ATOM 2862 C C . LEU B 1 31 ? 29.026 0.853 -5.298 1.00 40.72 30 LEU B C 1
ATOM 2863 O O . LEU B 1 31 ? 29.016 -0.329 -5.659 1.00 40.01 30 LEU B O 1
ATOM 2868 N N . HIS B 1 32 ? 29.298 1.853 -6.124 1.00 41.13 31 HIS B N 1
ATOM 2869 C CA . HIS B 1 32 ? 29.475 1.596 -7.552 1.00 40.58 31 HIS B CA 1
ATOM 2870 C C . HIS B 1 32 ? 30.712 0.788 -7.887 1.00 40.55 31 HIS B C 1
ATOM 2871 O O . HIS B 1 32 ? 30.727 0.078 -8.887 1.00 40.88 31 HIS B O 1
ATOM 2878 N N . HIS B 1 33 ? 31.740 0.860 -7.036 1.00 40.29 32 HIS B N 1
ATOM 2879 C CA . HIS B 1 33 ? 32.957 0.079 -7.276 1.00 39.37 32 HIS B CA 1
ATOM 2880 C C . HIS B 1 33 ? 32.768 -1.402 -7.110 1.00 37.30 32 HIS B C 1
ATOM 2881 O O . HIS B 1 33 ? 33.459 -2.187 -7.750 1.00 37.83 32 HIS B O 1
ATOM 2888 N N . LEU B 1 34 ? 31.795 -1.798 -6.295 1.00 37.62 33 LEU B N 1
ATOM 2889 C CA . LEU B 1 34 ? 31.430 -3.204 -6.209 1.00 38.99 33 LEU B CA 1
ATOM 2890 C C . LEU B 1 34 ? 31.037 -3.716 -7.594 1.00 37.65 33 LEU B C 1
ATOM 2891 O O . LEU B 1 34 ? 31.355 -4.852 -7.964 1.00 39.96 33 LEU B O 1
ATOM 2896 N N . VAL B 1 35 ? 30.358 -2.863 -8.363 1.00 37.20 34 VAL B N 1
ATOM 2897 C CA . VAL B 1 35 ? 29.979 -3.184 -9.760 1.00 36.50 34 VAL B CA 1
ATOM 2898 C C . VAL B 1 35 ? 31.181 -3.099 -10.710 1.00 35.42 34 VAL B C 1
ATOM 2899 O O . VAL B 1 35 ? 31.411 -4.001 -11.497 1.00 37.40 34 VAL B O 1
ATOM 2903 N N . TYR B 1 36 ? 31.950 -2.015 -10.625 1.00 36.89 35 TYR B N 1
ATOM 2904 C CA . TYR B 1 36 ? 33.171 -1.859 -11.445 1.00 36.84 35 TYR B CA 1
ATOM 2905 C C . TYR B 1 36 ? 34.179 -2.994 -11.275 1.00 38.36 35 TYR B C 1
ATOM 2906 O O . TYR B 1 36 ? 34.812 -3.413 -12.253 1.00 36.83 35 TYR B O 1
ATOM 2915 N N . PHE B 1 37 ? 34.355 -3.481 -10.041 1.00 38.99 36 PHE B N 1
ATOM 2916 C CA . PHE B 1 37 ? 35.255 -4.619 -9.809 1.00 41.42 36 PHE B CA 1
ATOM 2917 C C . PHE B 1 37 ? 34.855 -5.838 -10.634 1.00 40.98 36 PHE B C 1
ATOM 2918 O O . PHE B 1 37 ? 35.713 -6.521 -11.187 1.00 39.87 36 PHE B O 1
ATOM 2926 N N . LEU B 1 38 ? 33.550 -6.097 -10.730 1.00 42.92 37 LEU B N 1
ATOM 2927 C CA . LEU B 1 38 ? 33.040 -7.174 -11.597 1.00 43.58 37 LEU B CA 1
ATOM 2928 C C . LEU B 1 38 ? 33.240 -6.908 -13.092 1.00 42.67 37 LEU B C 1
ATOM 2929 O O . LEU B 1 38 ? 33.613 -7.805 -13.854 1.00 41.85 37 LEU B O 1
ATOM 2934 N N . LEU B 1 39 ? 32.968 -5.676 -13.507 1.00 41.51 38 LEU B N 1
ATOM 2935 C CA . LEU B 1 39 ? 33.222 -5.261 -14.887 1.00 41.85 38 LEU B CA 1
ATOM 2936 C C . LEU B 1 39 ? 34.709 -5.403 -15.266 1.00 43.70 38 LEU B C 1
ATOM 2937 O O . LEU B 1 39 ? 35.030 -5.922 -16.347 1.00 42.65 38 LEU B O 1
ATOM 2942 N N . ASP B 1 40 ? 35.606 -4.983 -14.366 1.00 44.72 39 ASP B N 1
ATOM 2943 C CA . ASP B 1 40 ? 37.060 -5.154 -14.561 1.00 47.65 39 ASP B CA 1
ATOM 2944 C C . ASP B 1 40 ? 37.439 -6.599 -14.845 1.00 47.42 39 ASP B C 1
ATOM 2945 O O . ASP B 1 40 ? 38.295 -6.861 -15.683 1.00 49.32 39 ASP B O 1
ATOM 2950 N N . VAL B 1 41 ? 36.808 -7.535 -14.137 1.00 48.92 40 VAL B N 1
ATOM 2951 C CA . VAL B 1 41 ? 36.994 -8.964 -14.401 1.00 48.96 40 VAL B CA 1
ATOM 2952 C C . VAL B 1 41 ? 36.620 -9.258 -15.847 1.00 48.28 40 VAL B C 1
ATOM 2953 O O . VAL B 1 41 ? 37.403 -9.828 -16.607 1.00 49.09 40 VAL B O 1
ATOM 2957 N N . ALA B 1 42 ? 35.413 -8.852 -16.222 1.00 48.32 41 ALA B N 1
ATOM 2958 C CA . ALA B 1 42 ? 34.906 -9.056 -17.575 1.00 47.24 41 ALA B CA 1
ATOM 2959 C C . ALA B 1 42 ? 35.831 -8.480 -18.656 1.00 46.04 41 ALA B C 1
ATOM 2960 O O . ALA B 1 42 ? 36.132 -9.148 -19.635 1.00 45.85 41 ALA B O 1
ATOM 2962 N N . TYR B 1 43 ? 36.282 -7.241 -18.470 1.00 46.67 42 TYR B N 1
ATOM 2963 C CA . TYR B 1 43 ? 37.212 -6.624 -19.409 1.00 47.46 42 TYR B CA 1
ATOM 2964 C C . TYR B 1 43 ? 38.492 -7.434 -19.593 1.00 46.60 42 TYR B C 1
ATOM 2965 O O . TYR B 1 43 ? 38.934 -7.657 -20.719 1.00 46.61 42 TYR B O 1
ATOM 2974 N N . GLU B 1 44 ? 39.087 -7.857 -18.485 1.00 48.16 43 GLU B N 1
ATOM 2975 C CA . GLU B 1 44 ? 40.336 -8.610 -18.538 1.00 49.22 43 GLU B CA 1
ATOM 2976 C C . GLU B 1 44 ? 40.148 -9.874 -19.364 1.00 49.94 43 GLU B C 1
ATOM 2977 O O . GLU B 1 44 ? 40.955 -10.166 -20.250 1.00 49.56 43 GLU B O 1
ATOM 2983 N N . GLU B 1 45 ? 39.057 -10.591 -19.105 1.00 50.53 44 GLU B N 1
ATOM 2984 C CA . GLU B 1 45 ? 38.692 -11.761 -19.912 1.00 53.64 44 GLU B CA 1
ATOM 2985 C C . GLU B 1 45 ? 38.502 -11.442 -21.389 1.00 53.45 44 GLU B C 1
ATOM 2986 O O . GLU B 1 45 ? 38.978 -12.174 -22.255 1.00 54.81 44 GLU B O 1
ATOM 2992 N N . ALA B 1 46 ? 37.802 -10.351 -21.676 1.00 53.39 45 ALA B N 1
ATOM 2993 C CA . ALA B 1 46 ? 37.597 -9.935 -23.060 1.00 54.90 45 ALA B CA 1
ATOM 2994 C C . ALA B 1 46 ? 38.890 -9.432 -23.706 1.00 55.48 45 ALA B C 1
ATOM 2995 O O . ALA B 1 46 ? 39.081 -9.584 -24.910 1.00 56.57 45 ALA B O 1
ATOM 2997 N N . ARG B 1 47 ? 39.769 -8.829 -22.908 1.00 57.45 46 ARG B N 1
ATOM 2998 C CA . ARG B 1 47 ? 41.043 -8.317 -23.423 1.00 58.94 46 ARG B CA 1
ATOM 2999 C C . ARG B 1 47 ? 41.886 -9.466 -23.950 1.00 60.73 46 ARG B C 1
ATOM 3000 O O . ARG B 1 47 ? 42.527 -9.348 -24.996 1.00 61.26 46 ARG B O 1
ATOM 3008 N N . ARG B 1 48 ? 41.861 -10.585 -23.233 1.00 62.46 47 ARG B N 1
ATOM 3009 C CA . ARG B 1 48 ? 42.524 -11.801 -23.686 1.00 64.72 47 ARG B CA 1
ATOM 3010 C C . ARG B 1 48 ? 41.735 -12.504 -24.791 1.00 65.38 47 ARG B C 1
ATOM 3011 O O . ARG B 1 48 ? 42.212 -13.467 -25.390 1.00 65.72 47 ARG B O 1
ATOM 3019 N N . GLY B 1 49 ? 40.526 -12.022 -25.057 1.00 66.21 48 GLY B N 1
ATOM 3020 C CA . GLY B 1 49 ? 39.673 -12.626 -26.072 1.00 67.02 48 GLY B CA 1
ATOM 3021 C C . GLY B 1 49 ? 39.037 -13.920 -25.605 1.00 67.05 48 GLY B C 1
ATOM 3022 O O . GLY B 1 49 ? 38.898 -14.859 -26.387 1.00 69.18 48 GLY B O 1
ATOM 3023 N N . GLU B 1 50 ? 38.646 -13.969 -24.333 1.00 66.55 49 GLU B N 1
ATOM 3024 C CA . GLU B 1 50 ? 38.018 -15.160 -23.751 1.00 65.69 49 GLU B CA 1
ATOM 3025 C C . GLU B 1 50 ? 36.627 -14.873 -23.180 1.00 64.61 49 GLU B C 1
ATOM 3026 O O . GLU B 1 50 ? 36.142 -15.592 -22.302 1.00 64.54 49 GLU B O 1
ATOM 3032 N N . CYS B 1 51 ? 35.993 -13.820 -23.692 1.00 62.11 50 CYS B N 1
ATOM 3033 C CA . CYS B 1 51 ? 34.666 -13.392 -23.247 1.00 60.40 50 CYS B CA 1
ATOM 3034 C C . CYS B 1 51 ? 34.115 -12.491 -24.330 1.00 58.83 50 CYS B C 1
ATOM 3035 O O . CYS B 1 51 ? 34.727 -11.474 -24.660 1.00 59.47 50 CYS B O 1
ATOM 3038 N N . ARG B 1 52 ? 32.972 -12.874 -24.894 1.00 56.43 51 ARG B N 1
ATOM 3039 C CA . ARG B 1 52 ? 32.383 -12.142 -26.010 1.00 54.21 51 ARG B CA 1
ATOM 3040 C C . ARG B 1 52 ? 31.145 -11.347 -25.600 1.00 52.01 51 ARG B C 1
ATOM 3041 O O . ARG B 1 52 ? 30.654 -10.510 -26.362 1.00 52.59 51 ARG B O 1
ATOM 3043 N N . ASP B 1 53 ? 30.635 -11.620 -24.406 1.00 49.77 52 ASP B N 1
ATOM 3044 C CA . ASP B 1 53 ? 29.375 -11.035 -23.966 1.00 48.62 52 ASP B CA 1
ATOM 3045 C C . ASP B 1 53 ? 29.406 -10.670 -22.494 1.00 46.93 52 ASP B C 1
ATOM 3046 O O . ASP B 1 53 ? 29.895 -11.426 -21.659 1.00 47.69 52 ASP B O 1
ATOM 3051 N N . VAL B 1 54 ? 28.860 -9.505 -22.176 1.00 44.57 53 VAL B N 1
ATOM 3052 C CA . VAL B 1 54 ? 28.737 -9.060 -20.801 1.00 43.10 53 VAL B CA 1
ATOM 3053 C C . VAL B 1 54 ? 27.323 -8.548 -20.623 1.00 42.62 53 VAL B C 1
ATOM 3054 O O . VAL B 1 54 ? 26.837 -7.780 -21.455 1.00 42.23 53 VAL B O 1
ATOM 3058 N N . VAL B 1 55 ? 26.653 -8.969 -19.555 1.00 41.99 54 VAL B N 1
ATOM 3059 C CA . VAL B 1 55 ? 25.317 -8.453 -19.263 1.00 40.82 54 VAL B CA 1
ATOM 3060 C C . VAL B 1 55 ? 25.232 -7.946 -17.832 1.00 40.46 54 VAL B C 1
ATOM 3061 O O . VAL B 1 55 ? 25.417 -8.701 -16.878 1.00 39.42 54 VAL B O 1
ATOM 3065 N N . LEU B 1 56 ? 24.960 -6.653 -17.695 1.00 38.47 55 LEU B N 1
ATOM 3066 C CA . LEU B 1 56 ? 24.766 -6.041 -16.396 1.00 38.07 55 LEU B CA 1
ATOM 3067 C C . LEU B 1 56 ? 23.291 -5.716 -16.182 1.00 39.27 55 LEU B C 1
ATOM 3068 O O . LEU B 1 56 ? 22.689 -5.059 -17.019 1.00 38.84 55 LEU B O 1
ATOM 3073 N N . GLU B 1 57 ? 22.704 -6.198 -15.084 1.00 37.92 56 GLU B N 1
ATOM 3074 C CA . GLU B 1 57 ? 21.284 -5.940 -14.782 1.00 41.79 56 GLU B CA 1
ATOM 3075 C C . GLU B 1 57 ? 21.110 -5.244 -13.459 1.00 42.30 56 GLU B C 1
ATOM 3076 O O . GLU B 1 57 ? 21.669 -5.661 -12.440 1.00 42.22 56 GLU B O 1
ATOM 3082 N N . VAL B 1 58 ? 20.308 -4.195 -13.468 1.00 42.28 57 VAL B N 1
ATOM 3083 C CA . VAL B 1 58 ? 19.937 -3.511 -12.253 1.00 44.29 57 VAL B CA 1
ATOM 3084 C C . VAL B 1 58 ? 18.496 -3.902 -11.979 1.00 45.85 57 VAL B C 1
ATOM 3085 O O . VAL B 1 58 ? 17.631 -3.732 -12.833 1.00 43.61 57 VAL B O 1
ATOM 3089 N N . GLY B 1 59 ? 18.252 -4.463 -10.797 1.00 48.18 58 GLY B N 1
ATOM 3090 C CA . GLY B 1 59 ? 16.906 -4.869 -10.409 1.00 51.19 58 GLY B CA 1
ATOM 3091 C C . GLY B 1 59 ? 16.284 -3.800 -9.543 1.00 53.42 58 GLY B C 1
ATOM 3092 O O . GLY B 1 59 ? 16.997 -2.983 -8.960 1.00 55.32 58 GLY B O 1
ATOM 3093 N N . GLY B 1 60 ? 14.958 -3.800 -9.446 1.00 54.31 59 GLY B N 1
ATOM 3094 C CA . GLY B 1 60 ? 14.256 -2.790 -8.647 1.00 55.25 59 GLY B CA 1
ATOM 3095 C C . GLY B 1 60 ? 14.471 -2.956 -7.146 1.00 57.39 59 GLY B C 1
ATOM 3096 O O . GLY B 1 60 ? 14.346 -1.992 -6.377 1.00 57.95 59 GLY B O 1
ATOM 3097 N N . ASP B 1 61 ? 14.827 -4.176 -6.740 1.00 56.89 60 ASP B N 1
ATOM 3098 C CA . ASP B 1 61 ? 14.921 -4.558 -5.328 1.00 56.55 60 ASP B CA 1
ATOM 3099 C C . ASP B 1 61 ? 16.213 -4.106 -4.637 1.00 56.42 60 ASP B C 1
ATOM 3100 O O . ASP B 1 61 ? 16.527 -4.567 -3.536 1.00 57.13 60 ASP B O 1
ATOM 3105 N N . GLY B 1 62 ? 16.962 -3.218 -5.282 1.00 55.02 61 GLY B N 1
ATOM 3106 C CA . GLY B 1 62 ? 18.231 -2.751 -4.727 1.00 52.57 61 GLY B CA 1
ATOM 3107 C C . GLY B 1 62 ? 19.416 -3.641 -5.060 1.00 50.55 61 GLY B C 1
ATOM 3108 O O . GLY B 1 62 ? 20.547 -3.297 -4.748 1.00 50.67 61 GLY B O 1
ATOM 3109 N N . SER B 1 63 ? 19.164 -4.781 -5.700 1.00 48.44 62 SER B N 1
ATOM 3110 C CA . SER B 1 63 ? 20.237 -5.686 -6.096 1.00 46.44 62 SER B CA 1
ATOM 3111 C C . SER B 1 63 ? 20.776 -5.381 -7.495 1.00 47.26 62 SER B C 1
ATOM 3112 O O . SER B 1 63 ? 20.314 -4.456 -8.165 1.00 46.14 62 SER B O 1
ATOM 3115 N N . ILE B 1 64 ? 21.723 -6.202 -7.935 1.00 45.74 63 ILE B N 1
ATOM 3116 C CA . ILE B 1 64 ? 22.462 -5.968 -9.160 1.00 46.50 63 ILE B CA 1
ATOM 3117 C C . ILE B 1 64 ? 23.052 -7.312 -9.557 1.00 44.33 63 ILE B C 1
ATOM 3118 O O . ILE B 1 64 ? 23.392 -8.111 -8.683 1.00 44.77 63 ILE B O 1
ATOM 3123 N N . ALA B 1 65 ? 23.147 -7.582 -10.858 1.00 42.68 64 ALA B N 1
ATOM 3124 C CA . ALA B 1 65 ? 23.718 -8.838 -11.353 1.00 43.81 64 ALA B CA 1
ATOM 3125 C C . ALA B 1 65 ? 24.569 -8.660 -12.596 1.00 44.50 64 ALA B C 1
ATOM 3126 O O . ALA B 1 65 ? 24.256 -7.855 -13.474 1.00 42.82 64 ALA B O 1
ATOM 3128 N N . LEU B 1 66 ? 25.641 -9.436 -12.691 1.00 45.27 65 LEU B N 1
ATOM 3129 C CA . LEU B 1 66 ? 26.508 -9.372 -13.853 1.00 46.52 65 LEU B CA 1
ATOM 3130 C C . LEU B 1 66 ? 26.711 -10.753 -14.406 1.00 48.74 65 LEU B C 1
ATOM 3131 O O . LEU B 1 66 ? 27.071 -11.663 -13.668 1.00 49.75 65 LEU B O 1
ATOM 3136 N N . PHE B 1 67 ? 26.489 -10.903 -15.705 1.00 50.70 66 PHE B N 1
ATOM 3137 C CA . PHE B 1 67 ? 26.744 -12.155 -16.377 1.00 52.66 66 PHE B CA 1
ATOM 3138 C C . PHE B 1 67 ? 27.823 -11.980 -17.434 1.00 54.65 66 PHE B C 1
ATOM 3139 O O . PHE B 1 67 ? 27.909 -10.930 -18.070 1.00 54.96 66 PHE B O 1
ATOM 3147 N N . CYS B 1 68 ? 28.638 -13.019 -17.615 1.00 56.34 67 CYS B N 1
ATOM 3148 C CA . CYS B 1 68 ? 29.672 -13.046 -18.642 1.00 59.92 67 CYS B CA 1
ATOM 3149 C C . CYS B 1 68 ? 29.792 -14.439 -19.212 1.00 60.57 67 CYS B C 1
ATOM 3150 O O . CYS B 1 68 ? 29.616 -15.419 -18.495 1.00 60.64 67 CYS B O 1
ATOM 3153 N N . THR B 1 69 ? 30.105 -14.516 -20.500 1.00 62.30 68 THR B N 1
ATOM 3154 C CA . THR B 1 69 ? 30.466 -15.776 -21.132 1.00 63.69 68 THR B CA 1
ATOM 3155 C C . THR B 1 69 ? 31.969 -15.991 -20.922 1.00 65.77 68 THR B C 1
ATOM 3156 O O . THR B 1 69 ? 32.720 -15.027 -20.766 1.00 66.40 68 THR B O 1
ATOM 3160 N N . SER B 1 70 ? 32.412 -17.245 -20.899 1.00 67.81 69 SER B N 1
ATOM 3161 C CA . SER B 1 70 ? 33.803 -17.543 -20.535 1.00 69.30 69 SER B CA 1
ATOM 3162 C C . SER B 1 70 ? 34.354 -18.772 -21.262 1.00 69.65 69 SER B C 1
ATOM 3163 O O . SER B 1 70 ? 35.553 -18.855 -21.549 1.00 70.33 69 SER B O 1
ATOM 3166 N N . SER B 1 100 ? 42.287 -9.667 -9.537 1.00 67.23 99 SER B N 1
ATOM 3167 C CA . SER B 1 100 ? 40.849 -9.388 -9.528 1.00 65.91 99 SER B CA 1
ATOM 3168 C C . SER B 1 100 ? 40.326 -8.994 -8.153 1.00 65.02 99 SER B C 1
ATOM 3169 O O . SER B 1 100 ? 40.759 -9.536 -7.133 1.00 65.49 99 SER B O 1
ATOM 3172 N N . MET B 1 101 ? 39.365 -8.077 -8.141 1.00 62.56 100 MET B N 1
ATOM 3173 C CA . MET B 1 101 ? 38.738 -7.615 -6.910 1.00 61.17 100 MET B CA 1
ATOM 3174 C C . MET B 1 101 ? 37.340 -8.218 -6.690 1.00 60.80 100 MET B C 1
ATOM 3175 O O . MET B 1 101 ? 36.502 -7.617 -6.020 1.00 60.68 100 MET B O 1
ATOM 3180 N N . LEU B 1 102 ? 37.100 -9.397 -7.264 1.00 60.80 101 LEU B N 1
ATOM 3181 C CA . LEU B 1 102 ? 35.825 -10.118 -7.110 1.00 61.69 101 LEU B CA 1
ATOM 3182 C C . LEU B 1 102 ? 35.397 -10.230 -5.647 1.00 62.07 101 LEU B C 1
ATOM 3183 O O . LEU B 1 102 ? 34.289 -9.832 -5.270 1.00 62.62 101 LEU B O 1
ATOM 3188 N N . VAL B 1 103 ? 36.302 -10.759 -4.828 1.00 62.65 102 VAL B N 1
ATOM 3189 C CA . VAL B 1 103 ? 36.046 -11.032 -3.414 1.00 61.45 102 VAL B CA 1
ATOM 3190 C C . VAL B 1 103 ? 35.586 -9.806 -2.623 1.00 60.39 102 VAL B C 1
ATOM 3191 O O . VAL B 1 103 ? 34.803 -9.934 -1.683 1.00 61.76 102 VAL B O 1
ATOM 3195 N N . VAL B 1 104 ? 36.056 -8.620 -3.006 1.00 58.12 103 VAL B N 1
ATOM 3196 C CA . VAL B 1 104 ? 35.613 -7.387 -2.351 1.00 56.75 103 VAL B CA 1
ATOM 3197 C C . VAL B 1 104 ? 34.097 -7.132 -2.492 1.00 57.07 103 VAL B C 1
ATOM 3198 O O . VAL B 1 104 ? 33.430 -6.752 -1.526 1.00 57.57 103 VAL B O 1
ATOM 3202 N N . SER B 1 105 ? 33.566 -7.333 -3.698 1.00 57.01 104 SER B N 1
ATOM 3203 C CA . SER B 1 105 ? 32.139 -7.121 -3.970 1.00 55.55 104 SER B CA 1
ATOM 3204 C C . SER B 1 105 ? 31.248 -8.042 -3.123 1.00 54.26 104 SER B C 1
ATOM 3205 O O . SER B 1 105 ? 30.271 -7.586 -2.513 1.00 53.31 104 SER B O 1
ATOM 3208 N N . LEU B 1 106 ? 31.596 -9.327 -3.084 1.00 53.41 105 LEU B N 1
ATOM 3209 C CA . LEU B 1 106 ? 30.851 -10.321 -2.302 1.00 53.56 105 LEU B CA 1
ATOM 3210 C C . LEU B 1 106 ? 30.831 -9.997 -0.811 1.00 53.82 105 LEU B C 1
ATOM 3211 O O . LEU B 1 106 ? 29.764 -9.977 -0.193 1.00 53.63 105 LEU B O 1
ATOM 3216 N N . ALA B 1 107 ? 32.007 -9.703 -0.256 1.00 53.70 106 ALA B N 1
ATOM 3217 C CA . ALA B 1 107 ? 32.169 -9.457 1.179 1.00 53.75 106 ALA B CA 1
ATOM 3218 C C . ALA B 1 107 ? 31.285 -8.313 1.655 1.00 54.57 106 ALA B C 1
ATOM 3219 O O . ALA B 1 107 ? 30.763 -8.346 2.771 1.00 54.71 106 ALA B O 1
ATOM 3221 N N . LEU B 1 108 ? 31.103 -7.312 0.797 1.00 53.84 107 LEU B N 1
ATOM 3222 C CA . LEU B 1 108 ? 30.376 -6.106 1.184 1.00 53.59 107 LEU B CA 1
ATOM 3223 C C . LEU B 1 108 ? 28.879 -6.147 0.848 1.00 53.29 107 LEU B C 1
ATOM 3224 O O . LEU B 1 108 ? 28.192 -5.124 0.889 1.00 51.38 107 LEU B O 1
ATOM 3229 N N . SER B 1 109 ? 28.382 -7.337 0.541 1.00 54.20 108 SER B N 1
ATOM 3230 C CA . SER B 1 109 ? 26.956 -7.542 0.305 1.00 56.05 108 SER B CA 1
ATOM 3231 C C . SER B 1 109 ? 26.237 -8.062 1.558 1.00 58.42 108 SER B C 1
ATOM 3232 O O . SER B 1 109 ? 26.840 -8.762 2.380 1.00 56.82 108 SER B O 1
ATOM 3235 N N . SER B 1 110 ? 24.954 -7.712 1.700 1.00 60.20 109 SER B N 1
ATOM 3236 C CA . SER B 1 110 ? 24.099 -8.311 2.728 1.00 61.17 109 SER B CA 1
ATOM 3237 C C . SER B 1 110 ? 23.672 -9.725 2.337 1.00 63.31 109 SER B C 1
ATOM 3238 O O . SER B 1 110 ? 23.405 -10.549 3.207 1.00 64.20 109 SER B O 1
ATOM 3241 N N . ARG B 1 111 ? 23.620 -9.998 1.032 1.00 65.49 110 ARG B N 1
ATOM 3242 C CA . ARG B 1 111 ? 23.498 -11.371 0.492 1.00 68.09 110 ARG B CA 1
ATOM 3243 C C . ARG B 1 111 ? 23.915 -11.432 -0.986 1.00 68.29 110 ARG B C 1
ATOM 3244 O O . ARG B 1 111 ? 23.981 -10.397 -1.656 1.00 67.85 110 ARG B O 1
ATOM 3252 N N . TYR B 1 112 ? 24.187 -12.636 -1.490 1.00 68.56 111 TYR B N 1
ATOM 3253 C CA . TYR B 1 112 ? 24.510 -12.823 -2.909 1.00 68.59 111 TYR B CA 1
ATOM 3254 C C . TYR B 1 112 ? 24.240 -14.240 -3.429 1.00 69.29 111 TYR B C 1
ATOM 3255 O O . TYR B 1 112 ? 24.004 -15.154 -2.648 1.00 70.12 111 TYR B O 1
ATOM 3264 N N . GLN B 1 113 ? 24.260 -14.403 -4.753 1.00 69.24 112 GLN B N 1
ATOM 3265 C CA . GLN B 1 113 ? 24.125 -15.708 -5.410 1.00 69.23 112 GLN B CA 1
ATOM 3266 C C . GLN B 1 113 ? 24.962 -15.727 -6.672 1.00 69.67 112 GLN B C 1
ATOM 3267 O O . GLN B 1 113 ? 24.921 -14.783 -7.457 1.00 71.14 112 GLN B O 1
ATOM 3273 N N . VAL B 1 114 ? 25.720 -16.801 -6.870 1.00 69.71 113 VAL B N 1
ATOM 3274 C CA . VAL B 1 114 ? 26.558 -16.949 -8.056 1.00 69.40 113 VAL B CA 1
ATOM 3275 C C . VAL B 1 114 ? 26.156 -18.201 -8.829 1.00 70.07 113 VAL B C 1
ATOM 3276 O O . VAL B 1 114 ? 25.802 -19.215 -8.230 1.00 70.73 113 VAL B O 1
ATOM 3280 N N . ASP B 1 115 ? 26.201 -18.117 -10.157 1.00 70.20 114 ASP B N 1
ATOM 3281 C CA . ASP B 1 115 ? 25.805 -19.210 -11.026 1.00 69.88 114 ASP B CA 1
ATOM 3282 C C . ASP B 1 115 ? 26.860 -19.463 -12.080 1.00 70.03 114 ASP B C 1
ATOM 3283 O O . ASP B 1 115 ? 27.351 -18.528 -12.704 1.00 70.18 114 ASP B O 1
ATOM 3288 N N . ILE B 1 116 ? 27.206 -20.732 -12.271 1.00 70.25 115 ILE B N 1
ATOM 3289 C CA . ILE B 1 116 ? 28.146 -21.136 -13.312 1.00 70.49 115 ILE B CA 1
ATOM 3290 C C . ILE B 1 116 ? 27.470 -22.139 -14.248 1.00 71.25 115 ILE B C 1
ATOM 3291 O O . ILE B 1 116 ? 26.806 -23.071 -13.798 1.00 71.86 115 ILE B O 1
ATOM 3296 N N . TRP B 1 117 ? 27.620 -21.926 -15.550 1.00 71.39 116 TRP B N 1
ATOM 3297 C CA . TRP B 1 117 ? 27.142 -22.874 -16.543 1.00 71.28 116 TRP B CA 1
ATOM 3298 C C . TRP B 1 117 ? 28.355 -23.517 -17.185 1.00 71.08 116 TRP B C 1
ATOM 3299 O O . TRP B 1 117 ? 29.456 -22.978 -17.097 1.00 69.85 116 TRP B O 1
ATOM 3310 N N . ASP B 1 119 ? 28.931 -25.815 -19.521 1.00 97.00 118 ASP B N 1
ATOM 3311 C CA . ASP B 1 119 ? 29.535 -27.143 -19.531 1.00 97.08 118 ASP B CA 1
ATOM 3312 C C . ASP B 1 119 ? 28.491 -28.208 -19.863 1.00 96.78 118 ASP B C 1
ATOM 3313 O O . ASP B 1 119 ? 28.794 -29.226 -20.487 1.00 96.70 118 ASP B O 1
ATOM 3318 N N . GLY B 1 120 ? 27.258 -27.953 -19.441 1.00 96.38 119 GLY B N 1
ATOM 3319 C CA . GLY B 1 120 ? 26.156 -28.884 -19.626 1.00 95.28 119 GLY B CA 1
ATOM 3320 C C . GLY B 1 120 ? 25.218 -28.725 -18.451 1.00 94.80 119 GLY B C 1
ATOM 3321 O O . GLY B 1 120 ? 24.013 -28.534 -18.621 1.00 94.61 119 GLY B O 1
ATOM 3322 N N . ARG B 1 121 ? 25.786 -28.795 -17.251 1.00 94.22 120 ARG B N 1
ATOM 3323 C CA . ARG B 1 121 ? 25.026 -28.581 -16.025 1.00 93.36 120 ARG B CA 1
ATOM 3324 C C . ARG B 1 121 ? 25.275 -27.176 -15.491 1.00 92.16 120 ARG B C 1
ATOM 3325 O O . ARG B 1 121 ? 26.291 -26.547 -15.798 1.00 91.86 120 ARG B O 1
ATOM 3333 N N . GLN B 1 122 ? 24.337 -26.698 -14.684 1.00 90.57 121 GLN B N 1
ATOM 3334 C CA . GLN B 1 122 ? 24.447 -25.388 -14.075 1.00 89.16 121 GLN B CA 1
ATOM 3335 C C . GLN B 1 122 ? 24.841 -25.533 -12.607 1.00 88.07 121 GLN B C 1
ATOM 3336 O O . GLN B 1 122 ? 23.997 -25.807 -11.750 1.00 87.58 121 GLN B O 1
ATOM 3342 N N . TRP B 1 123 ? 26.133 -25.362 -12.332 1.00 86.68 122 TRP B N 1
ATOM 3343 C CA . TRP B 1 123 ? 26.654 -25.390 -10.967 1.00 85.71 122 TRP B CA 1
ATOM 3344 C C . TRP B 1 123 ? 26.379 -24.064 -10.255 1.00 84.96 122 TRP B C 1
ATOM 3345 O O . TRP B 1 123 ? 26.700 -22.993 -10.773 1.00 85.76 122 TRP B O 1
ATOM 3347 N N . ARG B 1 124 ? 25.779 -24.139 -9.070 1.00 83.40 123 ARG B N 1
ATOM 3348 C CA . ARG B 1 124 ? 25.431 -22.942 -8.314 1.00 81.60 123 ARG B CA 1
ATOM 3349 C C . ARG B 1 124 ? 26.098 -22.903 -6.937 1.00 81.37 123 ARG B C 1
ATOM 3350 O O . ARG B 1 124 ? 26.003 -23.858 -6.162 1.00 81.46 123 ARG B O 1
ATOM 3358 N N . VAL B 1 125 ? 26.772 -21.789 -6.651 1.00 80.74 124 VAL B N 1
ATOM 3359 C CA . VAL B 1 125 ? 27.320 -21.501 -5.324 1.00 79.40 124 VAL B CA 1
ATOM 3360 C C . VAL B 1 125 ? 26.538 -20.350 -4.693 1.00 78.13 124 VAL B C 1
ATOM 3361 O O . VAL B 1 125 ? 26.531 -19.234 -5.216 1.00 78.42 124 VAL B O 1
ATOM 3365 N N . MET B 1 126 ? 25.868 -20.625 -3.579 1.00 76.27 125 MET B N 1
ATOM 3366 C CA . MET B 1 126 ? 25.139 -19.587 -2.857 1.00 75.03 125 MET B CA 1
ATOM 3367 C C . MET B 1 126 ? 26.088 -18.894 -1.899 1.00 75.01 125 MET B C 1
ATOM 3368 O O . MET B 1 126 ? 27.195 -19.387 -1.653 1.00 74.69 125 MET B O 1
ATOM 3373 N N . GLY B 1 127 ? 25.654 -17.759 -1.354 1.00 74.53 126 GLY B N 1
ATOM 3374 C CA . GLY B 1 127 ? 26.478 -16.992 -0.430 1.00 74.14 126 GLY B CA 1
ATOM 3375 C C . GLY B 1 127 ? 25.691 -16.018 0.420 1.00 74.09 126 GLY B C 1
ATOM 3376 O O . GLY B 1 127 ? 24.697 -15.454 -0.022 1.00 74.12 126 GLY B O 1
ATOM 3377 N N . GLU B 1 128 ? 26.136 -15.825 1.655 1.00 74.52 127 GLU B N 1
ATOM 3378 C CA . GLU B 1 128 ? 25.513 -14.857 2.549 1.00 74.78 127 GLU B CA 1
ATOM 3379 C C . GLU B 1 128 ? 26.575 -14.230 3.441 1.00 74.50 127 GLU B C 1
ATOM 3380 O O . GLU B 1 128 ? 27.602 -14.853 3.735 1.00 73.67 127 GLU B O 1
ATOM 3386 N N . HIS B 1 129 ? 26.327 -12.981 3.830 1.00 74.78 128 HIS B N 1
ATOM 3387 C CA . HIS B 1 129 ? 27.211 -12.202 4.697 1.00 74.68 128 HIS B CA 1
ATOM 3388 C C . HIS B 1 129 ? 28.690 -12.154 4.277 1.00 74.46 128 HIS B C 1
ATOM 3389 O O . HIS B 1 129 ? 29.555 -11.765 5.067 1.00 75.17 128 HIS B O 1
ATOM 3396 N N . GLY B 1 130 ? 28.972 -12.546 3.039 1.00 73.00 129 GLY B N 1
ATOM 3397 C CA . GLY B 1 130 ? 30.314 -12.433 2.485 1.00 71.40 129 GLY B CA 1
ATOM 3398 C C . GLY B 1 130 ? 30.917 -13.763 2.090 1.00 71.52 129 GLY B C 1
ATOM 3399 O O . GLY B 1 130 ? 31.733 -13.838 1.164 1.00 70.55 129 GLY B O 1
ATOM 3400 N N . HIS B 1 131 ? 30.513 -14.821 2.790 1.00 71.60 130 HIS B N 1
ATOM 3401 C CA . HIS B 1 131 ? 31.117 -16.139 2.587 1.00 71.63 130 HIS B CA 1
ATOM 3402 C C . HIS B 1 131 ? 30.199 -17.052 1.790 1.00 72.45 130 HIS B C 1
ATOM 3403 O O . HIS B 1 131 ? 28.973 -16.980 1.934 1.00 71.72 130 HIS B O 1
ATOM 3410 N N . PRO B 1 132 ? 30.794 -17.924 0.953 1.00 73.49 131 PRO B N 1
ATOM 3411 C CA . PRO B 1 132 ? 30.066 -18.940 0.201 1.00 75.56 131 PRO B CA 1
ATOM 3412 C C . PRO B 1 132 ? 29.304 -19.894 1.121 1.00 77.37 131 PRO B C 1
ATOM 3413 O O . PRO B 1 132 ? 29.269 -19.690 2.337 1.00 78.82 131 PRO B O 1
ATOM 3417 N N . GLN B 1 133 ? 28.674 -20.915 0.543 1.00 78.81 132 GLN B N 1
ATOM 3418 C CA . GLN B 1 133 ? 28.011 -21.948 1.341 1.00 79.63 132 GLN B CA 1
ATOM 3419 C C . GLN B 1 133 ? 28.395 -23.320 0.804 1.00 79.77 132 GLN B C 1
ATOM 3420 O O . GLN B 1 133 ? 27.871 -24.336 1.254 1.00 80.11 132 GLN B O 1
ATOM 3426 N N . GLY B 1 134 ? 29.321 -23.334 -0.153 1.00 80.24 133 GLY B N 1
ATOM 3427 C CA . GLY B 1 134 ? 29.671 -24.550 -0.874 1.00 79.92 133 GLY B CA 1
ATOM 3428 C C . GLY B 1 134 ? 28.558 -24.927 -1.836 1.00 80.45 133 GLY B C 1
ATOM 3429 O O . GLY B 1 134 ? 28.811 -25.211 -3.008 1.00 80.22 133 GLY B O 1
ATOM 3430 N N . MET B 1 142 ? 19.548 -27.402 -15.598 1.00 82.99 141 MET B N 1
ATOM 3431 C CA . MET B 1 142 ? 19.899 -26.082 -16.118 1.00 83.39 141 MET B CA 1
ATOM 3432 C C . MET B 1 142 ? 18.722 -25.117 -16.120 1.00 83.30 141 MET B C 1
ATOM 3433 O O . MET B 1 142 ? 17.559 -25.525 -16.072 1.00 83.68 141 MET B O 1
ATOM 3438 N N . GLU B 1 143 ? 19.048 -23.830 -16.160 1.00 82.95 142 GLU B N 1
ATOM 3439 C CA . GLU B 1 143 ? 18.079 -22.774 -16.407 1.00 82.99 142 GLU B CA 1
ATOM 3440 C C . GLU B 1 143 ? 18.666 -21.864 -17.491 1.00 81.94 142 GLU B C 1
ATOM 3441 O O . GLU B 1 143 ? 19.872 -21.922 -17.753 1.00 82.22 142 GLU B O 1
ATOM 3447 N N . PRO B 1 144 ? 17.825 -21.035 -18.137 1.00 80.67 143 PRO B N 1
ATOM 3448 C CA . PRO B 1 144 ? 18.300 -20.266 -19.291 1.00 79.52 143 PRO B CA 1
ATOM 3449 C C . PRO B 1 144 ? 19.478 -19.331 -18.986 1.00 77.71 143 PRO B C 1
ATOM 3450 O O . PRO B 1 144 ? 19.371 -18.478 -18.107 1.00 77.79 143 PRO B O 1
ATOM 3454 N N . MET B 1 145 ? 20.587 -19.506 -19.704 1.00 75.94 144 MET B N 1
ATOM 3455 C CA . MET B 1 145 ? 21.699 -18.549 -19.673 1.00 73.82 144 MET B CA 1
ATOM 3456 C C . MET B 1 145 ? 21.237 -17.211 -20.262 1.00 74.47 144 MET B C 1
ATOM 3457 O O . MET B 1 145 ? 20.556 -17.198 -21.291 1.00 74.09 144 MET B O 1
ATOM 3462 N N . PRO B 1 146 ? 21.599 -16.081 -19.613 1.00 74.29 145 PRO B N 1
ATOM 3463 C CA . PRO B 1 146 ? 21.244 -14.748 -20.119 1.00 73.85 145 PRO B CA 1
ATOM 3464 C C . PRO B 1 146 ? 21.720 -14.551 -21.553 1.00 73.74 145 PRO B C 1
ATOM 3465 O O . PRO B 1 146 ? 21.033 -13.930 -22.360 1.00 73.63 145 PRO B O 1
ATOM 3469 N N . VAL B 1 147 ? 22.905 -15.072 -21.852 1.00 73.92 146 VAL B N 1
ATOM 3470 C CA . VAL B 1 147 ? 23.371 -15.220 -23.221 1.00 74.11 146 VAL B CA 1
ATOM 3471 C C . VAL B 1 147 ? 23.845 -16.660 -23.341 1.00 75.06 146 VAL B C 1
ATOM 3472 O O . VAL B 1 147 ? 24.717 -17.099 -22.589 1.00 75.16 146 VAL B O 1
ATOM 3476 N N . SER B 1 148 ? 23.252 -17.403 -24.269 1.00 76.26 147 SER B N 1
ATOM 3477 C CA . SER B 1 148 ? 23.545 -18.825 -24.396 1.00 76.73 147 SER B CA 1
ATOM 3478 C C . SER B 1 148 ? 24.923 -19.056 -25.011 1.00 76.89 147 SER B C 1
ATOM 3479 O O . SER B 1 148 ? 25.161 -18.728 -26.175 1.00 77.38 147 SER B O 1
ATOM 3482 N N . ALA B 1 149 ? 25.829 -19.602 -24.206 1.00 76.87 148 ALA B N 1
ATOM 3483 C CA . ALA B 1 149 ? 27.152 -20.002 -24.673 1.00 77.03 148 ALA B CA 1
ATOM 3484 C C . ALA B 1 149 ? 27.587 -21.275 -23.947 1.00 77.03 148 ALA B C 1
ATOM 3485 O O . ALA B 1 149 ? 26.881 -21.767 -23.066 1.00 77.68 148 ALA B O 1
ATOM 3487 N N . GLU B 1 150 ? 28.749 -21.805 -24.310 1.00 76.26 149 GLU B N 1
ATOM 3488 C CA . GLU B 1 150 ? 29.232 -23.048 -23.713 1.00 76.27 149 GLU B CA 1
ATOM 3489 C C . GLU B 1 150 ? 29.542 -22.875 -22.225 1.00 74.56 149 GLU B C 1
ATOM 3490 O O . GLU B 1 150 ? 29.204 -23.739 -21.409 1.00 74.79 149 GLU B O 1
ATOM 3496 N N . ARG B 1 151 ? 30.168 -21.748 -21.882 1.00 72.38 150 ARG B N 1
ATOM 3497 C CA . ARG B 1 151 ? 30.498 -21.405 -20.492 1.00 69.56 150 ARG B CA 1
ATOM 3498 C C . ARG B 1 151 ? 29.875 -20.052 -20.101 1.00 67.87 150 ARG B C 1
ATOM 3499 O O . ARG B 1 151 ? 29.497 -19.264 -20.966 1.00 67.34 150 ARG B O 1
ATOM 3502 N N . GLY B 1 152 ? 29.777 -19.783 -18.801 1.00 65.98 151 GLY B N 1
ATOM 3503 C CA . GLY B 1 152 ? 29.233 -18.507 -18.331 1.00 63.67 151 GLY B CA 1
ATOM 3504 C C . GLY B 1 152 ? 29.079 -18.398 -16.823 1.00 61.88 151 GLY B C 1
ATOM 3505 O O . GLY B 1 152 ? 28.884 -19.402 -16.138 1.00 62.14 151 GLY B O 1
ATOM 3506 N N . VAL B 1 153 ? 29.159 -17.174 -16.306 1.00 58.25 152 VAL B N 1
ATOM 3507 C CA . VAL B 1 153 ? 28.967 -16.934 -14.882 1.00 55.69 152 VAL B CA 1
ATOM 3508 C C . VAL B 1 153 ? 28.146 -15.668 -14.591 1.00 54.17 152 VAL B C 1
ATOM 3509 O O . VAL B 1 153 ? 28.369 -14.612 -15.193 1.00 53.91 152 VAL B O 1
ATOM 3513 N N . ARG B 1 154 ? 27.197 -15.796 -13.670 1.00 52.63 153 ARG B N 1
ATOM 3514 C CA . ARG B 1 154 ? 26.378 -14.680 -13.224 1.00 53.34 153 ARG B CA 1
ATOM 3515 C C . ARG B 1 154 ? 26.491 -14.437 -11.711 1.00 53.31 153 ARG B C 1
ATOM 3516 O O . ARG B 1 154 ? 26.142 -15.290 -10.893 1.00 53.55 153 ARG B O 1
ATOM 3524 N N . VAL B 1 155 ? 26.974 -13.254 -11.355 1.00 52.76 154 VAL B N 1
ATOM 3525 C CA . VAL B 1 155 ? 27.135 -12.866 -9.970 1.00 52.08 154 VAL B CA 1
ATOM 3526 C C . VAL B 1 155 ? 26.076 -11.836 -9.614 1.00 52.75 154 VAL B C 1
ATOM 3527 O O . VAL B 1 155 ? 26.062 -10.724 -10.147 1.00 53.12 154 VAL B O 1
ATOM 3531 N N . HIS B 1 156 ? 25.202 -12.211 -8.695 1.00 51.60 155 HIS B N 1
ATOM 3532 C CA . HIS B 1 156 ? 24.098 -11.384 -8.292 1.00 52.34 155 HIS B CA 1
ATOM 3533 C C . HIS B 1 156 ? 24.326 -11.078 -6.828 1.00 52.52 155 HIS B C 1
ATOM 3534 O O . HIS B 1 156 ? 24.768 -11.958 -6.102 1.00 53.38 155 HIS B O 1
ATOM 3541 N N . PHE B 1 157 ? 24.040 -9.851 -6.384 1.00 52.09 156 PHE B N 1
ATOM 3542 C CA . PHE B 1 157 ? 24.215 -9.502 -4.966 1.00 51.09 156 PHE B CA 1
ATOM 3543 C C . PHE B 1 157 ? 23.435 -8.278 -4.521 1.00 52.83 156 PHE B C 1
ATOM 3544 O O . PHE B 1 157 ? 22.909 -7.521 -5.343 1.00 52.86 156 PHE B O 1
ATOM 3552 N N . VAL B 1 158 ? 23.374 -8.085 -3.206 1.00 51.87 157 VAL B N 1
ATOM 3553 C CA . VAL B 1 158 ? 22.757 -6.907 -2.609 1.00 53.66 157 VAL B CA 1
ATOM 3554 C C . VAL B 1 158 ? 23.757 -6.215 -1.679 1.00 54.41 157 VAL B C 1
ATOM 3555 O O . VAL B 1 158 ? 24.116 -6.768 -0.643 1.00 55.32 157 VAL B O 1
ATOM 3559 N N . PRO B 1 159 ? 24.185 -4.988 -2.022 1.00 54.86 158 PRO B N 1
ATOM 3560 C CA . PRO B 1 159 ? 25.164 -4.295 -1.173 1.00 54.24 158 PRO B CA 1
ATOM 3561 C C . PRO B 1 159 ? 24.665 -4.169 0.270 1.00 53.54 158 PRO B C 1
ATOM 3562 O O . PRO B 1 159 ? 23.476 -3.948 0.495 1.00 53.02 158 PRO B O 1
ATOM 3566 N N . ASP B 1 160 ? 25.562 -4.302 1.246 1.00 52.94 159 ASP B N 1
ATOM 3567 C CA . ASP B 1 160 ? 25.104 -4.363 2.637 1.00 49.23 159 ASP B CA 1
ATOM 3568 C C . ASP B 1 160 ? 24.588 -3.057 3.206 1.00 49.92 159 ASP B C 1
ATOM 3569 O O . ASP B 1 160 ? 25.344 -2.090 3.403 1.00 47.90 159 ASP B O 1
ATOM 3574 N N . ALA B 1 161 ? 23.287 -3.043 3.488 1.00 49.18 160 ALA B N 1
ATOM 3575 C CA . ALA B 1 161 ? 22.637 -1.840 3.995 1.00 52.33 160 ALA B CA 1
ATOM 3576 C C . ALA B 1 161 ? 23.151 -1.394 5.376 1.00 53.06 160 ALA B C 1
ATOM 3577 O O . ALA B 1 161 ? 22.949 -0.247 5.774 1.00 54.10 160 ALA B O 1
ATOM 3579 N N . THR B 1 162 ? 23.820 -2.285 6.102 1.00 53.50 161 THR B N 1
ATOM 3580 C CA . THR B 1 162 ? 24.394 -1.891 7.397 1.00 55.72 161 THR B CA 1
ATOM 3581 C C . THR B 1 162 ? 25.759 -1.225 7.217 1.00 56.99 161 THR B C 1
ATOM 3582 O O . THR B 1 162 ? 26.166 -0.383 8.026 1.00 57.49 161 THR B O 1
ATOM 3586 N N . ILE B 1 163 ? 26.439 -1.600 6.133 1.00 57.30 162 ILE B N 1
ATOM 3587 C CA . ILE B 1 163 ? 27.768 -1.093 5.795 1.00 57.18 162 ILE B CA 1
ATOM 3588 C C . ILE B 1 163 ? 27.707 0.195 4.963 1.00 57.27 162 ILE B C 1
ATOM 3589 O O . ILE B 1 163 ? 28.416 1.158 5.250 1.00 57.20 162 ILE B O 1
ATOM 3594 N N . PHE B 1 164 ? 26.857 0.218 3.938 1.00 56.37 163 PHE B N 1
ATOM 3595 C CA . PHE B 1 164 ? 26.850 1.343 3.003 1.00 54.20 163 PHE B CA 1
ATOM 3596 C C . PHE B 1 164 ? 25.895 2.446 3.407 1.00 55.11 163 PHE B C 1
ATOM 3597 O O . PHE B 1 164 ? 24.839 2.179 3.977 1.00 56.72 163 PHE B O 1
ATOM 3605 N N . GLU B 1 165 ? 26.281 3.687 3.118 1.00 54.43 164 GLU B N 1
ATOM 3606 C CA . GLU B 1 165 ? 25.475 4.869 3.431 1.00 55.01 164 GLU B CA 1
ATOM 3607 C C . GLU B 1 165 ? 24.547 5.268 2.280 1.00 54.59 164 GLU B C 1
ATOM 3608 O O . GLU B 1 165 ? 23.701 6.165 2.418 1.00 54.21 164 GLU B O 1
ATOM 3614 N N . VAL B 1 166 ? 24.754 4.624 1.135 1.00 53.68 165 VAL B N 1
ATOM 3615 C CA . VAL B 1 166 ? 24.028 4.899 -0.101 1.00 51.20 165 VAL B CA 1
ATOM 3616 C C . VAL B 1 166 ? 23.703 3.520 -0.633 1.00 48.42 165 VAL B C 1
ATOM 3617 O O . VAL B 1 166 ? 24.549 2.633 -0.583 1.00 46.48 165 VAL B O 1
ATOM 3621 N N . LEU B 1 167 ? 22.487 3.305 -1.119 1.00 46.33 166 LEU B N 1
ATOM 3622 C CA . LEU B 1 167 ? 22.143 1.942 -1.522 1.00 46.61 166 LEU B CA 1
ATOM 3623 C C . LEU B 1 167 ? 21.596 1.820 -2.942 1.00 45.97 166 LEU B C 1
ATOM 3624 O O . LEU B 1 167 ? 21.514 0.712 -3.471 1.00 46.39 166 LEU B O 1
ATOM 3629 N N . ALA B 1 168 ? 21.194 2.944 -3.529 1.00 45.89 167 ALA B N 1
ATOM 3630 C CA . ALA B 1 168 ? 20.651 2.937 -4.882 1.00 47.20 167 ALA B CA 1
ATOM 3631 C C . ALA B 1 168 ? 21.758 3.179 -5.904 1.00 46.69 167 ALA B C 1
ATOM 3632 O O . ALA B 1 168 ? 22.565 4.097 -5.766 1.00 46.80 167 ALA B O 1
ATOM 3634 N N . PHE B 1 169 ? 21.781 2.355 -6.941 1.00 47.16 168 PHE B N 1
ATOM 3635 C CA . PHE B 1 169 ? 22.725 2.574 -8.020 1.00 46.47 168 PHE B CA 1
ATOM 3636 C C . PHE B 1 169 ? 22.254 3.655 -8.966 1.00 46.14 168 PHE B C 1
ATOM 3637 O O . PHE B 1 169 ? 21.049 3.885 -9.127 1.00 45.36 168 PHE B O 1
ATOM 3645 N N . ASP B 1 170 ? 23.224 4.334 -9.571 1.00 43.59 169 ASP B N 1
ATOM 3646 C CA . ASP B 1 170 ? 22.953 5.343 -10.556 1.00 42.05 169 ASP B CA 1
ATOM 3647 C C . ASP B 1 170 ? 22.943 4.614 -11.892 1.00 40.92 169 ASP B C 1
ATOM 3648 O O . ASP B 1 170 ? 23.994 4.163 -12.374 1.00 39.91 169 ASP B O 1
ATOM 3653 N N . ARG B 1 171 ? 21.762 4.481 -12.478 1.00 37.76 170 ARG B N 1
ATOM 3654 C CA . ARG B 1 171 ? 21.625 3.689 -13.703 1.00 39.66 170 ARG B CA 1
ATOM 3655 C C . ARG B 1 171 ? 22.260 4.385 -14.901 1.00 37.47 170 ARG B C 1
ATOM 3656 O O . ARG B 1 171 ? 22.831 3.732 -15.770 1.00 36.72 170 ARG B O 1
ATOM 3664 N N . ALA B 1 172 ? 22.168 5.710 -14.929 1.00 37.66 171 ALA B N 1
ATOM 3665 C CA . ALA B 1 172 ? 22.821 6.498 -15.965 1.00 37.56 171 ALA B CA 1
ATOM 3666 C C . ALA B 1 172 ? 24.338 6.296 -15.939 1.00 36.60 171 ALA B C 1
ATOM 3667 O O . ALA B 1 172 ? 24.976 6.189 -16.986 1.00 35.69 171 ALA B O 1
ATOM 3669 N N A ARG B 1 173 ? 24.921 6.229 -14.745 0.50 36.83 172 ARG B N 1
ATOM 3670 N N B ARG B 1 173 ? 24.896 6.241 -14.733 0.50 36.41 172 ARG B N 1
ATOM 3671 C CA A ARG B 1 173 ? 26.372 6.064 -14.624 0.50 37.23 172 ARG B CA 1
ATOM 3672 C CA B ARG B 1 173 ? 26.333 6.057 -14.529 0.50 36.38 172 ARG B CA 1
ATOM 3673 C C A ARG B 1 173 ? 26.789 4.655 -15.035 0.50 35.52 172 ARG B C 1
ATOM 3674 C C B ARG B 1 173 ? 26.758 4.679 -15.025 0.50 35.10 172 ARG B C 1
ATOM 3675 O O A ARG B 1 173 ? 27.780 4.464 -15.734 0.50 33.80 172 ARG B O 1
ATOM 3676 O O B ARG B 1 173 ? 27.714 4.537 -15.781 0.50 33.47 172 ARG B O 1
ATOM 3691 N N . LEU B 1 174 ? 26.027 3.662 -14.597 1.00 33.52 173 LEU B N 1
ATOM 3692 C CA . LEU B 1 174 ? 26.347 2.295 -14.953 1.00 32.37 173 LEU B CA 1
ATOM 3693 C C . LEU B 1 174 ? 26.153 2.050 -16.454 1.00 31.66 173 LEU B C 1
ATOM 3694 O O . LEU B 1 174 ? 26.937 1.325 -17.078 1.00 33.28 173 LEU B O 1
ATOM 3699 N N . SER B 1 175 ? 25.128 2.683 -17.024 1.00 30.81 174 SER B N 1
ATOM 3700 C CA . SER B 1 175 ? 24.882 2.601 -18.466 1.00 33.16 174 SER B CA 1
ATOM 3701 C C . SER B 1 175 ? 26.056 3.190 -19.266 1.00 32.56 174 SER B C 1
ATOM 3702 O O . SER B 1 175 ? 26.559 2.550 -20.171 1.00 34.04 174 SER B O 1
ATOM 3705 N N . ARG B 1 176 ? 26.504 4.396 -18.919 1.00 32.23 175 ARG B N 1
ATOM 3706 C CA . ARG B 1 176 ? 27.671 4.984 -19.583 1.00 34.93 175 ARG B CA 1
ATOM 3707 C C . ARG B 1 176 ? 28.907 4.095 -19.461 1.00 31.27 175 ARG B C 1
ATOM 3708 O O . ARG B 1 176 ? 29.660 3.939 -20.414 1.00 34.00 175 ARG B O 1
ATOM 3716 N N . ARG B 1 177 ? 29.107 3.483 -18.302 1.00 30.31 176 ARG B N 1
ATOM 3717 C CA . ARG B 1 177 ? 30.241 2.579 -18.109 1.00 28.64 176 ARG B CA 1
ATOM 3718 C C . ARG B 1 177 ? 30.193 1.343 -19.043 1.00 31.06 176 ARG B C 1
ATOM 3719 O O . ARG B 1 177 ? 31.221 0.872 -19.570 1.00 29.48 176 ARG B O 1
ATOM 3727 N N . CYS B 1 178 ? 28.992 0.804 -19.268 1.00 30.16 177 CYS B N 1
ATOM 3728 C CA . CYS B 1 178 ? 28.845 -0.285 -20.229 1.00 27.95 177 CYS B CA 1
ATOM 3729 C C . CYS B 1 178 ? 29.141 0.191 -21.647 1.00 25.68 177 CYS B C 1
ATOM 3730 O O . CYS B 1 178 ? 29.779 -0.508 -22.423 1.00 27.40 177 CYS B O 1
ATOM 3733 N N . ASN B 1 179 ? 28.645 1.374 -21.993 1.00 27.06 178 ASN B N 1
ATOM 3734 C CA . ASN B 1 179 ? 28.944 1.967 -23.302 1.00 30.84 178 ASN B CA 1
ATOM 3735 C C . ASN B 1 179 ? 30.460 2.118 -23.541 1.00 31.58 178 ASN B C 1
ATOM 3736 O O . ASN B 1 179 ? 30.976 1.738 -24.614 1.00 29.44 178 ASN B O 1
ATOM 3741 N N . GLU B 1 180 ? 31.174 2.628 -22.531 1.00 31.61 179 GLU B N 1
ATOM 3742 C CA . GLU B 1 180 ? 32.639 2.772 -22.604 1.00 32.68 179 GLU B CA 1
ATOM 3743 C C . GLU B 1 180 ? 33.341 1.429 -22.757 1.00 33.26 179 GLU B C 1
ATOM 3744 O O . GLU B 1 180 ? 34.289 1.309 -23.520 1.00 33.83 179 GLU B O 1
ATOM 3750 N N . LEU B 1 181 ? 32.885 0.427 -22.017 1.00 33.83 180 LEU B N 1
ATOM 3751 C CA . LEU B 1 181 ? 33.485 -0.915 -22.093 1.00 34.33 180 LEU B CA 1
ATOM 3752 C C . LEU B 1 181 ? 33.449 -1.453 -23.515 1.00 33.46 180 LEU B C 1
ATOM 3753 O O . LEU B 1 181 ? 34.418 -2.055 -23.995 1.00 34.04 180 LEU B O 1
ATOM 3758 N N . ALA B 1 182 ? 32.320 -1.246 -24.195 1.00 32.48 181 ALA B N 1
ATOM 3759 C CA . ALA B 1 182 ? 32.146 -1.725 -25.563 1.00 31.50 181 ALA B CA 1
ATOM 3760 C C . ALA B 1 182 ? 33.098 -1.006 -26.520 1.00 31.52 181 ALA B C 1
ATOM 3761 O O . ALA B 1 182 ? 33.593 -1.586 -27.478 1.00 32.47 181 ALA B O 1
ATOM 3763 N N . ALA B 1 183 ? 33.325 0.275 -26.275 1.00 30.61 182 ALA B N 1
ATOM 3764 C CA . ALA B 1 183 ? 34.252 1.049 -27.108 1.00 33.53 182 ALA B CA 1
ATOM 3765 C C . ALA B 1 183 ? 35.705 0.628 -26.869 1.00 34.65 182 ALA B C 1
ATOM 3766 O O . ALA B 1 183 ? 36.509 0.574 -27.803 1.00 37.93 182 ALA B O 1
ATOM 3768 N N . LEU B 1 184 ? 36.027 0.303 -25.624 1.00 36.30 183 LEU B N 1
ATOM 3769 C CA . LEU B 1 184 ? 37.411 0.083 -25.203 1.00 38.19 183 LEU B CA 1
ATOM 3770 C C . LEU B 1 184 ? 37.880 -1.322 -25.466 1.00 40.26 183 LEU B C 1
ATOM 3771 O O . LEU B 1 184 ? 39.085 -1.597 -25.480 1.00 40.60 183 LEU B O 1
ATOM 3776 N N . ALA B 1 185 ? 36.918 -2.216 -25.653 1.00 42.15 184 ALA B N 1
ATOM 3777 C CA . ALA B 1 185 ? 37.200 -3.584 -26.047 1.00 44.41 184 ALA B CA 1
ATOM 3778 C C . ALA B 1 185 ? 36.413 -3.881 -27.327 1.00 45.26 184 ALA B C 1
ATOM 3779 O O . ALA B 1 185 ? 35.384 -4.552 -27.277 1.00 45.41 184 ALA B O 1
ATOM 3781 N N . PRO B 1 186 ? 36.888 -3.359 -28.478 1.00 47.69 185 PRO B N 1
ATOM 3782 C CA . PRO B 1 186 ? 36.133 -3.472 -29.729 1.00 48.59 185 PRO B CA 1
ATOM 3783 C C . PRO B 1 186 ? 35.729 -4.914 -30.035 1.00 48.97 185 PRO B C 1
ATOM 3784 O O . PRO B 1 186 ? 36.559 -5.827 -29.969 1.00 48.14 185 PRO B O 1
ATOM 3788 N N . GLY B 1 187 ? 34.444 -5.111 -30.314 1.00 49.08 186 GLY B N 1
ATOM 3789 C CA . GLY B 1 187 ? 33.908 -6.437 -30.590 1.00 47.30 186 GLY B CA 1
ATOM 3790 C C . GLY B 1 187 ? 33.225 -7.088 -29.408 1.00 48.21 186 GLY B C 1
ATOM 3791 O O . GLY B 1 187 ? 32.472 -8.049 -29.585 1.00 49.17 186 GLY B O 1
ATOM 3792 N N . LEU B 1 188 ? 33.488 -6.595 -28.194 1.00 47.26 187 LEU B N 1
ATOM 3793 C CA . LEU B 1 188 ? 32.782 -7.093 -27.007 1.00 45.60 187 LEU B CA 1
ATOM 3794 C C . LEU B 1 188 ? 31.316 -6.646 -27.054 1.00 44.53 187 LEU B C 1
ATOM 3795 O O . LEU B 1 188 ? 31.024 -5.508 -27.434 1.00 42.96 187 LEU B O 1
ATOM 3800 N N . ARG B 1 189 ? 30.400 -7.552 -26.707 1.00 43.93 188 ARG B N 1
ATOM 3801 C CA . ARG B 1 189 ? 28.978 -7.223 -26.624 1.00 41.51 188 ARG B CA 1
ATOM 3802 C C . ARG B 1 189 ? 28.635 -6.885 -25.188 1.00 39.30 188 ARG B C 1
ATOM 3803 O O . ARG B 1 189 ? 28.734 -7.734 -24.311 1.00 40.65 188 ARG B O 1
ATOM 3811 N N . VAL B 1 190 ? 28.248 -5.639 -24.929 1.00 37.16 189 VAL B N 1
ATOM 3812 C CA . VAL B 1 190 ? 27.917 -5.246 -23.559 1.00 34.32 189 VAL B CA 1
ATOM 3813 C C . VAL B 1 190 ? 26.487 -4.738 -23.490 1.00 34.73 189 VAL B C 1
ATOM 3814 O O . VAL B 1 190 ? 26.132 -3.820 -24.214 1.00 33.74 189 VAL B O 1
ATOM 3818 N N . SER B 1 191 ? 25.696 -5.314 -22.583 1.00 34.22 190 SER B N 1
ATOM 3819 C CA . SER B 1 191 ? 24.313 -4.897 -22.365 1.00 33.40 190 SER B CA 1
ATOM 3820 C C . SER B 1 191 ? 24.091 -4.379 -20.964 1.00 31.65 190 SER B C 1
ATOM 3821 O O . SER B 1 191 ? 24.595 -4.930 -19.993 1.00 32.03 190 SER B O 1
ATOM 3824 N N . PHE B 1 192 ? 23.280 -3.347 -20.863 1.00 30.12 191 PHE B N 1
ATOM 3825 C CA . PHE B 1 192 ? 22.782 -2.878 -19.589 1.00 32.26 191 PHE B CA 1
ATOM 3826 C C . PHE B 1 192 ? 21.269 -3.086 -19.545 1.00 34.13 191 PHE B C 1
ATOM 3827 O O . PHE B 1 192 ? 20.543 -2.546 -20.404 1.00 30.40 191 PHE B O 1
ATOM 3835 N N . ALA B 1 193 ? 20.795 -3.864 -18.562 1.00 34.36 192 ALA B N 1
ATOM 3836 C CA . ALA B 1 193 ? 19.367 -4.135 -18.425 1.00 36.13 192 ALA B CA 1
ATOM 3837 C C . ALA B 1 193 ? 18.774 -3.453 -17.208 1.00 38.92 192 ALA B C 1
ATOM 3838 O O . ALA B 1 193 ? 19.217 -3.679 -16.087 1.00 40.93 192 ALA B O 1
ATOM 3840 N N . ASP B 1 194 ? 17.790 -2.589 -17.427 1.00 38.19 193 ASP B N 1
ATOM 3841 C CA . ASP B 1 194 ? 17.046 -1.998 -16.335 1.00 38.94 193 ASP B CA 1
ATOM 3842 C C . ASP B 1 194 ? 15.756 -2.764 -16.235 1.00 39.10 193 ASP B C 1
ATOM 3843 O O . ASP B 1 194 ? 14.776 -2.471 -16.947 1.00 37.09 193 ASP B O 1
ATOM 3848 N N . LEU B 1 195 ? 15.760 -3.742 -15.341 1.00 40.80 194 LEU B N 1
ATOM 3849 C CA . LEU B 1 195 ? 14.696 -4.731 -15.270 1.00 43.66 194 LEU B CA 1
ATOM 3850 C C . LEU B 1 195 ? 13.341 -4.109 -14.996 1.00 45.10 194 LEU B C 1
ATOM 3851 O O . LEU B 1 195 ? 12.324 -4.579 -15.515 1.00 46.32 194 LEU B O 1
ATOM 3856 N N . GLN B 1 196 ? 13.305 -3.048 -14.204 1.00 44.86 195 GLN B N 1
ATOM 3857 C CA . GLN B 1 196 ? 12.001 -2.499 -13.848 1.00 48.33 195 GLN B CA 1
ATOM 3858 C C . GLN B 1 196 ? 11.369 -1.750 -15.029 1.00 47.18 195 GLN B C 1
ATOM 3859 O O . GLN B 1 196 ? 10.143 -1.751 -15.190 1.00 46.41 195 GLN B O 1
ATOM 3865 N N . ARG B 1 197 ? 12.215 -1.155 -15.873 1.00 44.18 196 ARG B N 1
ATOM 3866 C CA . ARG B 1 197 ? 11.757 -0.438 -17.069 1.00 42.43 196 ARG B CA 1
ATOM 3867 C C . ARG B 1 197 ? 11.429 -1.372 -18.244 1.00 39.44 196 ARG B C 1
ATOM 3868 O O . ARG B 1 197 ? 10.849 -0.944 -19.241 1.00 39.75 196 ARG B O 1
ATOM 3876 N N . GLY B 1 198 ? 11.809 -2.638 -18.122 1.00 34.40 197 GLY B N 1
ATOM 3877 C CA . GLY B 1 198 ? 11.633 -3.604 -19.197 1.00 34.52 197 GLY B CA 1
ATOM 3878 C C . GLY B 1 198 ? 12.474 -3.242 -20.402 1.00 34.45 197 GLY B C 1
ATOM 3879 O O . GLY B 1 198 ? 12.145 -3.613 -21.532 1.00 30.83 197 GLY B O 1
ATOM 3880 N N . GLU B 1 199 ? 13.592 -2.555 -20.136 1.00 33.59 198 GLU B N 1
ATOM 3881 C CA . GLU B 1 199 ? 14.463 -2.015 -21.173 1.00 34.94 198 GLU B CA 1
ATOM 3882 C C . GLU B 1 199 ? 15.873 -2.585 -21.057 1.00 35.23 198 GLU B C 1
ATOM 3883 O O . GLU B 1 199 ? 16.369 -2.822 -19.959 1.00 35.21 198 GLU B O 1
ATOM 3889 N N . ARG B 1 200 ? 16.529 -2.794 -22.188 1.00 34.18 199 ARG B N 1
ATOM 3890 C CA . ARG B 1 200 ? 17.846 -3.381 -22.201 1.00 36.45 199 ARG B CA 1
ATOM 3891 C C . ARG B 1 200 ? 18.584 -2.768 -23.368 1.00 36.48 199 ARG B C 1
ATOM 3892 O O . ARG B 1 200 ? 18.068 -2.741 -24.489 1.00 38.23 199 ARG B O 1
ATOM 3900 N N . THR B 1 201 ? 19.777 -2.249 -23.125 1.00 34.55 200 THR B N 1
ATOM 3901 C CA . THR B 1 201 ? 20.552 -1.675 -24.222 1.00 35.39 200 THR B CA 1
ATOM 3902 C C . THR B 1 201 ? 21.765 -2.538 -24.516 1.00 37.01 200 THR B C 1
ATOM 3903 O O . THR B 1 201 ? 22.456 -2.963 -23.595 1.00 38.80 200 THR B O 1
ATOM 3907 N N . LEU B 1 202 ? 22.006 -2.819 -25.791 1.00 36.29 201 LEU B N 1
ATOM 3908 C CA . LEU B 1 202 ? 23.143 -3.622 -26.213 1.00 36.26 201 LEU B CA 1
ATOM 3909 C C . LEU B 1 202 ? 24.074 -2.723 -26.990 1.00 36.21 201 LEU B C 1
ATOM 3910 O O . LEU B 1 202 ? 23.644 -2.073 -27.957 1.00 33.60 201 LEU B O 1
ATOM 3915 N N . TRP B 1 203 ? 25.346 -2.690 -26.582 1.00 35.10 202 TRP B N 1
ATOM 3916 C CA . TRP B 1 203 ? 26.362 -1.968 -27.338 1.00 35.50 202 TRP B CA 1
ATOM 3917 C C . TRP B 1 203 ? 27.284 -2.958 -27.998 1.00 35.07 202 TRP B C 1
ATOM 3918 O O . TRP B 1 203 ? 27.732 -3.922 -27.377 1.00 36.94 202 TRP B O 1
ATOM 3929 N N . HIS B 1 204 ? 27.538 -2.722 -29.271 1.00 36.00 203 HIS B N 1
ATOM 3930 C CA . HIS B 1 204 ? 28.532 -3.485 -30.010 1.00 38.71 203 HIS B CA 1
ATOM 3931 C C . HIS B 1 204 ? 29.251 -2.519 -30.948 1.00 37.98 203 HIS B C 1
ATOM 3932 O O . HIS B 1 204 ? 28.671 -2.021 -31.907 1.00 38.26 203 HIS B O 1
ATOM 3939 N N . LEU B 1 205 ? 30.508 -2.213 -30.640 1.00 39.83 204 LEU B N 1
ATOM 3940 C CA . LEU B 1 205 ? 31.224 -1.186 -31.391 1.00 41.15 204 LEU B CA 1
ATOM 3941 C C . LEU B 1 205 ? 32.521 -1.763 -31.927 1.00 43.28 204 LEU B C 1
ATOM 3942 O O . LEU B 1 205 ? 33.578 -1.562 -31.327 1.00 43.69 204 LEU B O 1
ATOM 3947 N N . PRO B 1 206 ? 32.452 -2.480 -33.064 1.00 45.40 205 PRO B N 1
ATOM 3948 C CA . PRO B 1 206 ? 33.655 -3.152 -33.563 1.00 45.80 205 PRO B CA 1
ATOM 3949 C C . PRO B 1 206 ? 34.679 -2.145 -34.108 1.00 45.32 205 PRO B C 1
ATOM 3950 O O . PRO B 1 206 ? 35.837 -2.495 -34.319 1.00 46.41 205 PRO B O 1
ATOM 3954 N N . GLY B 1 207 ? 34.250 -0.906 -34.323 1.00 45.57 206 GLY B N 1
ATOM 3955 C CA . GLY B 1 207 ? 35.167 0.191 -34.661 1.00 45.70 206 GLY B CA 1
ATOM 3956 C C . GLY B 1 207 ? 35.822 0.847 -33.454 1.00 45.95 206 GLY B C 1
ATOM 3957 O O . GLY B 1 207 ? 36.482 1.883 -33.581 1.00 48.18 206 GLY B O 1
ATOM 3958 N N . GLY B 1 208 ? 35.626 0.263 -32.277 1.00 44.17 207 GLY B N 1
ATOM 3959 C CA . GLY B 1 208 ? 36.291 0.721 -31.058 1.00 41.34 207 GLY B CA 1
ATOM 3960 C C . GLY B 1 208 ? 36.190 2.214 -30.819 1.00 42.62 207 GLY B C 1
ATOM 3961 O O . GLY B 1 208 ? 35.125 2.816 -31.011 1.00 40.17 207 GLY B O 1
ATOM 3962 N N . VAL B 1 209 ? 37.305 2.823 -30.400 1.00 40.63 208 VAL B N 1
ATOM 3963 C CA . VAL B 1 209 ? 37.309 4.262 -30.074 1.00 40.70 208 VAL B CA 1
ATOM 3964 C C . VAL B 1 209 ? 37.065 5.192 -31.270 1.00 39.48 208 VAL B C 1
ATOM 3965 O O . VAL B 1 209 ? 36.610 6.320 -31.102 1.00 41.94 208 VAL B O 1
ATOM 3969 N N . ALA B 1 210 ? 37.378 4.722 -32.472 1.00 43.38 209 ALA B N 1
ATOM 3970 C CA . ALA B 1 210 ? 37.144 5.481 -33.698 1.00 45.30 209 ALA B CA 1
ATOM 3971 C C . ALA B 1 210 ? 35.647 5.661 -33.913 1.00 46.17 209 ALA B C 1
ATOM 3972 O O . ALA B 1 210 ? 35.167 6.764 -34.203 1.00 47.90 209 ALA B O 1
ATOM 3974 N N . GLN B 1 211 ? 34.914 4.564 -33.735 1.00 46.83 210 GLN B N 1
ATOM 3975 C CA . GLN B 1 211 ? 33.461 4.568 -33.840 1.00 45.33 210 GLN B CA 1
ATOM 3976 C C . GLN B 1 211 ? 32.822 5.379 -32.714 1.00 44.26 210 GLN B C 1
ATOM 3977 O O . GLN B 1 211 ? 31.874 6.124 -32.940 1.00 44.15 210 GLN B O 1
ATOM 3983 N N . TRP B 1 212 ? 33.361 5.248 -31.505 1.00 44.77 211 TRP B N 1
ATOM 3984 C CA . TRP B 1 212 ? 32.863 5.977 -30.343 1.00 44.27 211 TRP B CA 1
ATOM 3985 C C . TRP B 1 212 ? 33.034 7.497 -30.478 1.00 45.45 211 TRP B C 1
ATOM 3986 O O . TRP B 1 212 ? 32.148 8.285 -30.086 1.00 43.84 211 TRP B O 1
ATOM 3997 N N . ALA B 1 213 ? 34.171 7.910 -31.043 1.00 45.87 212 ALA B N 1
ATOM 3998 C CA . ALA B 1 213 ? 34.419 9.325 -31.323 1.00 46.68 212 ALA B CA 1
ATOM 3999 C C . ALA B 1 213 ? 33.361 9.915 -32.262 1.00 47.29 212 ALA B C 1
ATOM 4000 O O . ALA B 1 213 ? 32.931 11.055 -32.065 1.00 47.47 212 ALA B O 1
ATOM 4002 N N . HIS B 1 214 ? 32.957 9.146 -33.278 1.00 50.27 213 HIS B N 1
ATOM 4003 C CA . HIS B 1 214 ? 31.850 9.533 -34.178 1.00 52.66 213 HIS B CA 1
ATOM 4004 C C . HIS B 1 214 ? 30.573 9.808 -33.388 1.00 51.42 213 HIS B C 1
ATOM 4005 O O . HIS B 1 214 ? 29.939 10.842 -33.567 1.00 52.65 213 HIS B O 1
ATOM 4012 N N . VAL B 1 215 ? 30.224 8.885 -32.498 1.00 50.18 214 VAL B N 1
ATOM 4013 C CA . VAL B 1 215 ? 29.076 9.045 -31.606 1.00 50.16 214 VAL B CA 1
ATOM 4014 C C . VAL B 1 215 ? 29.165 10.297 -30.734 1.00 50.14 214 VAL B C 1
ATOM 4015 O O . VAL B 1 215 ? 28.221 11.079 -30.660 1.00 49.01 214 VAL B O 1
ATOM 4019 N N . LEU B 1 216 ? 30.309 10.492 -30.086 1.00 49.92 215 LEU B N 1
ATOM 4020 C CA . LEU B 1 216 ? 30.489 11.631 -29.199 1.00 51.02 215 LEU B CA 1
ATOM 4021 C C . LEU B 1 216 ? 30.403 12.986 -29.909 1.00 51.47 215 LEU B C 1
ATOM 4022 O O . LEU B 1 216 ? 30.189 14.005 -29.258 1.00 51.66 215 LEU B O 1
ATOM 4027 N N . THR B 1 217 ? 30.565 13.000 -31.233 1.00 52.64 216 THR B N 1
ATOM 4028 C CA . THR B 1 217 ? 30.621 14.261 -31.995 1.00 54.19 216 THR B CA 1
ATOM 4029 C C . THR B 1 217 ? 29.508 14.404 -33.052 1.00 56.88 216 THR B C 1
ATOM 4030 O O . THR B 1 217 ? 29.486 15.375 -33.818 1.00 54.73 216 THR B O 1
ATOM 4034 N N . GLU B 1 218 ? 28.596 13.433 -33.087 1.00 60.23 217 GLU B N 1
ATOM 4035 C CA . GLU B 1 218 ? 27.511 13.402 -34.076 1.00 63.48 217 GLU B CA 1
ATOM 4036 C C . GLU B 1 218 ? 26.697 14.701 -34.143 1.00 63.94 217 GLU B C 1
ATOM 4037 O O . GLU B 1 218 ? 26.282 15.123 -35.226 1.00 65.13 217 GLU B O 1
ATOM 4043 N N . ALA B 1 219 ? 26.484 15.338 -32.995 1.00 64.27 218 ALA B N 1
ATOM 4044 C CA . ALA B 1 219 ? 25.673 16.552 -32.945 1.00 65.16 218 ALA B CA 1
ATOM 4045 C C . ALA B 1 219 ? 26.484 17.834 -33.166 1.00 65.44 218 ALA B C 1
ATOM 4046 O O . ALA B 1 219 ? 25.974 18.938 -32.971 1.00 65.74 218 ALA B O 1
ATOM 4048 N N . ARG B 1 220 ? 27.740 17.690 -33.582 1.00 65.41 219 ARG B N 1
ATOM 4049 C CA . ARG B 1 220 ? 28.626 18.842 -33.781 1.00 64.41 219 ARG B CA 1
ATOM 4050 C C . ARG B 1 220 ? 29.008 19.055 -35.241 1.00 62.89 219 ARG B C 1
ATOM 4051 O O . ARG B 1 220 ? 28.999 18.111 -36.027 1.00 63.02 219 ARG B O 1
ATOM 4059 N N . PRO B 1 221 ? 29.343 20.306 -35.609 1.00 62.06 220 PRO B N 1
ATOM 4060 C CA . PRO B 1 221 ? 29.888 20.597 -36.931 1.00 61.19 220 PRO B CA 1
ATOM 4061 C C . PRO B 1 221 ? 31.346 20.138 -37.055 1.00 60.08 220 PRO B C 1
ATOM 4062 O O . PRO B 1 221 ? 32.238 20.752 -36.480 1.00 59.94 220 PRO B O 1
ATOM 4066 N N . GLN B 1 222 ? 31.571 19.067 -37.808 1.00 59.08 221 GLN B N 1
ATOM 4067 C CA . GLN B 1 222 ? 32.890 18.460 -37.908 1.00 58.29 221 GLN B CA 1
ATOM 4068 C C . GLN B 1 222 ? 33.736 19.173 -38.957 1.00 56.60 221 GLN B C 1
ATOM 4069 O O . GLN B 1 222 ? 33.220 19.588 -39.987 1.00 57.48 221 GLN B O 1
ATOM 4075 N N . LEU B 1 223 ? 35.035 19.317 -38.693 1.00 54.07 222 LEU B N 1
ATOM 4076 C CA . LEU B 1 223 ? 35.927 19.997 -39.630 1.00 50.88 222 LEU B CA 1
ATOM 4077 C C . LEU B 1 223 ? 36.513 19.019 -40.644 1.00 49.56 222 LEU B C 1
ATOM 4078 O O . LEU B 1 223 ? 37.282 19.397 -41.532 1.00 51.22 222 LEU B O 1
ATOM 4083 N N . HIS B 1 224 ? 36.139 17.761 -40.498 1.00 46.96 223 HIS B N 1
ATOM 4084 C CA . HIS B 1 224 ? 36.553 16.697 -41.385 1.00 46.85 223 HIS B CA 1
ATOM 4085 C C . HIS B 1 224 ? 35.639 15.526 -41.058 1.00 47.48 223 HIS B C 1
ATOM 4086 O O . HIS B 1 224 ? 35.184 15.410 -39.922 1.00 47.43 223 HIS B O 1
ATOM 4093 N N . PRO B 1 225 ? 35.343 14.673 -42.056 1.00 50.44 224 PRO B N 1
ATOM 4094 C CA . PRO B 1 225 ? 34.332 13.625 -41.873 1.00 51.31 224 PRO B CA 1
ATOM 4095 C C . PRO B 1 225 ? 34.717 12.512 -40.896 1.00 52.65 224 PRO B C 1
ATOM 4096 O O . PRO B 1 225 ? 33.884 12.090 -40.087 1.00 54.19 224 PRO B O 1
ATOM 4100 N N . GLU B 1 226 ? 35.962 12.042 -40.979 1.00 51.09 225 GLU B N 1
ATOM 4101 C CA . GLU B 1 226 ? 36.397 10.851 -40.251 1.00 48.76 225 GLU B CA 1
ATOM 4102 C C . GLU B 1 226 ? 37.436 11.216 -39.200 1.00 45.90 225 GLU B C 1
ATOM 4103 O O . GLU B 1 226 ? 38.288 12.063 -39.449 1.00 45.08 225 GLU B O 1
ATOM 4109 N N . PRO B 1 227 ? 37.360 10.593 -38.014 1.00 45.57 226 PRO B N 1
ATOM 4110 C CA . PRO B 1 227 ? 38.426 10.811 -37.044 1.00 44.18 226 PRO B CA 1
ATOM 4111 C C . PRO B 1 227 ? 39.777 10.320 -37.563 1.00 41.95 226 PRO B C 1
ATOM 4112 O O . PRO B 1 227 ? 39.832 9.398 -38.386 1.00 40.39 226 PRO B O 1
ATOM 4116 N N . VAL B 1 228 ? 40.845 10.958 -37.093 1.00 38.97 227 VAL B N 1
ATOM 4117 C CA . VAL B 1 228 ? 42.208 10.471 -37.318 1.00 36.29 227 VAL B CA 1
ATOM 4118 C C . VAL B 1 228 ? 42.383 9.343 -36.319 1.00 35.35 227 VAL B C 1
ATOM 4119 O O . VAL B 1 228 ? 42.141 9.523 -35.130 1.00 36.83 227 VAL B O 1
ATOM 4123 N N . VAL B 1 229 ? 42.793 8.173 -36.781 1.00 33.08 228 VAL B N 1
ATOM 4124 C CA . VAL B 1 229 ? 42.743 7.001 -35.918 1.00 34.10 228 VAL B CA 1
ATOM 4125 C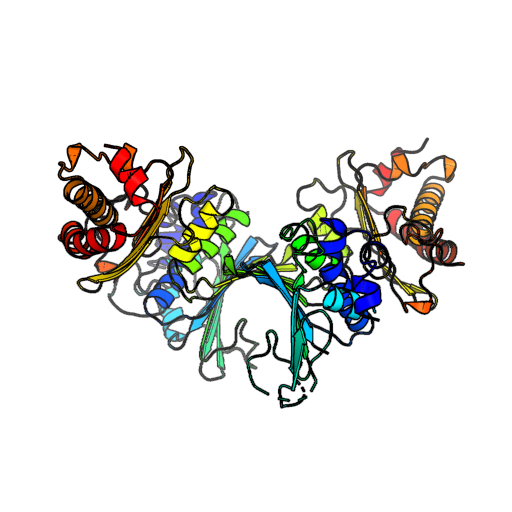 C . VAL B 1 229 ? 44.036 6.217 -35.965 1.00 32.94 228 VAL B C 1
ATOM 4126 O O . VAL B 1 229 ? 44.651 6.122 -37.017 1.00 35.71 228 VAL B O 1
ATOM 4130 N N . PHE B 1 230 ? 44.438 5.655 -34.830 1.00 32.71 229 PHE B N 1
ATOM 4131 C CA . PHE B 1 230 ? 45.601 4.766 -34.767 1.00 32.25 229 PHE B CA 1
ATOM 4132 C C . PHE B 1 230 ? 45.282 3.561 -33.898 1.00 33.14 229 PHE B C 1
ATOM 4133 O O . PHE B 1 230 ? 44.455 3.635 -32.986 1.00 31.96 229 PHE B O 1
ATOM 4141 N N . ASP B 1 231 ? 45.971 2.463 -34.180 1.00 35.84 230 ASP B N 1
ATOM 4142 C CA . ASP B 1 231 ? 45.827 1.214 -33.457 1.00 38.17 230 ASP B CA 1
ATOM 4143 C C . ASP B 1 231 ? 47.112 0.468 -33.756 1.00 38.29 230 ASP B C 1
ATOM 4144 O O . ASP B 1 231 ? 47.373 0.111 -34.898 1.00 40.59 230 ASP B O 1
ATOM 4149 N N . PHE B 1 232 ? 47.941 0.272 -32.750 1.00 39.00 231 PHE B N 1
ATOM 4150 C CA . PHE B 1 232 ? 49.193 -0.451 -32.934 1.00 38.86 231 PHE B CA 1
ATOM 4151 C C . PHE B 1 232 ? 49.573 -0.994 -31.586 1.00 40.37 231 PHE B C 1
ATOM 4152 O O . PHE B 1 232 ? 49.037 -0.563 -30.571 1.00 40.84 231 PHE B O 1
ATOM 4160 N N . THR B 1 233 ? 50.512 -1.930 -31.564 1.00 42.99 232 THR B N 1
ATOM 4161 C CA . THR B 1 233 ? 50.910 -2.532 -30.308 1.00 46.18 232 THR B CA 1
ATOM 4162 C C . THR B 1 233 ? 52.407 -2.373 -30.125 1.00 47.84 232 THR B C 1
ATOM 4163 O O . THR B 1 233 ? 53.172 -2.432 -31.084 1.00 49.03 232 THR B O 1
ATOM 4167 N N . TRP B 1 234 ? 52.816 -2.153 -28.889 1.00 50.04 233 TRP B N 1
ATOM 4168 C CA . TRP B 1 234 ? 54.226 -2.039 -28.578 1.00 52.22 233 TRP B CA 1
ATOM 4169 C C . TRP B 1 234 ? 54.456 -2.796 -27.293 1.00 52.84 233 TRP B C 1
ATOM 4170 O O . TRP B 1 234 ? 53.775 -2.545 -26.300 1.00 53.46 233 TRP B O 1
ATOM 4181 N N . ASP B 1 235 ? 55.382 -3.754 -27.320 1.00 54.95 234 ASP B N 1
ATOM 4182 C CA . ASP B 1 235 ? 55.789 -4.444 -26.099 1.00 55.42 234 ASP B CA 1
ATOM 4183 C C . ASP B 1 235 ? 54.610 -5.121 -25.395 1.00 54.18 234 ASP B C 1
ATOM 4184 O O . ASP B 1 235 ? 54.501 -5.083 -24.167 1.00 53.39 234 ASP B O 1
ATOM 4189 N N . GLY B 1 236 ? 53.721 -5.727 -26.173 1.00 54.61 235 GLY B N 1
ATOM 4190 C CA . GLY B 1 236 ? 52.544 -6.384 -25.607 1.00 54.67 235 GLY B CA 1
ATOM 4191 C C . GLY B 1 236 ? 51.425 -5.431 -25.201 1.00 54.39 235 GLY B C 1
ATOM 4192 O O . GLY B 1 236 ? 50.381 -5.874 -24.699 1.00 54.46 235 GLY B O 1
ATOM 4193 N N . LEU B 1 237 ? 51.628 -4.129 -25.406 1.00 52.33 236 LEU B N 1
ATOM 4194 C CA . LEU B 1 237 ? 50.577 -3.148 -25.121 1.00 51.43 236 LEU B CA 1
ATOM 4195 C C . LEU B 1 237 ? 49.912 -2.632 -26.398 1.00 50.60 236 LEU B C 1
ATOM 4196 O O . LEU B 1 237 ? 50.593 -2.174 -27.316 1.00 51.45 236 LEU B O 1
ATOM 4201 N N . ARG B 1 238 ? 48.582 -2.681 -26.443 1.00 47.16 237 ARG B N 1
ATOM 4202 C CA . ARG B 1 238 ? 47.849 -2.129 -27.577 1.00 44.47 237 ARG B CA 1
ATOM 4203 C C . ARG B 1 238 ? 47.503 -0.671 -27.311 1.00 40.33 237 ARG B C 1
ATOM 4204 O O . ARG B 1 238 ? 47.034 -0.349 -26.241 1.00 40.72 237 ARG B O 1
ATOM 4212 N N . VAL B 1 239 ? 47.727 0.198 -28.289 1.00 38.80 238 VAL B N 1
ATOM 4213 C CA . VAL B 1 239 ? 47.356 1.627 -28.156 1.00 36.02 238 VAL B CA 1
ATOM 4214 C C . VAL B 1 239 ? 46.314 1.988 -29.207 1.00 34.42 238 VAL B C 1
ATOM 4215 O O . VAL B 1 239 ? 46.553 1.822 -30.391 1.00 35.36 238 VAL B O 1
ATOM 4219 N N . GLN B 1 240 ? 45.169 2.495 -28.767 1.00 35.51 239 GLN B N 1
ATOM 4220 C CA . GLN B 1 240 ? 44.107 2.889 -29.667 1.00 36.02 239 GLN B CA 1
ATOM 4221 C C . GLN B 1 240 ? 43.852 4.374 -29.472 1.00 33.57 239 GLN B C 1
ATOM 4222 O O . GLN B 1 240 ? 43.737 4.830 -28.348 1.00 34.85 239 GLN B O 1
ATOM 4228 N N . CYS B 1 241 ? 43.752 5.115 -30.564 1.00 33.68 240 CYS B N 1
ATOM 4229 C CA A CYS B 1 241 ? 43.575 6.556 -30.496 0.50 32.72 240 CYS B CA 1
ATOM 4230 C CA B CYS B 1 241 ? 43.564 6.566 -30.503 0.50 32.68 240 CYS B CA 1
ATOM 4231 C C . CYS B 1 241 ? 42.564 7.049 -31.536 1.00 32.82 240 CYS B C 1
ATOM 4232 O O . CYS B 1 241 ? 42.548 6.561 -32.663 1.00 32.83 240 CYS B O 1
ATOM 4237 N N . ALA B 1 242 ? 41.740 8.028 -31.160 1.00 30.26 241 ALA B N 1
ATOM 4238 C CA . ALA B 1 242 ? 40.861 8.686 -32.132 1.00 31.13 241 ALA B CA 1
ATOM 4239 C C . ALA B 1 242 ? 40.811 10.185 -31.858 1.00 30.56 241 ALA B C 1
ATOM 4240 O O . ALA B 1 242 ? 40.682 10.590 -30.714 1.00 31.56 241 ALA B O 1
ATOM 4242 N N . LEU B 1 243 ? 40.919 10.996 -32.906 1.00 30.06 242 LEU B N 1
ATOM 4243 C CA . LEU B 1 243 ? 40.926 12.448 -32.754 1.00 31.93 242 LEU B CA 1
ATOM 4244 C C . LEU B 1 243 ? 39.940 13.075 -33.721 1.00 31.12 242 LEU B C 1
ATOM 4245 O O . LEU B 1 243 ? 39.929 12.758 -34.912 1.00 31.58 242 LEU B O 1
ATOM 4250 N N . GLN B 1 244 ? 39.134 14.003 -33.223 1.00 33.30 243 GLN B N 1
ATOM 4251 C CA . GLN B 1 244 ? 38.130 14.619 -34.083 1.00 34.25 243 GLN B CA 1
ATOM 4252 C C . GLN B 1 244 ? 37.978 16.090 -33.739 1.00 35.30 243 GLN B C 1
ATOM 4253 O O . GLN B 1 244 ? 37.638 16.439 -32.623 1.00 35.82 243 GLN B O 1
ATOM 4259 N N . TRP B 1 245 ? 38.265 16.947 -34.704 1.00 35.72 244 TRP B N 1
ATOM 4260 C CA . TRP B 1 245 ? 38.134 18.366 -34.499 1.00 39.32 244 TRP B CA 1
ATOM 4261 C C . TRP B 1 245 ? 36.766 18.812 -35.000 1.00 40.83 244 TRP B C 1
ATOM 4262 O O . TRP B 1 245 ? 36.291 18.376 -36.051 1.00 41.20 244 TRP B O 1
ATOM 4273 N N . CYS B 1 246 ? 36.146 19.680 -34.222 1.00 44.32 245 CYS B N 1
ATOM 4274 C CA . CYS B 1 246 ? 34.853 20.220 -34.567 1.00 48.48 245 CYS B CA 1
ATOM 4275 C C . CYS B 1 246 ? 34.942 21.731 -34.520 1.00 51.61 245 CYS B C 1
ATOM 4276 O O . CYS B 1 246 ? 35.937 22.288 -34.038 1.00 51.39 245 CYS B O 1
ATOM 4279 N N . GLU B 1 247 ? 33.909 22.389 -35.037 1.00 55.77 246 GLU B N 1
ATOM 4280 C CA . GLU B 1 247 ? 33.901 23.839 -35.141 1.00 60.48 246 GLU B CA 1
ATOM 4281 C C . GLU B 1 247 ? 33.278 24.493 -33.901 1.00 62.45 246 GLU B C 1
ATOM 4282 O O . GLU B 1 247 ? 32.225 25.138 -33.976 1.00 63.38 246 GLU B O 1
ATOM 4288 N N . ASP B 1 248 ? 33.941 24.292 -32.763 1.00 64.24 247 ASP B N 1
ATOM 4289 C CA . ASP B 1 248 ? 33.647 24.990 -31.507 1.00 65.98 247 ASP B CA 1
ATOM 4290 C C . ASP B 1 248 ? 34.941 25.163 -30.707 1.00 66.06 247 ASP B C 1
ATOM 4291 O O . ASP B 1 248 ? 36.030 24.944 -31.230 1.00 66.09 247 ASP B O 1
ATOM 4296 N N . GLU B 1 249 ? 34.827 25.559 -29.445 1.00 66.57 248 GLU B N 1
ATOM 4297 C CA . GLU B 1 249 ? 36.010 25.781 -28.615 1.00 66.89 248 GLU B CA 1
ATOM 4298 C C . GLU B 1 249 ? 36.184 24.690 -27.567 1.00 65.68 248 GLU B C 1
ATOM 4299 O O . GLU B 1 249 ? 37.294 24.474 -27.061 1.00 66.09 248 GLU B O 1
ATOM 4305 N N . ASP B 1 250 ? 35.090 23.995 -27.260 1.00 62.86 249 ASP B N 1
ATOM 4306 C CA . ASP B 1 250 ? 35.127 22.871 -26.329 1.00 61.92 249 ASP B CA 1
ATOM 4307 C C . ASP B 1 250 ? 36.180 21.845 -26.739 1.00 58.87 249 ASP B C 1
ATOM 4308 O O . ASP B 1 250 ? 36.362 21.566 -27.928 1.00 57.37 249 ASP B O 1
ATOM 4313 N N . SER B 1 251 ? 36.866 21.285 -25.749 1.00 56.10 250 SER B N 1
ATOM 4314 C CA . SER B 1 251 ? 37.779 20.178 -26.003 1.00 53.56 250 SER B CA 1
ATOM 4315 C C . SER B 1 251 ? 37.584 19.063 -24.979 1.00 50.55 250 SER B C 1
ATOM 4316 O O . SER B 1 251 ? 37.353 19.320 -23.799 1.00 50.11 250 SER B O 1
ATOM 4319 N N . THR B 1 252 ? 37.686 17.827 -25.451 1.00 47.72 251 THR B N 1
ATOM 4320 C CA . THR B 1 252 ? 37.467 16.655 -24.634 1.00 45.71 251 THR B CA 1
ATOM 4321 C C . THR B 1 252 ? 38.639 15.694 -24.817 1.00 43.91 251 THR B C 1
ATOM 4322 O O . THR B 1 252 ? 38.974 15.337 -25.939 1.00 42.32 251 THR B O 1
ATOM 4326 N N . LEU B 1 253 ? 39.273 15.304 -23.719 1.00 41.49 252 LEU B N 1
ATOM 4327 C CA . LEU B 1 253 ? 40.385 14.371 -23.787 1.00 40.50 252 LEU B CA 1
ATOM 4328 C C . LEU B 1 253 ? 40.104 13.286 -22.780 1.00 38.60 252 LEU B C 1
ATOM 4329 O O . LEU B 1 253 ? 40.139 13.512 -21.577 1.00 39.34 252 LEU B O 1
ATOM 4334 N N . LEU B 1 254 ? 39.800 12.108 -23.297 1.00 36.26 253 LEU B N 1
ATOM 4335 C CA . LEU B 1 254 ? 39.448 10.958 -22.497 1.00 36.49 253 LEU B CA 1
ATOM 4336 C C . LEU B 1 254 ? 40.560 9.944 -22.660 1.00 34.30 253 LEU B C 1
ATOM 4337 O O . LEU B 1 254 ? 40.847 9.545 -23.776 1.00 32.65 253 LEU B O 1
ATOM 4342 N N . SER B 1 255 ? 41.174 9.518 -21.563 1.00 32.97 254 SER B N 1
ATOM 4343 C CA . SER B 1 255 ? 42.236 8.525 -21.648 1.00 33.61 254 SER B CA 1
ATOM 4344 C C . SER B 1 255 ? 42.005 7.369 -20.713 1.00 33.61 254 SER B C 1
ATOM 4345 O O . SER B 1 255 ? 41.409 7.525 -19.644 1.00 35.53 254 SER B O 1
ATOM 4348 N N . PHE B 1 256 ? 42.487 6.196 -21.112 1.00 33.56 255 PHE B N 1
ATOM 4349 C CA . PHE B 1 256 ? 42.198 4.984 -20.369 1.00 35.61 255 PHE B CA 1
ATOM 4350 C C . PHE B 1 256 ? 43.391 4.063 -20.362 1.00 35.93 255 PHE B C 1
ATOM 4351 O O . PHE B 1 256 ? 44.159 4.017 -21.329 1.00 33.31 255 PHE B O 1
ATOM 4359 N N . ALA B 1 257 ? 43.521 3.319 -19.269 1.00 35.93 256 ALA B N 1
ATOM 4360 C CA . ALA B 1 257 ? 44.429 2.196 -19.191 1.00 39.93 256 ALA B CA 1
ATOM 4361 C C . ALA B 1 257 ? 43.587 0.986 -18.849 1.00 42.35 256 ALA B C 1
ATOM 4362 O O . ALA B 1 257 ? 42.815 1.026 -17.884 1.00 44.59 256 ALA B O 1
ATOM 4364 N N . ASN B 1 258 ? 43.713 -0.071 -19.649 1.00 43.99 257 ASN B N 1
ATOM 4365 C CA . ASN B 1 258 ? 42.911 -1.272 -19.466 1.00 46.84 257 ASN B CA 1
ATOM 4366 C C . ASN B 1 258 ? 41.468 -0.903 -19.127 1.00 47.35 257 ASN B C 1
ATOM 4367 O O . ASN B 1 258 ? 40.905 -1.380 -18.149 1.00 48.71 257 ASN B O 1
ATOM 4372 N N . ALA B 1 259 ? 40.902 -0.004 -19.931 1.00 48.19 258 ALA B N 1
ATOM 4373 C CA . ALA B 1 259 ? 39.499 0.428 -19.820 1.00 49.68 258 ALA B CA 1
ATOM 4374 C C . ALA B 1 259 ? 39.098 1.174 -18.536 1.00 49.13 258 ALA B C 1
ATOM 4375 O O . ALA B 1 259 ? 37.921 1.406 -18.291 1.00 48.84 258 ALA B O 1
ATOM 4377 N N . VAL B 1 260 ? 40.070 1.562 -17.723 1.00 50.67 259 VAL B N 1
ATOM 4378 C CA . VAL B 1 260 ? 39.764 2.431 -16.594 1.00 50.90 259 VAL B CA 1
ATOM 4379 C C . VAL B 1 260 ? 40.378 3.821 -16.789 1.00 50.19 259 VAL B C 1
ATOM 4380 O O . VAL B 1 260 ? 41.566 3.977 -17.113 1.00 50.16 259 VAL B O 1
ATOM 4384 N N . ARG B 1 261 ? 39.522 4.816 -16.626 1.00 46.28 260 ARG B N 1
ATOM 4385 C CA . ARG B 1 261 ? 39.854 6.195 -16.819 1.00 47.33 260 ARG B CA 1
ATOM 4386 C C . ARG B 1 261 ? 41.161 6.577 -16.105 1.00 47.23 260 ARG B C 1
ATOM 4387 O O . ARG B 1 261 ? 41.381 6.215 -14.938 1.00 45.81 260 ARG B O 1
ATOM 4395 N N . THR B 1 262 ? 42.037 7.269 -16.838 1.00 44.99 261 THR B N 1
ATOM 4396 C CA . THR B 1 262 ? 43.239 7.897 -16.271 1.00 42.58 261 THR B CA 1
ATOM 4397 C C . THR B 1 262 ? 42.992 9.401 -16.277 1.00 43.59 261 THR B C 1
ATOM 4398 O O . THR B 1 262 ? 43.329 10.091 -17.242 1.00 41.71 261 THR B O 1
ATOM 4402 N N . VAL B 1 263 ? 42.379 9.922 -15.211 1.00 43.31 262 VAL B N 1
ATOM 4403 C CA . VAL B 1 263 ? 41.922 11.313 -15.224 1.00 42.56 262 VAL B CA 1
ATOM 4404 C C . VAL B 1 263 ? 43.057 12.326 -15.258 1.00 43.12 262 VAL B C 1
ATOM 4405 O O . VAL B 1 263 ? 42.859 13.473 -15.658 1.00 40.75 262 VAL B O 1
ATOM 4409 N N . ARG B 1 264 ? 44.249 11.906 -14.851 1.00 43.54 263 ARG B N 1
ATOM 4410 C CA . ARG B 1 264 ? 45.404 12.792 -14.960 1.00 45.91 263 ARG B CA 1
ATOM 4411 C C . ARG B 1 264 ? 46.325 12.391 -16.116 1.00 45.07 263 ARG B C 1
ATOM 4412 O O . ARG B 1 264 ? 47.501 12.760 -16.152 1.00 44.85 263 ARG B O 1
ATOM 4420 N N . HIS B 1 265 ? 45.772 11.623 -17.053 1.00 42.30 264 HIS B N 1
ATOM 4421 C CA . HIS B 1 265 ? 46.473 11.255 -18.284 1.00 39.66 264 HIS B CA 1
ATOM 4422 C C . HIS B 1 265 ? 47.777 10.508 -18.063 1.00 38.97 264 HIS B C 1
ATOM 4423 O O . HIS B 1 265 ? 47.776 9.450 -17.424 1.00 39.47 264 HIS B O 1
ATOM 4430 N N . GLY B 1 266 ? 48.889 11.036 -18.586 1.00 38.18 265 GLY B N 1
ATOM 4431 C CA . GLY B 1 266 ? 50.186 10.370 -18.420 1.00 36.02 265 GLY B CA 1
ATOM 4432 C C . GLY B 1 266 ? 50.893 9.952 -19.708 1.00 36.12 265 GLY B C 1
ATOM 4433 O O . GLY B 1 266 ? 50.699 10.571 -20.757 1.00 34.62 265 GLY B O 1
ATOM 4434 N N . ALA B 1 267 ? 51.693 8.886 -19.619 1.00 36.72 266 ALA B N 1
ATOM 4435 C CA . ALA B 1 267 ? 52.608 8.497 -20.697 1.00 36.39 266 ALA B CA 1
ATOM 4436 C C . ALA B 1 267 ? 51.916 8.295 -22.054 1.00 35.82 266 ALA B C 1
ATOM 4437 O O . ALA B 1 267 ? 52.494 8.630 -23.090 1.00 33.45 266 ALA B O 1
ATOM 4439 N N . HIS B 1 268 ? 50.701 7.726 -22.037 1.00 34.77 267 HIS B N 1
ATOM 4440 C CA . HIS B 1 268 ? 49.952 7.464 -23.276 1.00 32.89 267 HIS B CA 1
ATOM 4441 C C . HIS B 1 268 ? 49.520 8.737 -23.958 1.00 32.98 267 HIS B C 1
ATOM 4442 O O . HIS B 1 268 ? 49.744 8.914 -25.164 1.00 32.65 267 HIS B O 1
ATOM 4449 N N . VAL B 1 269 ? 48.927 9.643 -23.198 1.00 29.18 268 VAL B N 1
ATOM 4450 C CA . VAL B 1 269 ? 48.474 10.903 -23.767 1.00 30.46 268 VAL B CA 1
ATOM 4451 C C . VAL B 1 269 ? 49.676 11.754 -24.215 1.00 30.87 268 VAL B C 1
ATOM 4452 O O . VAL B 1 269 ? 49.666 12.323 -25.302 1.00 32.93 268 VAL B O 1
ATOM 4456 N N . LYS B 1 270 ? 50.716 11.809 -23.385 1.00 31.44 269 LYS B N 1
ATOM 4457 C CA . LYS B 1 270 ? 51.890 12.614 -23.744 1.00 33.71 269 LYS B CA 1
ATOM 4458 C C . LYS B 1 270 ? 52.542 12.161 -25.055 1.00 30.55 269 LYS B C 1
ATOM 4459 O O . LYS B 1 270 ? 52.912 12.991 -25.876 1.00 33.86 269 LYS B O 1
ATOM 4465 N N . GLY B 1 271 ? 52.657 10.854 -25.270 1.00 31.97 270 GLY B N 1
ATOM 4466 C CA . GLY B 1 271 ? 53.193 10.360 -26.556 1.00 31.12 270 GLY B CA 1
ATOM 4467 C C . GLY B 1 271 ? 52.411 10.918 -27.733 1.00 31.75 270 GLY B C 1
ATOM 4468 O O . GLY B 1 271 ? 52.976 11.336 -28.759 1.00 29.37 270 GLY B O 1
ATOM 4469 N N . VAL B 1 272 ? 51.081 10.928 -27.593 1.00 31.25 271 VAL B N 1
ATOM 4470 C CA . VAL B 1 272 ? 50.215 11.427 -28.638 1.00 26.16 271 VAL B CA 1
ATOM 4471 C C . VAL B 1 272 ? 50.325 12.923 -28.866 1.00 27.04 271 VAL B C 1
ATOM 4472 O O . VAL B 1 272 ? 50.394 13.358 -30.019 1.00 27.64 271 VAL B O 1
ATOM 4476 N N . THR B 1 273 ? 50.297 13.715 -27.795 1.00 27.88 272 THR B N 1
ATOM 4477 C CA . THR B 1 273 ? 50.328 15.169 -27.959 1.00 29.17 272 THR B CA 1
ATOM 4478 C C . THR B 1 273 ? 51.721 15.631 -28.448 1.00 28.62 272 THR B C 1
ATOM 4479 O O . THR B 1 273 ? 51.827 16.541 -29.260 1.00 29.83 272 THR B O 1
ATOM 4483 N N . GLN B 1 274 ? 52.769 15.005 -27.942 1.00 29.44 273 GLN B N 1
ATOM 4484 C CA . GLN B 1 274 ? 54.133 15.343 -28.412 1.00 29.22 273 GLN B CA 1
ATOM 4485 C C . GLN B 1 274 ? 54.292 14.999 -29.893 1.00 28.97 273 GLN B C 1
ATOM 4486 O O . GLN B 1 274 ? 54.913 15.745 -30.635 1.00 28.36 273 GLN B O 1
ATOM 4492 N N . ALA B 1 275 ? 53.728 13.866 -30.325 1.00 30.07 274 ALA B N 1
ATOM 4493 C CA . ALA B 1 275 ? 53.745 13.481 -31.768 1.00 29.69 274 ALA B CA 1
ATOM 4494 C C . ALA B 1 275 ? 53.016 14.477 -32.663 1.00 30.53 274 ALA B C 1
ATOM 4495 O O . ALA B 1 275 ? 53.500 14.856 -33.749 1.00 29.04 274 ALA B O 1
ATOM 4497 N N . LEU B 1 276 ? 51.845 14.927 -32.210 1.00 27.93 275 LEU B N 1
ATOM 4498 C CA . LEU B 1 276 ? 51.039 15.822 -33.019 1.00 27.50 275 LEU B CA 1
ATOM 4499 C C . LEU B 1 276 ? 51.668 17.190 -33.087 1.00 25.83 275 LEU B C 1
ATOM 4500 O O . LEU B 1 276 ? 51.720 17.786 -34.151 1.00 28.49 275 LEU B O 1
ATOM 4505 N N . ARG B 1 277 ? 52.120 17.703 -31.954 1.00 28.69 276 ARG B N 1
ATOM 4506 C CA . ARG B 1 277 ? 52.773 19.020 -31.964 1.00 30.65 276 ARG B CA 1
ATOM 4507 C C . ARG B 1 277 ? 54.059 18.979 -32.827 1.00 31.61 276 ARG B C 1
ATOM 4508 O O . ARG B 1 277 ? 54.328 19.906 -33.566 1.00 30.89 276 ARG B O 1
ATOM 4516 N N . GLY B 1 278 ? 54.817 17.892 -32.714 1.00 32.07 277 GLY B N 1
ATOM 4517 C CA . GLY B 1 278 ? 55.996 17.674 -33.556 1.00 30.82 277 GLY B CA 1
ATOM 4518 C C . GLY B 1 278 ? 55.682 17.688 -35.031 1.00 32.42 277 GLY B C 1
ATOM 4519 O O . GLY B 1 278 ? 56.444 18.237 -35.821 1.00 35.54 277 GLY B O 1
ATOM 4520 N N . ALA B 1 279 ? 54.568 17.069 -35.418 1.00 31.33 278 ALA B N 1
ATOM 4521 C CA . ALA B 1 279 ? 54.163 16.979 -36.818 1.00 31.88 278 ALA B CA 1
ATOM 4522 C C . ALA B 1 279 ? 53.735 18.314 -37.404 1.00 35.58 278 ALA B C 1
ATOM 4523 O O . ALA B 1 279 ? 54.073 18.633 -38.554 1.00 32.86 278 ALA B O 1
ATOM 4525 N N . LEU B 1 280 ? 52.985 19.097 -36.624 1.00 34.13 279 LEU B N 1
ATOM 4526 C CA . LEU B 1 280 ? 52.531 20.414 -37.072 1.00 36.75 279 LEU B CA 1
ATOM 4527 C C . LEU B 1 280 ? 53.729 21.339 -37.319 1.00 38.16 279 LEU B C 1
ATOM 4528 O O . LEU B 1 280 ? 53.765 22.088 -38.305 1.00 40.24 279 LEU B O 1
ATOM 4533 N N . ALA B 1 281 ? 54.687 21.270 -36.405 1.00 36.92 280 ALA B N 1
ATOM 4534 C CA . ALA B 1 281 ? 55.943 21.971 -36.517 1.00 40.97 280 ALA B CA 1
ATOM 4535 C C . ALA B 1 281 ? 56.662 21.594 -37.827 1.00 43.68 280 ALA B C 1
ATOM 4536 O O . ALA B 1 281 ? 57.075 22.471 -38.591 1.00 46.15 280 ALA B O 1
ATOM 4538 N N . LYS B 1 282 ? 56.770 20.294 -38.103 1.00 43.63 281 LYS B N 1
ATOM 4539 C CA . LYS B 1 282 ? 57.376 19.840 -39.352 1.00 44.25 281 LYS B CA 1
ATOM 4540 C C . LYS B 1 282 ? 56.619 20.360 -40.567 1.00 44.62 281 LYS B C 1
ATOM 4541 O O . LYS B 1 282 ? 57.228 20.762 -41.551 1.00 42.80 281 LYS B O 1
ATOM 4547 N N . LEU B 1 283 ? 55.290 20.369 -40.506 1.00 44.63 282 LEU B N 1
ATOM 4548 C CA . LEU B 1 283 ? 54.497 20.734 -41.684 1.00 45.79 282 LEU B CA 1
ATOM 4549 C C . LEU B 1 283 ? 54.541 22.211 -42.000 1.00 47.91 282 LEU B C 1
ATOM 4550 O O . LEU B 1 283 ? 54.339 22.606 -43.155 1.00 48.86 282 LEU B O 1
ATOM 4555 N N . SER B 1 284 ? 54.821 23.019 -40.980 1.00 48.25 283 SER B N 1
ATOM 4556 C CA . SER B 1 284 ? 54.740 24.477 -41.092 1.00 49.46 283 SER B CA 1
ATOM 4557 C C . SER B 1 284 ? 56.110 25.121 -41.179 1.00 51.16 283 SER B C 1
ATOM 4558 O O . SER B 1 284 ? 56.223 26.327 -41.434 1.00 52.03 283 SER B O 1
ATOM 4561 N N . GLY B 1 285 ? 57.148 24.318 -40.960 1.00 52.20 284 GLY B N 1
ATOM 4562 C CA . GLY B 1 285 ? 58.505 24.839 -40.882 1.00 52.75 284 GLY B CA 1
ATOM 4563 C C . GLY B 1 285 ? 58.769 25.508 -39.543 1.00 53.44 284 GLY B C 1
ATOM 4564 O O . GLY B 1 285 ? 59.853 26.054 -39.316 1.00 54.38 284 GLY B O 1
ATOM 4565 N N . GLU B 1 286 ? 57.785 25.454 -38.651 1.00 52.52 285 GLU B N 1
ATOM 4566 C CA . GLU B 1 286 ? 57.882 26.075 -37.326 1.00 52.72 285 GLU B CA 1
ATOM 4567 C C . GLU B 1 286 ? 58.469 25.092 -36.311 1.00 51.46 285 GLU B C 1
ATOM 4568 O O . GLU B 1 286 ? 59.185 24.180 -36.683 1.00 51.58 285 GLU B O 1
ATOM 4574 N N . THR B 1 287 ? 58.156 2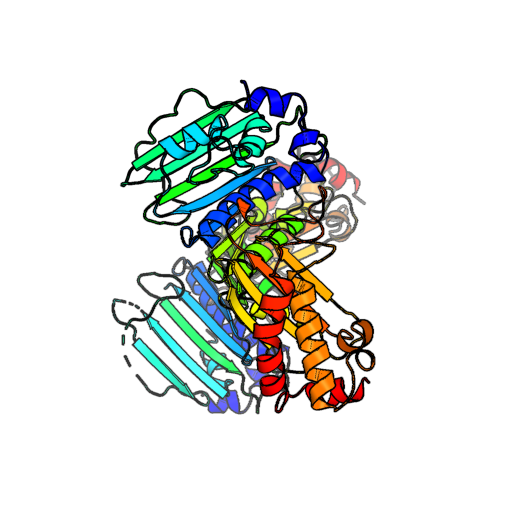5.277 -35.027 1.00 50.90 286 THR B N 1
ATOM 4575 C CA . THR B 1 287 ? 58.647 24.390 -33.966 1.00 49.72 286 THR B CA 1
ATOM 4576 C C . THR B 1 287 ? 57.521 24.015 -32.979 1.00 48.58 286 THR B C 1
ATOM 4577 O O . THR B 1 287 ? 56.430 24.553 -33.084 1.00 49.34 286 THR B O 1
ATOM 4581 N N . ARG B 1 288 ? 57.779 23.100 -32.041 1.00 47.77 287 ARG B N 1
ATOM 4582 C CA . ARG B 1 288 ? 56.725 22.618 -31.115 1.00 47.27 287 ARG B CA 1
ATOM 4583 C C . ARG B 1 288 ? 56.199 23.710 -30.213 1.00 47.14 287 ARG B C 1
ATOM 4584 O O . ARG B 1 288 ? 55.008 23.754 -29.914 1.00 45.97 287 ARG B O 1
ATOM 4592 N N . GLY B 1 289 ? 57.112 24.568 -29.763 1.00 46.61 288 GLY B N 1
ATOM 4593 C CA . GLY B 1 289 ? 56.777 25.676 -28.886 1.00 44.31 288 GLY B CA 1
ATOM 4594 C C . GLY B 1 289 ? 55.790 26.604 -29.549 1.00 42.88 288 GLY B C 1
ATOM 4595 O O . GLY B 1 289 ? 55.080 27.347 -28.875 1.00 44.97 288 GLY B O 1
ATOM 4596 N N . ALA B 1 290 ? 55.739 26.563 -30.875 1.00 41.23 289 ALA B N 1
ATOM 4597 C CA . ALA B 1 290 ? 54.794 27.376 -31.613 1.00 41.02 289 ALA B CA 1
ATOM 4598 C C . ALA B 1 290 ? 53.395 26.752 -31.600 1.00 42.18 289 ALA B C 1
ATOM 4599 O O . ALA B 1 290 ? 52.434 27.393 -32.005 1.00 42.13 289 ALA B O 1
ATOM 4601 N N . PHE B 1 291 ? 53.291 25.501 -31.145 1.00 41.82 290 PHE B N 1
ATOM 4602 C CA . PHE B 1 291 ? 52.004 24.802 -31.100 1.00 42.33 290 PHE B CA 1
ATOM 4603 C C . PHE B 1 291 ? 51.703 24.280 -29.699 1.00 41.53 290 PHE B C 1
ATOM 4604 O O . PHE B 1 291 ? 51.746 23.079 -29.475 1.00 41.67 290 PHE B O 1
ATOM 4612 N N . PRO B 1 292 ? 51.384 25.192 -28.748 1.00 40.85 291 PRO B N 1
ATOM 4613 C CA . PRO B 1 292 ? 51.033 24.791 -27.387 1.00 39.70 291 PRO B CA 1
ATOM 4614 C C . PRO B 1 292 ? 49.804 23.888 -27.464 1.00 37.55 291 PRO B C 1
ATOM 4615 O O . PRO B 1 292 ? 48.920 24.145 -28.283 1.00 35.59 291 PRO B O 1
ATOM 4619 N N . TRP B 1 293 ? 49.768 22.841 -26.646 1.00 38.70 292 TRP B N 1
ATOM 4620 C CA . TRP B 1 293 ? 48.679 21.865 -26.704 1.00 39.75 292 TRP B CA 1
ATOM 4621 C C . TRP B 1 293 ? 47.292 22.501 -26.559 1.00 40.96 292 TRP B C 1
ATOM 4622 O O . TRP B 1 293 ? 46.353 22.102 -27.243 1.00 39.73 292 TRP B O 1
ATOM 4633 N N . ALA B 1 294 ? 47.176 23.500 -25.681 1.00 43.94 293 ALA B N 1
ATOM 4634 C CA . ALA B 1 294 ? 45.884 24.167 -25.418 1.00 44.07 293 ALA B CA 1
ATOM 4635 C C . ALA B 1 294 ? 45.246 24.718 -26.688 1.00 44.81 293 ALA B C 1
ATOM 4636 O O . ALA B 1 294 ? 44.027 24.643 -26.876 1.00 43.94 293 ALA B O 1
ATOM 4638 N N . ARG B 1 295 ? 46.073 25.266 -27.571 1.00 44.19 294 ARG B N 1
ATOM 4639 C CA . ARG B 1 295 ? 45.573 25.818 -28.820 1.00 43.86 294 ARG B CA 1
ATOM 4640 C C . ARG B 1 295 ? 45.233 24.723 -29.838 1.00 42.58 294 ARG B C 1
ATOM 4641 O O . ARG B 1 295 ? 44.225 24.818 -30.561 1.00 41.92 294 ARG B O 1
ATOM 4649 N N . VAL B 1 296 ? 46.088 23.699 -29.909 1.00 39.31 295 VAL B N 1
ATOM 4650 C CA . VAL B 1 296 ? 45.879 22.593 -30.842 1.00 36.92 295 VAL B CA 1
ATOM 4651 C C . VAL B 1 296 ? 44.564 21.870 -30.513 1.00 34.36 295 VAL B C 1
ATOM 4652 O O . VAL B 1 296 ? 43.830 21.493 -31.416 1.00 35.24 295 VAL B O 1
ATOM 4656 N N . ALA B 1 297 ? 44.285 21.701 -29.219 1.00 35.44 296 ALA B N 1
ATOM 4657 C CA . ALA B 1 297 ? 43.126 20.926 -28.742 1.00 36.34 296 ALA B CA 1
ATOM 4658 C C . ALA B 1 297 ? 41.782 21.677 -28.736 1.00 37.91 296 ALA B C 1
ATOM 4659 O O . ALA B 1 297 ? 40.759 21.123 -28.328 1.00 37.80 296 ALA B O 1
ATOM 4661 N N . GLN B 1 298 ? 41.773 22.916 -29.211 1.00 39.06 297 GLN B N 1
ATOM 4662 C CA . GLN B 1 298 ? 40.510 23.639 -29.436 1.00 41.63 297 GLN B CA 1
ATOM 4663 C C . GLN B 1 298 ? 39.567 22.950 -30.429 1.00 41.26 297 GLN B C 1
ATOM 4664 O O . GLN B 1 298 ? 39.894 22.767 -31.616 1.00 41.96 297 GLN B O 1
ATOM 4670 N N . GLY B 1 299 ? 38.374 22.604 -29.951 1.00 38.30 298 GLY B N 1
ATOM 4671 C CA . GLY B 1 299 ? 37.398 21.932 -30.787 1.00 37.91 298 GLY B CA 1
ATOM 4672 C C . GLY B 1 299 ? 37.682 20.450 -30.938 1.00 37.56 298 GLY B C 1
ATOM 4673 O O . GLY B 1 299 ? 36.993 19.761 -31.681 1.00 39.08 298 GLY B O 1
ATOM 4674 N N . LEU B 1 300 ? 38.700 19.960 -30.234 1.00 37.62 299 LEU B N 1
ATOM 4675 C CA . LEU B 1 300 ? 39.140 18.558 -30.390 1.00 35.36 299 LEU B CA 1
ATOM 4676 C C . LEU B 1 300 ? 38.484 17.610 -29.401 1.00 34.29 299 LEU B C 1
ATOM 4677 O O . LEU B 1 300 ? 38.503 17.842 -28.200 1.00 34.43 299 LEU B O 1
ATOM 4682 N N . THR B 1 301 ? 37.940 16.517 -29.930 1.00 35.17 300 THR B N 1
ATOM 4683 C CA . THR B 1 301 ? 37.559 15.379 -29.114 1.00 36.04 300 THR B CA 1
ATOM 4684 C C . THR B 1 301 ? 38.595 14.263 -29.310 1.00 32.81 300 THR B C 1
ATOM 4685 O O . THR B 1 301 ? 38.767 13.762 -30.407 1.00 32.45 300 THR B O 1
ATOM 4689 N N . ALA B 1 302 ? 39.299 13.906 -28.248 1.00 32.85 301 ALA B N 1
ATOM 4690 C CA . ALA B 1 302 ? 40.390 12.927 -28.354 1.00 34.29 301 ALA B CA 1
ATOM 4691 C C . ALA B 1 302 ? 40.201 11.799 -27.372 1.00 33.69 301 ALA B C 1
ATOM 4692 O O . ALA B 1 302 ? 39.904 12.025 -26.188 1.00 34.82 301 ALA B O 1
ATOM 4694 N N . ILE B 1 303 ? 40.378 10.582 -27.872 1.00 31.74 302 ILE B N 1
ATOM 4695 C CA . ILE B 1 303 ? 40.360 9.412 -27.044 1.00 32.66 302 ILE B CA 1
ATOM 4696 C C . ILE B 1 303 ? 41.672 8.654 -27.191 1.00 30.44 302 ILE B C 1
ATOM 4697 O O . ILE B 1 303 ? 42.096 8.347 -28.290 1.00 29.42 302 ILE B O 1
ATOM 4702 N N . VAL B 1 304 ? 42.298 8.353 -26.067 1.00 29.25 303 VAL B N 1
ATOM 4703 C CA . VAL B 1 304 ? 43.562 7.630 -26.070 1.00 30.88 303 VAL B CA 1
ATOM 4704 C C . VAL B 1 304 ? 43.423 6.482 -25.122 1.00 30.53 303 VAL B C 1
ATOM 4705 O O . VAL B 1 304 ? 43.224 6.684 -23.926 1.00 33.60 303 VAL B O 1
ATOM 4709 N N . ALA B 1 305 ? 43.552 5.268 -25.620 1.00 31.89 304 ALA B N 1
ATOM 4710 C CA . ALA B 1 305 ? 43.355 4.125 -24.737 1.00 32.20 304 ALA B CA 1
ATOM 4711 C C . ALA B 1 305 ? 44.506 3.138 -24.845 1.00 33.32 304 ALA B C 1
ATOM 4712 O O . ALA B 1 305 ? 44.867 2.732 -25.943 1.00 35.58 304 ALA B O 1
ATOM 4714 N N . VAL B 1 306 ? 45.061 2.732 -23.705 1.00 35.23 305 VAL B N 1
ATOM 4715 C CA A VAL B 1 306 ? 46.104 1.706 -23.696 0.50 35.88 305 VAL B CA 1
ATOM 4716 C CA B VAL B 1 306 ? 46.107 1.704 -23.684 0.50 35.58 305 VAL B CA 1
ATOM 4717 C C . VAL B 1 306 ? 45.606 0.444 -22.986 1.00 36.84 305 VAL B C 1
ATOM 4718 O O . VAL B 1 306 ? 44.824 0.517 -22.040 1.00 38.30 305 VAL B O 1
ATOM 4725 N N . SER B 1 307 ? 46.047 -0.713 -23.453 1.00 38.08 306 SER B N 1
ATOM 4726 C CA . SER B 1 307 ? 45.643 -1.953 -22.814 1.00 41.58 306 SER B CA 1
ATOM 4727 C C . SER B 1 307 ? 46.709 -3.032 -22.955 1.00 43.54 306 SER B C 1
ATOM 4728 O O . SER B 1 307 ? 47.454 -3.063 -23.934 1.00 43.77 306 SER B O 1
ATOM 4731 N N . GLY B 1 308 ? 46.760 -3.927 -21.975 1.00 46.56 307 GLY B N 1
ATOM 4732 C CA . GLY B 1 308 ? 47.751 -4.992 -21.978 1.00 49.84 307 GLY B CA 1
ATOM 4733 C C . GLY B 1 308 ? 47.739 -5.737 -20.663 1.00 52.87 307 GLY B C 1
ATOM 4734 O O . GLY B 1 308 ? 46.938 -5.410 -19.772 1.00 52.43 307 GLY B O 1
ATOM 4735 N N . PRO B 1 309 ? 48.634 -6.737 -20.521 1.00 55.19 308 PRO B N 1
ATOM 4736 C CA . PRO B 1 309 ? 48.676 -7.532 -19.291 1.00 57.40 308 PRO B CA 1
ATOM 4737 C C . PRO B 1 309 ? 48.709 -6.630 -18.057 1.00 59.69 308 PRO B C 1
ATOM 4738 O O . PRO B 1 309 ? 49.408 -5.607 -18.054 1.00 59.59 308 PRO B O 1
ATOM 4742 N N . ARG B 1 310 ? 47.931 -6.996 -17.039 1.00 62.84 309 ARG B N 1
ATOM 4743 C CA . ARG B 1 310 ? 47.823 -6.212 -15.807 1.00 65.82 309 ARG B CA 1
ATOM 4744 C C . ARG B 1 310 ? 49.159 -6.009 -15.084 1.00 66.69 309 ARG B C 1
ATOM 4745 O O . ARG B 1 310 ? 49.366 -4.988 -14.426 1.00 67.16 309 ARG B O 1
ATOM 4753 N N . ARG B 1 311 ? 50.064 -6.972 -15.222 1.00 67.74 310 ARG B N 1
ATOM 4754 C CA . ARG B 1 311 ? 51.390 -6.860 -14.619 1.00 69.67 310 ARG B CA 1
ATOM 4755 C C . ARG B 1 311 ? 52.194 -5.637 -15.102 1.00 69.96 310 ARG B C 1
ATOM 4756 O O . ARG B 1 311 ? 52.889 -5.000 -14.300 1.00 71.06 310 ARG B O 1
ATOM 4764 N N . GLN B 1 312 ? 52.082 -5.296 -16.390 1.00 69.38 311 GLN B N 1
ATOM 4765 C CA . GLN B 1 312 ? 52.873 -4.195 -16.961 1.00 67.73 311 GLN B CA 1
ATOM 4766 C C . GLN B 1 312 ? 52.169 -2.831 -17.017 1.00 67.28 311 GLN B C 1
ATOM 4767 O O . GLN B 1 312 ? 52.723 -1.872 -17.566 1.00 67.03 311 GLN B O 1
ATOM 4773 N N . MET B 1 313 ? 50.963 -2.742 -16.452 1.00 66.05 312 MET B N 1
ATOM 4774 C CA . MET B 1 313 ? 50.369 -1.440 -16.164 1.00 64.73 312 MET B CA 1
ATOM 4775 C C . MET B 1 313 ? 51.175 -0.866 -15.005 1.00 65.02 312 MET B C 1
ATOM 4776 O O . MET B 1 313 ? 51.558 -1.607 -14.099 1.00 65.60 312 MET B O 1
ATOM 4781 N N . ALA B 1 314 ? 51.440 0.438 -15.034 1.00 64.39 313 ALA B N 1
ATOM 4782 C CA . ALA B 1 314 ? 52.187 1.092 -13.961 1.00 63.99 313 ALA B CA 1
ATOM 4783 C C . ALA B 1 314 ? 51.779 2.544 -13.840 1.00 63.92 313 ALA B C 1
ATOM 4784 O O . ALA B 1 314 ? 51.554 3.209 -14.852 1.00 63.91 313 ALA B O 1
ATOM 4786 N N . PHE B 1 315 ? 51.708 3.036 -12.603 1.00 63.70 314 PHE B N 1
ATOM 4787 C CA . PHE B 1 315 ? 51.180 4.373 -12.320 1.00 65.41 314 PHE B CA 1
ATOM 4788 C C . PHE B 1 315 ? 52.099 5.244 -11.451 1.00 66.50 314 PHE B C 1
ATOM 4789 O O . PHE B 1 315 ? 53.012 4.746 -10.799 1.00 66.28 314 PHE B O 1
ATOM 4797 N N . ALA B 1 316 ? 51.841 6.546 -11.443 1.00 68.67 315 ALA B N 1
ATOM 4798 C CA . ALA B 1 316 ? 52.604 7.476 -10.615 1.00 71.56 315 ALA B CA 1
ATOM 4799 C C . ALA B 1 316 ? 51.816 7.898 -9.376 1.00 73.07 315 ALA B C 1
ATOM 4800 O O . ALA B 1 316 ? 50.911 8.729 -9.458 1.00 73.95 315 ALA B O 1
ATOM 4802 N N . GLY B 1 317 ? 52.165 7.332 -8.225 1.00 74.64 316 GLY B N 1
ATOM 4803 C CA . GLY B 1 317 ? 51.459 7.651 -6.983 1.00 75.51 316 GLY B CA 1
ATOM 4804 C C . GLY B 1 317 ? 50.188 6.829 -6.863 1.00 76.25 316 GLY B C 1
ATOM 4805 O O . GLY B 1 317 ? 49.339 6.880 -7.751 1.00 76.10 316 GLY B O 1
ATOM 4806 N N . PRO B 1 318 ? 50.022 6.132 -5.722 1.00 75.97 317 PRO B N 1
ATOM 4807 C CA . PRO B 1 318 ? 49.188 4.955 -5.439 1.00 75.62 317 PRO B CA 1
ATOM 4808 C C . PRO B 1 318 ? 47.835 4.914 -6.140 1.00 75.01 317 PRO B C 1
ATOM 4809 O O . PRO B 1 318 ? 47.338 3.828 -6.436 1.00 75.04 317 PRO B O 1
ATOM 4813 N N . THR B 1 319 ? 47.241 6.082 -6.378 1.00 74.22 318 THR B N 1
ATOM 4814 C CA . THR B 1 319 ? 45.986 6.185 -7.117 1.00 73.58 318 THR B CA 1
ATOM 4815 C C . THR B 1 319 ? 46.256 6.125 -8.621 1.00 72.21 318 THR B C 1
ATOM 4816 O O . THR B 1 319 ? 47.078 6.871 -9.143 1.00 72.69 318 THR B O 1
ATOM 4820 N N . LYS B 1 320 ? 45.541 5.240 -9.309 1.00 70.80 319 LYS B N 1
ATOM 4821 C CA . LYS B 1 320 ? 45.787 4.925 -10.721 1.00 68.04 319 LYS B CA 1
ATOM 4822 C C . LYS B 1 320 ? 45.314 5.985 -11.738 1.00 65.27 319 LYS B C 1
ATOM 4823 O O . LYS B 1 320 ? 44.845 5.650 -12.832 1.00 64.35 319 LYS B O 1
ATOM 4829 N N . GLU B 1 321 ? 45.476 7.256 -11.383 1.00 62.03 320 GLU B N 1
ATOM 4830 C CA . GLU B 1 321 ? 45.008 8.372 -12.209 1.00 60.11 320 GLU B CA 1
ATOM 4831 C C . GLU B 1 321 ? 45.986 8.787 -13.316 1.00 57.20 320 GLU B C 1
ATOM 4832 O O . GLU B 1 321 ? 45.597 9.462 -14.270 1.00 56.80 320 GLU B O 1
ATOM 4838 N N . LEU B 1 322 ? 47.247 8.385 -13.179 1.00 55.51 321 LEU B N 1
ATOM 4839 C CA . LEU B 1 322 ? 48.312 8.839 -14.074 1.00 53.04 321 LEU B CA 1
ATOM 4840 C C . LEU B 1 322 ? 49.158 7.665 -14.537 1.00 51.80 321 LEU B C 1
ATOM 4841 O O . LEU B 1 322 ? 49.797 6.989 -13.729 1.00 52.91 321 LEU B O 1
ATOM 4846 N N . LEU B 1 323 ? 49.162 7.418 -15.841 1.00 49.27 322 LEU B N 1
ATOM 4847 C CA . LEU B 1 323 ? 49.914 6.296 -16.388 1.00 48.18 322 LEU B CA 1
ATOM 4848 C C . LEU B 1 323 ? 51.412 6.627 -16.449 1.00 48.27 322 LEU B C 1
ATOM 4849 O O . LEU B 1 323 ? 51.805 7.697 -16.915 1.00 46.02 322 LEU B O 1
ATOM 4854 N N . ALA B 1 324 ? 52.224 5.690 -15.973 1.00 50.09 323 ALA B N 1
ATOM 4855 C CA . ALA B 1 324 ? 53.666 5.856 -15.937 1.00 51.82 323 ALA B CA 1
ATOM 4856 C C . ALA B 1 324 ? 54.338 4.553 -16.323 1.00 53.09 323 ALA B C 1
ATOM 4857 O O . ALA B 1 324 ? 54.904 3.853 -15.474 1.00 55.24 323 ALA B O 1
ATOM 4859 N N . ILE B 1 325 ? 54.259 4.222 -17.605 1.00 52.95 324 ILE B N 1
ATOM 4860 C CA . ILE B 1 325 ? 54.931 3.048 -18.141 1.00 52.80 324 ILE B CA 1
ATOM 4861 C C . ILE B 1 325 ? 56.223 3.505 -18.826 1.00 53.40 324 ILE B C 1
ATOM 4862 O O . ILE B 1 325 ? 56.188 4.379 -19.706 1.00 52.96 324 ILE B O 1
ATOM 4867 N N . PRO B 1 326 ? 57.375 2.957 -18.387 1.00 53.54 325 PRO B N 1
ATOM 4868 C CA . PRO B 1 326 ? 58.654 3.412 -18.937 1.00 52.17 325 PRO B CA 1
ATOM 4869 C C . PRO B 1 326 ? 58.779 3.057 -20.414 1.00 50.51 325 PRO B C 1
ATOM 4870 O O . PRO B 1 326 ? 58.487 1.929 -20.808 1.00 52.54 325 PRO B O 1
ATOM 4874 N N . GLY B 1 327 ? 59.176 4.027 -21.226 1.00 48.22 326 GLY B N 1
ATOM 4875 C CA . GLY B 1 327 ? 59.364 3.787 -22.657 1.00 46.69 326 GLY B CA 1
ATOM 4876 C C . GLY B 1 327 ? 58.113 3.937 -23.523 1.00 44.70 326 GLY B C 1
ATOM 4877 O O . GLY B 1 327 ? 58.214 4.057 -24.741 1.00 41.62 326 GLY B O 1
ATOM 4878 N N . LEU B 1 328 ? 56.940 3.928 -22.890 1.00 42.59 327 LEU B N 1
ATOM 4879 C CA . LEU B 1 328 ? 55.677 3.991 -23.618 1.00 41.74 327 LEU B CA 1
ATOM 4880 C C . LEU B 1 328 ? 55.468 5.334 -24.309 1.00 39.85 327 LEU B C 1
ATOM 4881 O O . LEU B 1 328 ? 55.101 5.368 -25.479 1.00 41.97 327 LEU B O 1
ATOM 4886 N N . GLU B 1 329 ? 55.685 6.432 -23.592 1.00 38.03 328 GLU B N 1
ATOM 4887 C CA . GLU B 1 329 ? 55.546 7.769 -24.181 1.00 39.29 328 GLU B CA 1
ATOM 4888 C C . GLU B 1 329 ? 56.359 7.912 -25.469 1.00 38.15 328 GLU B C 1
ATOM 4889 O O . GLU B 1 329 ? 55.845 8.350 -26.504 1.00 35.04 328 GLU B O 1
ATOM 4895 N N . GLU B 1 330 ? 57.640 7.548 -25.396 1.00 38.86 329 GLU B N 1
ATOM 4896 C CA . GLU B 1 330 ? 58.520 7.616 -26.571 1.00 36.82 329 GLU B CA 1
ATOM 4897 C C . GLU B 1 330 ? 58.141 6.664 -27.677 1.00 36.35 329 GLU B C 1
ATOM 4898 O O . GLU B 1 330 ? 58.229 6.996 -28.850 1.00 37.73 329 GLU B O 1
ATOM 4904 N N . ALA B 1 331 ? 57.767 5.447 -27.304 1.00 35.83 330 ALA B N 1
ATOM 4905 C CA . ALA B 1 331 ? 57.364 4.469 -28.284 1.00 34.87 330 ALA B CA 1
ATOM 4906 C C . ALA B 1 331 ? 56.136 4.980 -29.042 1.00 32.90 330 ALA B C 1
ATOM 4907 O O . ALA B 1 331 ? 56.079 4.922 -30.277 1.00 32.23 330 ALA B O 1
ATOM 4909 N N . ILE B 1 332 ? 55.156 5.507 -28.306 1.00 31.79 331 ILE B N 1
ATOM 4910 C CA . ILE B 1 332 ? 54.002 6.144 -28.953 1.00 29.57 331 ILE B CA 1
ATOM 4911 C C . ILE B 1 332 ? 54.381 7.341 -29.819 1.00 28.38 331 ILE B C 1
ATOM 4912 O O . ILE B 1 332 ? 53.971 7.446 -30.972 1.00 30.20 331 ILE B O 1
ATOM 4917 N N . ARG B 1 333 ? 55.142 8.277 -29.256 1.00 28.48 332 ARG B N 1
ATOM 4918 C CA . ARG B 1 333 ? 55.588 9.440 -30.022 1.00 26.57 332 ARG B CA 1
ATOM 4919 C C . ARG B 1 333 ? 56.292 9.028 -31.337 1.00 27.49 332 ARG B C 1
ATOM 4920 O O . ARG B 1 333 ? 55.952 9.507 -32.428 1.00 26.12 332 ARG B O 1
ATOM 4928 N N . LYS B 1 334 ? 57.257 8.123 -31.223 1.00 30.98 333 LYS B N 1
ATOM 4929 C CA . LYS B 1 334 ? 58.035 7.681 -32.405 1.00 32.70 333 LYS B CA 1
ATOM 4930 C C . LYS B 1 334 ? 57.163 7.034 -33.459 1.00 31.40 333 LYS B C 1
ATOM 4931 O O . LYS B 1 334 ? 57.330 7.290 -34.645 1.00 29.09 333 LYS B O 1
ATOM 4937 N N . GLN B 1 335 ? 56.187 6.234 -33.026 1.00 31.37 334 GLN B N 1
ATOM 4938 C CA . GLN B 1 335 ? 55.253 5.606 -33.963 1.00 30.23 334 GLN B CA 1
ATOM 4939 C C . GLN B 1 335 ? 54.370 6.645 -34.667 1.00 29.76 334 GLN B C 1
ATOM 4940 O O . GLN B 1 335 ? 54.216 6.622 -35.896 1.00 29.18 334 GLN B O 1
ATOM 4946 N N . LEU B 1 336 ? 53.810 7.587 -33.906 1.00 29.68 335 LEU B N 1
ATOM 4947 C CA . LEU B 1 336 ? 52.767 8.446 -34.446 1.00 28.21 335 LEU B CA 1
ATOM 4948 C C . LEU B 1 336 ? 53.259 9.681 -35.162 1.00 27.59 335 LEU B C 1
ATOM 4949 O O . LEU B 1 336 ? 52.566 10.207 -36.005 1.00 28.49 335 LEU B O 1
ATOM 4954 N N . GLN B 1 337 ? 54.437 10.178 -34.807 1.00 26.87 336 GLN B N 1
ATOM 4955 C CA . GLN B 1 337 ? 54.886 11.435 -35.399 1.00 25.54 336 GLN B CA 1
ATOM 4956 C C . GLN B 1 337 ? 54.988 11.390 -36.936 1.00 26.54 336 GLN B C 1
ATOM 4957 O O . GLN B 1 337 ? 54.402 12.239 -37.617 1.00 25.39 336 GLN B O 1
ATOM 4963 N N . PRO B 1 338 ? 55.717 10.393 -37.512 1.00 28.12 337 PRO B N 1
ATOM 4964 C CA . PRO B 1 338 ? 55.749 10.313 -38.977 1.00 27.98 337 PRO B CA 1
ATOM 4965 C C . PRO B 1 338 ? 54.383 10.094 -39.597 1.00 27.93 337 PRO B C 1
ATOM 4966 O O . PRO B 1 338 ? 54.101 10.639 -40.661 1.00 29.35 337 PRO B O 1
ATOM 4970 N N . LEU B 1 339 ? 53.550 9.281 -38.950 1.00 27.59 338 LEU B N 1
ATOM 4971 C CA . LEU B 1 339 ? 52.186 9.051 -39.456 1.00 30.33 338 LEU B CA 1
ATOM 4972 C C . LEU B 1 339 ? 51.367 10.329 -39.505 1.00 29.39 338 LEU B C 1
ATOM 4973 O O . LEU B 1 339 ? 50.681 10.577 -40.500 1.00 29.43 338 LEU B O 1
ATOM 4978 N N . PHE B 1 340 ? 51.432 11.140 -38.450 1.00 31.98 339 PHE B N 1
ATOM 4979 C CA . PHE B 1 340 ? 50.737 12.438 -38.457 1.00 30.95 339 PHE B CA 1
ATOM 4980 C C . PHE B 1 340 ? 51.224 13.284 -39.621 1.00 33.03 339 PHE B C 1
ATOM 4981 O O . PHE B 1 340 ? 50.422 13.915 -40.325 1.00 33.12 339 PHE B O 1
ATOM 4989 N N . ILE B 1 341 ? 52.549 13.339 -39.808 1.00 34.71 340 ILE B N 1
ATOM 4990 C CA . ILE B 1 341 ? 53.123 14.169 -40.881 1.00 32.66 340 ILE B CA 1
ATOM 4991 C C . ILE B 1 341 ? 52.572 13.728 -42.219 1.00 33.44 340 ILE B C 1
ATOM 4992 O O . ILE B 1 341 ? 52.152 14.557 -43.028 1.00 33.56 340 ILE B O 1
ATOM 4997 N N . GLU B 1 342 ? 52.551 12.416 -42.435 1.00 35.62 341 GLU B N 1
ATOM 4998 C CA . GLU B 1 342 ? 52.044 11.821 -43.680 1.00 35.75 341 GLU B CA 1
ATOM 4999 C C . GLU B 1 342 ? 50.589 12.180 -43.916 1.00 37.91 341 GLU B C 1
ATOM 5000 O O . GLU B 1 342 ? 50.217 12.628 -45.002 1.00 40.10 341 GLU B O 1
ATOM 5006 N N . LEU B 1 343 ? 49.756 11.965 -42.901 1.00 37.09 342 LEU B N 1
ATOM 5007 C CA . LEU B 1 343 ? 48.321 12.072 -43.111 1.00 38.47 342 LEU B CA 1
ATOM 5008 C C . LEU B 1 343 ? 47.824 13.508 -43.115 1.00 38.58 342 LEU B C 1
ATOM 5009 O O . LEU B 1 343 ? 46.855 13.825 -43.810 1.00 40.62 342 LEU B O 1
ATOM 5014 N N . LEU B 1 344 ? 48.486 14.373 -42.353 1.00 37.48 343 LEU B N 1
ATOM 5015 C CA . LEU B 1 344 ? 48.043 15.759 -42.229 1.00 41.10 343 LEU B CA 1
ATOM 5016 C C . LEU B 1 344 ? 48.377 16.665 -43.414 1.00 43.98 343 LEU B C 1
ATOM 5017 O O . LEU B 1 344 ? 47.700 17.668 -43.613 1.00 46.39 343 LEU B O 1
ATOM 5022 N N . ARG B 1 345 ? 49.425 16.347 -44.180 1.00 46.19 344 ARG B N 1
ATOM 5023 C CA . ARG B 1 345 ? 49.792 17.170 -45.340 1.00 48.75 344 ARG B CA 1
ATOM 5024 C C . ARG B 1 345 ? 48.574 17.583 -46.143 1.00 49.47 344 ARG B C 1
ATOM 5025 O O . ARG B 1 345 ? 48.338 18.774 -46.354 1.00 49.38 344 ARG B O 1
ATOM 5033 N N . GLU B 1 346 ? 47.792 16.596 -46.578 1.00 49.80 345 GLU B N 1
ATOM 5034 C CA . GLU B 1 346 ? 46.639 16.859 -47.428 1.00 52.94 345 GLU B CA 1
ATOM 5035 C C . GLU B 1 346 ? 45.307 16.582 -46.737 1.00 53.72 345 GLU B C 1
ATOM 5036 O O . GLU B 1 346 ? 44.330 16.184 -47.384 1.00 54.42 345 GLU B O 1
ATOM 5042 N N . HIS B 1 347 ? 45.279 16.804 -45.426 1.00 51.82 346 HIS B N 1
ATOM 5043 C CA . HIS B 1 347 ? 44.083 16.614 -44.619 1.00 50.57 346 HIS B CA 1
ATOM 5044 C C . HIS B 1 347 ? 43.315 17.930 -44.528 1.00 49.77 346 HIS B C 1
ATOM 5045 O O . HIS B 1 347 ? 43.922 18.992 -44.403 1.00 50.55 346 HIS B O 1
ATOM 5052 N N . PRO B 1 348 ? 41.975 17.869 -44.609 1.00 50.06 347 PRO B N 1
ATOM 5053 C CA . PRO B 1 348 ? 41.157 19.079 -44.561 1.00 48.76 347 PRO B CA 1
ATOM 5054 C C . PRO B 1 348 ? 41.299 19.922 -43.290 1.00 47.57 347 PRO B C 1
ATOM 5055 O O . PRO B 1 348 ? 41.164 21.144 -43.361 1.00 46.99 347 PRO B O 1
ATOM 5059 N N . VAL B 1 349 ? 41.569 19.290 -42.149 1.00 46.80 348 VAL B N 1
ATOM 5060 C CA . VAL B 1 349 ? 41.732 20.025 -40.888 1.00 45.92 348 VAL B CA 1
ATOM 5061 C C . VAL B 1 349 ? 43.049 20.801 -40.790 1.00 44.28 348 VAL B C 1
ATOM 5062 O O . VAL B 1 349 ? 43.161 21.771 -40.043 1.00 44.58 348 VAL B O 1
ATOM 5066 N N . THR B 1 350 ? 44.051 20.385 -41.549 1.00 44.63 349 THR B N 1
ATOM 5067 C CA . THR B 1 350 ? 45.402 20.885 -41.323 1.00 43.21 349 THR B CA 1
ATOM 5068 C C . THR B 1 350 ? 45.579 22.402 -41.506 1.00 44.30 349 THR B C 1
ATOM 5069 O O . THR B 1 350 ? 46.243 23.025 -40.692 1.00 43.71 349 THR B O 1
ATOM 5073 N N . PRO B 1 351 ? 44.994 23.000 -42.566 1.00 46.20 350 PRO B N 1
ATOM 5074 C CA . PRO B 1 351 ? 45.160 24.461 -42.661 1.00 47.76 350 PRO B CA 1
ATOM 5075 C C . PRO B 1 351 ? 44.677 25.193 -41.409 1.00 48.03 350 PRO B C 1
ATOM 5076 O O . PRO B 1 351 ? 45.369 26.083 -40.910 1.00 47.66 350 PRO B O 1
ATOM 5080 N N . ALA B 1 352 ? 43.524 24.787 -40.876 1.00 49.15 351 ALA B N 1
ATOM 5081 C CA . ALA B 1 352 ? 43.019 25.362 -39.634 1.00 48.88 351 ALA B CA 1
ATOM 5082 C C . ALA B 1 352 ? 44.006 25.170 -38.478 1.00 49.40 351 ALA B C 1
ATOM 5083 O O . ALA B 1 352 ? 44.239 26.093 -37.687 1.00 50.60 351 ALA B O 1
ATOM 5085 N N . LEU B 1 353 ? 44.587 23.972 -38.383 1.00 47.64 352 LEU B N 1
ATOM 5086 C CA . LEU B 1 353 ? 45.530 23.661 -37.305 1.00 47.26 352 LEU B CA 1
ATOM 5087 C C . LEU B 1 353 ? 46.821 24.476 -37.377 1.00 47.89 352 LEU B C 1
ATOM 5088 O O . LEU B 1 353 ? 47.310 24.960 -36.355 1.00 49.51 352 LEU B O 1
ATOM 5093 N N . LEU B 1 354 ? 47.372 24.633 -38.576 1.00 49.28 353 LEU B N 1
ATOM 5094 C CA . LEU B 1 354 ? 48.614 25.395 -38.739 1.00 49.87 353 LEU B CA 1
ATOM 5095 C C . LEU B 1 354 ? 48.392 26.881 -38.484 1.00 51.35 353 LEU B C 1
ATOM 5096 O O . LEU B 1 354 ? 49.265 27.553 -37.944 1.00 49.87 353 LEU B O 1
ATOM 5101 N N . ALA B 1 355 ? 47.212 27.379 -38.846 1.00 52.55 354 ALA B N 1
ATOM 5102 C CA . ALA B 1 355 ? 46.866 28.782 -38.615 1.00 55.51 354 ALA B CA 1
ATOM 5103 C C . ALA B 1 355 ? 46.788 29.156 -37.128 1.00 57.16 354 ALA B C 1
ATOM 5104 O O . ALA B 1 355 ? 46.726 30.337 -36.782 1.00 58.69 354 ALA B O 1
ATOM 5106 N N . ARG B 1 356 ? 46.813 28.156 -36.253 1.00 58.42 355 ARG B N 1
ATOM 5107 C CA . ARG B 1 356 ? 46.725 28.396 -34.822 1.00 59.77 355 ARG B CA 1
ATOM 5108 C C . ARG B 1 356 ? 48.088 28.665 -34.186 1.00 62.58 355 ARG B C 1
ATOM 5109 O O . ARG B 1 356 ? 48.163 28.905 -32.979 1.00 62.53 355 ARG B O 1
ATOM 5117 N N . ARG B 1 357 ? 49.159 28.632 -34.987 1.00 64.24 356 ARG B N 1
ATOM 5118 C CA . ARG B 1 357 ? 50.521 28.760 -34.451 1.00 66.05 356 ARG B CA 1
ATOM 5119 C C . ARG B 1 357 ? 50.724 30.062 -33.681 1.00 67.19 356 ARG B C 1
ATOM 5120 O O . ARG B 1 357 ? 49.948 31.009 -33.820 1.00 67.01 356 ARG B O 1
ATOM 5128 N N . THR B 1 358 ? 51.769 30.100 -32.862 1.00 69.38 357 THR B N 1
ATOM 5129 C CA . THR B 1 358 ? 52.088 31.298 -32.095 1.00 71.02 357 THR B CA 1
ATOM 5130 C C . THR B 1 358 ? 53.589 31.583 -32.109 1.00 70.84 357 THR B C 1
ATOM 5131 O O . THR B 1 358 ? 54.278 31.297 -33.095 1.00 70.87 357 THR B O 1
#

Nearest PDB structures (foldseek):
  3cwv-assembly1_A  TM=1.003E+00  e=8.302E-80  Myxococcus xanthus DK 1622
  3cwv-assembly2_B  TM=9.946E-01  e=4.898E-62  Myxococcus xanthus DK 1622
  3zm7-assembly1_A  TM=8.677E-01  e=6.040E-33  Mycobacterium tuberculosis
  3zm7-assembly3_C  TM=8.850E-01  e=8.591E-33  Mycobacterium tuberculosis
  6j90-assembly1_A  TM=8.392E-01  e=5.302E-32  Salmonella enterica subsp. enterica serovar Typhi

B-factor: mean 43.08, std 15.26, range [16.74, 100.39]

Solvent-accessible surface area: 29073 Å² total; per-residue (Å²): 58,54,46,2,81,90,0,48,172,150,20,27,144,59,2,50,56,54,15,82,117,0,0,1,37,0,0,19,18,0,4,44,1,0,12,23,17,17,62,152,49,53,8,151,25,1,8,0,42,0,10,56,98,21,7,0,5,1,5,0,5,3,62,74,1,55,30,124,23,2,36,112,4,2,69,3,24,0,14,115,33,181,70,125,44,120,31,6,4,22,49,11,54,0,2,0,0,0,0,0,0,23,129,3,41,1,3,3,10,21,101,64,164,5,87,61,3,85,2,87,110,0,50,21,79,63,128,26,60,58,14,115,119,81,79,121,29,62,40,102,39,131,60,0,1,55,0,45,0,16,3,4,67,126,30,10,143,60,78,83,12,52,62,55,65,0,25,142,64,0,26,41,8,0,0,8,10,38,33,8,102,0,8,7,4,13,94,107,63,12,41,74,17,44,9,48,0,85,41,2,6,16,34,16,0,27,19,69,0,64,104,88,65,58,60,5,112,126,13,6,76,19,85,26,95,80,107,51,2,85,0,11,1,0,0,1,0,1,118,48,136,85,65,43,40,24,0,2,1,18,11,55,114,0,80,118,47,10,14,0,7,102,0,3,12,35,0,0,46,2,0,0,6,137,50,18,69,82,91,76,56,20,0,54,56,79,37,0,6,65,2,2,8,2,0,1,5,0,10,1,45,75,201,53,23,42,41,70,33,136,85,117,59,54,1,42,19,120,46,0,56,72,17,0,47,130,81,0,15,77,82,0,37,117,54,0,144,166,27,89,2,4,92,49,1,42,84,63,126,152,9,103,49,3,42,148,103,20,30,134,58,5,52,58,38,16,84,112,0,0,1,30,0,0,20,19,3,4,62,43,0,10,25,47,16,68,124,62,88,14,57,21,0,2,0,27,12,13,54,98,30,4,2,3,8,3,10,9,74,125,82,62,76,9,0,22,0,0,0,31,127,11,48,18,5,69,16,133,50,195,34,62,109,50,87,6,90,102,3,74,77,118,89,144,102,123,22,47,41,103,41,155,58,3,48,60,8,44,0,19,5,4,62,128,30,9,158,34,82,76,20,50,95,61,65,0,28,139,44,0,27,40,8,0,0,5,12,39,32,6,104,0,7,14,2,10,89,92,56,13,38,59,21,50,10,47,1,87,37,2,3,22,38,13,0,58,20,72,0,108,103,90,79,63,50,6,94,105,14,7,64,16,81,25,97,80,100,54,0,83,0,10,0,0,0,0,0,1,111,40,142,90,69,52,36,26,0,1,0,5,14,20,99,0,83,132,54,14,12,0,12,110,0,3,12,47,0,0,42,7,0,0,8,141,36,24,73,73,86,69,54,8,2,46,63,83,115,2,8,69,2,1,10,2,0,1,6,1,11,1,43,110,213,56,16,37,60,45,44,147,75,82,60,45,2,40,15,116,45,0,62,82,16,0,52,130,77,0,35,63,58,0,26,117,58,0,152,169,34,86,1,6,92,44,1,29,77,46,100,99

Secondary structure (DSSP, 8-state):
--HHHHHHHSTHHHHS-SSHHHHHHHHHHHHHHHHHHHHTT--SEEEEEE-TTS-EEEEEEESS--HHHHHHHHTTTTGGGSS---STTTTSSHHHHHHTEEEEEEEEEETTEEEEEEEETTEE-TT-EEESSPPPPSS--SEEEEEEEEE-TTT-S-----HHHHHHHHHHHHHHSTT-EEEEEETTTTEEEEEE-TTHHHHHHHHHHTTS-BSSSS-EEEEEEETTEEEEEEEEEBSSS--EEEEEETTEE-TT-BHHHHHHHHHHHHHHHHHHT--GGGS-HHHHTTTEEEEEEEE--GGG--BSSTT--SB--TTHHHHHHHHHHHHHHHHHHT-TTHHHHHTT-/-HHHHHHSHHHHHS-SSHHHHHHHHHHHHHHHHHHHHTT---EEEEEE-TTS-EEEEEE---HHHHHHTEEEEEEEE---S-EEEEEETTEE------SS--SSEEEEEEEE-TTT-S-----HHHHHHHHHHHHHHSTT-EEEEEETTTTEEEEEE-TTHHHHHHHHHHTTS-BSSSS-EEEEEEETTEEEEEEEEEBSSS--EEEEEETTEE-TT-BHHHHHHHHHHHHHHHHHHT--GGGS-HHHHTTTEEEEEEEE--GGG--BSSSSTTSB--TTHHHHHHHHHHHHHHHHHTT-TTHHHHHTT--

InterPro domains:
  IPR000565 DNA topoisomerase, type IIA, subunit B [PR01159] (167-182)
  IPR000565 DNA topoisomerase, type IIA, subunit B [PR01159] (182-195)
  IPR000565 DNA topoisomerase, type IIA, subunit B [PR01159] (206-228)
  IPR000565 DNA topoisomerase, type IIA, subunit B [PR01159] (292-308)
  IPR013506 DNA topoisomerase, type IIA, subunit B, domain 2 [PF00204] (207-348)
  IPR014721 Small ribosomal subunit protein uS5 domain 2-type fold, subgroup [G3DSA:3.30.230.10] (206-361)
  IPR020568 Ribosomal protein uS5 domain 2-type superfamily [SSF54211] (207-352)
  IPR036890 Histidine kinase/HSP90-like ATPase superfamily [G3DSA:3.30.565.10] (1-205)
  IPR036890 Histidine kinase/HSP90-like ATPase superfamily [SSF55874] (11-202)

Sequence (660 aa):
GGIVENVRKRPGMYCGDVGEYGLHHLVYFLLDVAYEEARRGECRDVVLEVGGDGSIALFCTSRTVTAENLVRVATGAGFLGRRPPGDGWGWDSMLVVSLALSSRYQVDIWADGRQWRVMGEHGHPQGEGAAVTPMEPMPVSAERGVRVHFVPDATIFEVLAFDRARLSRRCNELAALAPGLRVSFADLQRGERTLWHLPGGVAQWAHVLTEARPQLHPEPVVFDFTWDGLRVQCALQWCEDEDSTLLSFANAVRTVRHGAHVKGVTQALRGALAKLSGETRGAFPWARVAQGLTAIVAVSGPRRQMAFAGPTKELLAIPGLEEAIRKQLQPLFIELLREHPVTPALLARRIVENVRKRPGMYCGDVGEYGLHHLVYFLLDVAYEEARRGECRDVVLEVGGDGSIALFCTSSMLVVSLALSSRYQVDIWDGRQWRVMGEHGHPQGMEPMPVSAERGVRVHFVPDATIFEVLAFDRARRLSRRCNELAALAPGLRVSFADLQRGERTLWHLPGGVAQWAHVLTEARPQLHPEPVVFDFTWDGLRVQCCALQWCEDEDSTLLSFANAVRTVRHGAHVKGVTQALRGALAKLSGETRGAFPWARVAQGLTAIVAVVSGPRRQMAFAGPTKELLAIPGLEEAIRKQLQPLFIELLREHPVTPALLARRT

CATH classification: 3.30.565.10 (+1 more: 3.30.230.10)